Protein AF-A0A1V4ZSV1-F1 (afdb_monomer_lite)

Foldseek 3Di:
DDDPDPPPVVVVVVVVVLVVLLVVLVVCCVPVVDPVSSVLSVVLSVLVVVLVVQCVVQVVDPCSVVVSVVSVVVSVVVSVVVVVVVVVVVCVVVVPPDDPDDDDDDDDDDDDDDADQDDPCPVVVLADDLVVLQAAKEKDWQQQEWEAAPSRQKTKIKMKIFAAPDAFFKKFKDKAWAPDFPDSHGDPDDPQKDWDKPPRMDRDDHGDMDMIMIMIGGNDNPAAVHWDKIKMKMFIDGPPDNDTRYIAMHIYTYYHDDDPPPPPAFAKAKEWDPVQQEAEDAAQDKTKTKIKTFFGRSQFAKKAKDKFWFPDDDPDPPDDPVRTDHDDPFKDKDKPPRMGGDGHGGIRIIMIMIGGHLPDDFDWIKMWIDIPDRGHIYIHIYGYHHDD

Radius of gyration: 29.88 Å; chains: 1; bounding box: 79×93×64 Å

Sequence (388 aa):
MTRQENSSLHDYAIGILVFCLLVLAGISVVLYGRFFIGLMFLFAGIVTVIIVILWYRLRKRQYGRLAVIIITAAACAVIGILAITIATDAIVHAGGVIPRVPGESGPVPSGPAPWDPPDADLLGRQLNDTAALLTLPVGGFEDGRVFVSSYYPEGFANYTLVTRNMTPTTVELRIFPVEMARSSAGHAPYEDLNVSITPDYFVVAADRSYTAQVRVNLTSGRYDETLKLLPYYVQARPISGDRIIADDWVLVYAGGAFVPGVSGFYRGRAHLLDSDRELTIKAGETGNATFLNQPGIGGTGFVQYNLSMVSGRIDMMPMREDEKRPFPQGMEVTISPNNYTARSFGYYPSVITVKTDPDLPPGDYHVLIEADGIGTNGQCHVHVLPPS

Secondary structure (DSSP, 8-state):
-----SHHHHHHHHHHHHHHHHHHHHHHHHHH--HHHHHHHHHHHHHHHHHHHHHHHHTTSTTHHHHHHHHHHHHHHHHHHHHHHHHHHHHHHHT--------PPPPPPP-PPPPPPP-TTHHHHTTS-HHHHTTS-EEEEBSSEEEE-SSS-EEEEEEEEE--SPPSEEEEEEEEEBSSTT--SB----TTEEEEEESSEEEE-TT-EEEEEEEEEE-SSTTTTS-EEEEEEEEEEETT-SS--EEEEEEEEESS---TT---TT--EEEE-GGGSEEEEETT-EEEEEEEEE--TTB-EEEEEEEEEESS---SSSPPTTTEEPPPTTEEEEEESSEEEEPTT--EEEEEEEEE-TTSPPEEEEEEEEEEES---EEEEEEEEPP-

pLDDT: mean 77.67, std 17.67, range [32.75, 98.12]

Structure (mmCIF, N/CA/C/O backbone):
data_AF-A0A1V4ZSV1-F1
#
_entry.id   AF-A0A1V4ZSV1-F1
#
loop_
_atom_site.group_PDB
_atom_site.id
_atom_site.type_symbol
_atom_site.label_atom_id
_atom_site.label_alt_id
_atom_site.label_comp_id
_atom_site.label_asym_id
_atom_site.label_entity_id
_atom_site.label_seq_id
_atom_site.pdbx_PDB_ins_code
_atom_site.Cartn_x
_atom_site.Cartn_y
_atom_site.Cartn_z
_atom_site.occupancy
_atom_site.B_iso_or_equiv
_atom_site.auth_seq_id
_atom_site.auth_comp_id
_atom_site.auth_asym_id
_atom_site.auth_atom_id
_atom_site.pdbx_PDB_model_num
ATOM 1 N N . MET A 1 1 ? 48.607 66.122 -14.217 1.00 42.91 1 MET A N 1
ATOM 2 C CA . MET A 1 1 ? 48.343 64.949 -15.077 1.00 42.91 1 MET A CA 1
ATOM 3 C C . MET A 1 1 ? 48.735 63.701 -14.303 1.00 42.91 1 MET A C 1
ATOM 5 O O . MET A 1 1 ? 49.895 63.320 -14.311 1.00 42.91 1 MET A O 1
ATOM 9 N N . THR A 1 2 ? 47.807 63.134 -13.538 1.00 42.78 2 THR A N 1
ATOM 10 C CA . THR A 1 2 ? 48.026 61.892 -12.785 1.00 42.78 2 THR A CA 1
ATOM 11 C C . THR A 1 2 ? 47.474 60.719 -13.587 1.00 42.78 2 THR A C 1
ATOM 13 O O . THR A 1 2 ? 46.363 60.760 -14.110 1.00 42.78 2 THR A O 1
ATOM 16 N N . ARG A 1 3 ? 48.331 59.713 -13.745 1.00 49.41 3 ARG A N 1
ATOM 17 C CA . ARG A 1 3 ? 48.215 58.567 -14.643 1.00 49.41 3 ARG A CA 1
ATOM 18 C C . ARG A 1 3 ? 47.069 57.649 -14.201 1.00 49.41 3 ARG A C 1
ATOM 20 O O . ARG A 1 3 ? 47.126 57.040 -13.136 1.00 49.41 3 ARG A O 1
ATOM 27 N N . GLN A 1 4 ? 46.020 57.575 -15.014 1.00 51.09 4 GLN A N 1
ATOM 28 C CA . GLN A 1 4 ? 44.866 56.695 -14.837 1.00 51.09 4 GLN A CA 1
ATOM 29 C C . GLN A 1 4 ? 45.140 55.368 -15.568 1.00 51.09 4 GLN A C 1
ATOM 31 O O . GLN A 1 4 ? 44.663 55.170 -16.677 1.00 51.09 4 GLN A O 1
ATOM 36 N N . GLU A 1 5 ? 45.955 54.483 -14.983 1.00 52.00 5 GLU A N 1
ATOM 37 C CA . GLU A 1 5 ? 46.407 53.246 -15.664 1.00 52.00 5 GLU A CA 1
ATOM 38 C C . GLU A 1 5 ? 45.900 51.931 -15.041 1.00 52.00 5 GLU A C 1
ATOM 40 O O . GLU A 1 5 ? 46.020 50.884 -15.663 1.00 52.00 5 GLU A O 1
ATOM 45 N N . ASN A 1 6 ? 45.241 51.947 -13.876 1.00 51.28 6 ASN A N 1
ATOM 46 C CA . ASN A 1 6 ? 44.884 50.698 -13.176 1.00 51.28 6 ASN A CA 1
ATOM 47 C C . ASN A 1 6 ? 43.461 50.163 -13.442 1.00 51.28 6 ASN A C 1
ATOM 49 O O . ASN A 1 6 ? 43.064 49.181 -12.821 1.00 51.28 6 ASN A O 1
ATOM 53 N N . SER A 1 7 ? 42.665 50.776 -14.329 1.00 56.38 7 SER A N 1
ATOM 54 C CA . SER A 1 7 ? 41.284 50.311 -14.580 1.00 56.38 7 SER A CA 1
ATOM 55 C C . SER A 1 7 ? 41.194 49.151 -15.575 1.00 56.38 7 SER A C 1
ATOM 57 O O . SER A 1 7 ? 40.276 48.346 -15.458 1.00 56.38 7 SER A O 1
ATOM 59 N N . SER A 1 8 ? 42.140 49.011 -16.510 1.00 62.62 8 SER A N 1
ATOM 60 C CA . SER A 1 8 ? 42.020 48.007 -17.579 1.00 62.62 8 SER A CA 1
ATOM 61 C C . SER A 1 8 ? 42.190 46.575 -17.068 1.00 62.62 8 SER A C 1
ATOM 63 O O . SER A 1 8 ? 41.509 45.666 -17.532 1.00 62.62 8 SER A O 1
ATOM 65 N N . LEU A 1 9 ? 43.052 46.367 -16.072 1.00 71.25 9 LEU A N 1
ATOM 66 C CA . LEU A 1 9 ? 43.400 45.031 -15.587 1.00 71.25 9 LEU A CA 1
ATOM 67 C C . LEU A 1 9 ? 42.244 44.373 -14.816 1.00 71.25 9 LEU A C 1
ATOM 69 O O . LEU A 1 9 ? 42.044 43.163 -14.902 1.00 71.25 9 LEU A O 1
ATOM 73 N N . HIS A 1 10 ? 41.436 45.178 -14.120 1.00 63.69 10 HIS A N 1
ATOM 74 C CA . HIS A 1 10 ? 40.252 44.689 -13.416 1.00 63.69 10 HIS A CA 1
ATOM 75 C C . HIS A 1 10 ? 39.122 44.303 -14.374 1.00 63.69 10 HIS A C 1
ATOM 77 O O . HIS A 1 10 ? 38.497 43.260 -14.186 1.00 63.69 10 HIS A O 1
ATOM 83 N N . ASP A 1 11 ? 38.900 45.102 -15.419 1.00 66.06 11 ASP A N 1
ATOM 84 C CA . ASP A 1 11 ? 37.867 44.830 -16.421 1.00 66.06 11 ASP A CA 1
ATOM 85 C C . ASP A 1 11 ? 38.206 43.562 -17.233 1.00 66.06 11 ASP A C 1
ATOM 87 O O . ASP A 1 11 ? 37.330 42.733 -17.489 1.00 66.06 11 ASP A O 1
ATOM 91 N N . TYR A 1 12 ? 39.493 43.339 -17.537 1.00 68.88 12 TYR A N 1
ATOM 92 C CA . TYR A 1 12 ? 39.969 42.097 -18.158 1.00 68.88 12 TYR A CA 1
ATOM 93 C C . TYR A 1 12 ? 39.761 40.866 -17.263 1.00 68.88 12 TYR A C 1
ATOM 95 O O . TYR A 1 12 ? 39.291 39.833 -17.741 1.00 68.88 12 TYR A O 1
ATOM 103 N N . ALA A 1 13 ? 40.058 40.967 -15.963 1.00 68.69 13 ALA A N 1
ATOM 104 C CA . ALA A 1 13 ? 39.871 39.856 -15.029 1.00 68.69 13 ALA A CA 1
ATOM 105 C C . ALA A 1 13 ? 38.391 39.451 -14.885 1.00 68.69 13 ALA A C 1
ATOM 107 O O . ALA A 1 13 ? 38.075 38.262 -14.839 1.00 68.69 13 ALA A O 1
ATOM 108 N N . ILE A 1 14 ? 37.474 40.427 -14.874 1.00 72.31 14 ILE A N 1
ATOM 109 C CA . ILE A 1 14 ? 36.026 40.171 -14.822 1.00 72.31 14 ILE A CA 1
ATOM 110 C C . ILE A 1 14 ? 35.545 39.506 -16.118 1.00 72.31 14 ILE A C 1
ATOM 112 O O . ILE A 1 14 ? 34.778 38.544 -16.060 1.00 72.31 14 ILE A O 1
ATOM 116 N N . GLY A 1 15 ? 36.021 39.967 -17.280 1.00 72.25 15 GLY A N 1
ATOM 117 C CA . GLY A 1 15 ? 35.687 39.360 -18.572 1.00 72.25 15 GLY A CA 1
ATOM 118 C C . GLY A 1 15 ? 36.099 37.887 -18.662 1.00 72.25 15 GLY A C 1
ATOM 119 O O . GLY A 1 15 ? 35.303 37.049 -19.088 1.00 72.25 15 GLY A O 1
ATOM 120 N N . ILE A 1 16 ? 37.304 37.555 -18.185 1.00 72.06 16 ILE A N 1
ATOM 121 C CA . ILE A 1 16 ? 37.804 36.172 -18.138 1.00 72.06 16 ILE A CA 1
ATOM 122 C C . ILE A 1 16 ? 36.948 35.309 -17.200 1.00 72.06 16 ILE A C 1
ATOM 124 O O . ILE A 1 16 ? 36.587 34.191 -17.562 1.00 72.06 16 ILE A O 1
ATOM 128 N N . LEU A 1 17 ? 36.562 35.826 -16.028 1.00 71.56 17 LEU A N 1
ATOM 129 C CA . LEU A 1 17 ? 35.725 35.091 -15.074 1.00 71.56 17 LEU A CA 1
ATOM 130 C C . LEU A 1 17 ? 34.346 34.742 -15.665 1.00 71.56 17 LEU A C 1
ATOM 132 O O . LEU A 1 17 ? 33.896 33.602 -15.553 1.00 71.56 17 LEU A O 1
ATOM 136 N N . VAL A 1 18 ? 33.691 35.705 -16.327 1.00 70.75 18 VAL A N 1
ATOM 137 C CA . VAL A 1 18 ? 32.384 35.495 -16.977 1.00 70.75 18 VAL A CA 1
ATOM 138 C C . VAL A 1 18 ? 32.493 34.470 -18.106 1.00 70.75 18 VAL A C 1
ATOM 140 O O . VAL A 1 18 ? 31.645 33.584 -18.213 1.00 70.75 18 VAL A O 1
ATOM 143 N N . PHE A 1 19 ? 33.550 34.548 -18.917 1.00 72.38 19 PHE A N 1
ATOM 144 C CA . PHE A 1 19 ? 33.795 33.580 -19.984 1.00 72.38 19 PHE A CA 1
ATOM 145 C C . PHE A 1 19 ? 33.983 32.158 -19.432 1.00 72.38 19 PHE A C 1
ATOM 147 O O . PHE A 1 19 ? 33.337 31.226 -19.908 1.00 72.38 19 PHE A O 1
ATOM 154 N N . CYS A 1 20 ? 34.786 31.992 -18.375 1.00 65.75 20 CYS A N 1
ATOM 155 C CA . CYS A 1 20 ? 34.983 30.695 -17.725 1.00 65.75 20 CYS A CA 1
ATOM 156 C C . CYS A 1 20 ? 33.678 30.118 -17.154 1.00 65.75 20 CYS A C 1
ATOM 158 O O . CYS A 1 20 ? 33.431 28.923 -17.302 1.00 65.75 20 CYS A O 1
ATOM 160 N N . LEU A 1 21 ? 32.816 30.947 -16.552 1.00 64.94 21 LEU A N 1
ATOM 161 C CA . LEU A 1 21 ? 31.514 30.503 -16.037 1.00 64.94 21 LEU A CA 1
ATOM 162 C C . LEU A 1 21 ? 30.581 30.014 -17.154 1.00 64.94 21 LEU A C 1
ATOM 164 O O . LEU A 1 21 ? 29.921 28.991 -16.986 1.00 64.94 21 LEU A O 1
ATOM 168 N N . LEU A 1 22 ? 30.559 30.692 -18.306 1.00 63.09 22 LEU A N 1
ATOM 169 C CA . LEU A 1 22 ? 29.767 30.268 -19.467 1.00 63.09 22 LEU A CA 1
ATOM 170 C C . LEU A 1 22 ? 30.284 28.954 -20.073 1.00 63.09 22 LEU A C 1
ATOM 172 O O . LEU A 1 22 ? 29.487 28.079 -20.411 1.00 63.09 22 LEU A O 1
ATOM 176 N N . VAL A 1 23 ? 31.606 28.787 -20.168 1.00 67.88 23 VAL A N 1
ATOM 177 C CA . VAL A 1 23 ? 32.222 27.544 -20.662 1.00 67.88 23 VAL A CA 1
ATOM 178 C C . VAL A 1 23 ? 31.941 26.379 -19.711 1.00 67.88 23 VAL A C 1
ATOM 180 O O . VAL A 1 23 ? 31.534 25.311 -20.162 1.00 67.88 23 VAL A O 1
ATOM 183 N N . LEU A 1 24 ? 32.080 26.580 -18.397 1.00 63.25 24 LEU A N 1
ATOM 184 C CA . LEU A 1 24 ? 31.774 25.552 -17.397 1.00 63.25 24 LEU A CA 1
ATOM 185 C C . LEU A 1 24 ? 30.283 25.183 -17.380 1.00 63.25 24 LEU A C 1
ATOM 187 O O . LEU A 1 24 ? 29.957 24.004 -17.248 1.00 63.25 24 LEU A O 1
ATOM 191 N N . ALA A 1 25 ? 29.383 26.151 -17.585 1.00 57.81 25 ALA A N 1
ATOM 192 C CA . ALA A 1 25 ? 27.952 25.895 -17.749 1.00 57.81 25 ALA A CA 1
ATOM 193 C C . ALA A 1 25 ? 27.668 25.019 -18.982 1.00 57.81 25 ALA A C 1
ATOM 195 O O . ALA A 1 25 ? 26.944 24.029 -18.882 1.00 57.81 25 ALA A O 1
ATOM 196 N N . GLY A 1 26 ? 28.288 25.334 -20.127 1.00 59.34 26 GLY A N 1
ATOM 197 C CA . GLY A 1 26 ? 28.166 24.540 -21.353 1.00 59.34 26 GLY A CA 1
ATOM 198 C C . GLY A 1 26 ? 28.714 23.118 -21.197 1.00 59.34 26 GLY A C 1
ATOM 199 O O . GLY A 1 26 ? 28.062 22.156 -21.594 1.00 59.34 26 GLY A O 1
ATOM 200 N N . ILE A 1 27 ? 29.869 22.963 -20.544 1.00 58.00 27 ILE A N 1
ATOM 201 C CA . ILE A 1 27 ? 30.461 21.650 -20.251 1.00 58.00 27 ILE A CA 1
ATOM 202 C C . ILE A 1 27 ? 29.568 20.847 -19.290 1.00 58.00 27 ILE A C 1
ATOM 204 O O . ILE A 1 27 ? 29.399 19.645 -19.479 1.00 58.00 27 ILE A O 1
ATOM 208 N N . SER A 1 28 ? 28.945 21.492 -18.298 1.00 52.12 28 SER A N 1
ATOM 209 C CA . SER A 1 28 ? 28.018 20.834 -17.369 1.00 52.12 28 SER A CA 1
ATOM 210 C C . SER A 1 28 ? 26.768 20.285 -18.076 1.00 52.12 28 SER A C 1
ATOM 212 O O . SER A 1 28 ? 26.358 19.162 -17.787 1.00 52.12 28 SER A O 1
ATOM 214 N N . VAL A 1 29 ? 26.216 21.015 -19.058 1.00 51.25 29 VAL A N 1
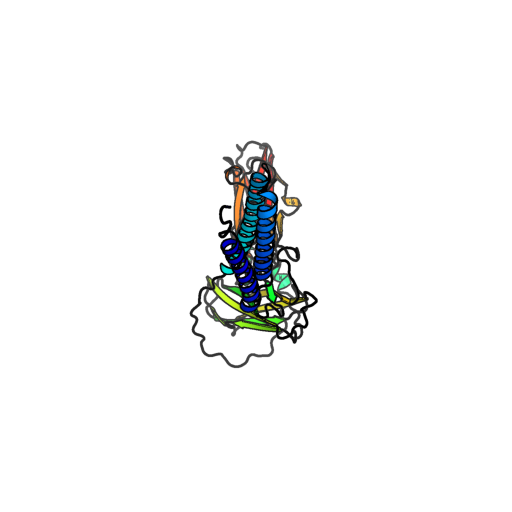ATOM 215 C CA . VAL A 1 29 ? 25.101 20.539 -19.907 1.00 51.25 29 VAL A CA 1
ATOM 216 C C . VAL A 1 29 ? 25.494 19.270 -20.666 1.00 51.25 29 VAL A C 1
ATOM 218 O O . VAL A 1 29 ? 24.734 18.304 -20.686 1.00 51.25 29 VAL A O 1
ATOM 221 N N . VAL A 1 30 ? 26.685 19.269 -21.273 1.00 51.44 30 VAL A N 1
ATOM 222 C CA . VAL A 1 30 ? 27.159 18.170 -22.127 1.00 51.44 30 VAL A CA 1
ATOM 223 C C . VAL A 1 30 ? 27.532 16.933 -21.309 1.00 51.44 30 VAL A C 1
ATOM 225 O O . VAL A 1 30 ? 27.199 15.822 -21.708 1.00 51.44 30 VAL A O 1
ATOM 228 N N . LEU A 1 31 ? 28.201 17.103 -20.165 1.00 45.91 31 LEU A N 1
ATOM 229 C CA . LEU A 1 31 ? 28.701 15.975 -19.372 1.00 45.91 31 LEU A CA 1
ATOM 230 C C . LEU A 1 31 ? 27.630 15.299 -18.515 1.00 45.91 31 LEU A C 1
ATOM 232 O O . LEU A 1 31 ? 27.736 14.102 -18.266 1.00 45.91 31 LEU A O 1
ATOM 236 N N . TYR A 1 32 ? 26.622 16.037 -18.045 1.00 49.81 32 TYR A N 1
ATOM 237 C CA . TYR A 1 32 ? 25.677 15.498 -17.062 1.00 49.81 32 TYR A CA 1
ATOM 238 C C . TYR A 1 32 ? 24.289 15.192 -17.620 1.00 49.81 32 TYR A C 1
ATOM 240 O O . TYR A 1 32 ? 23.471 14.652 -16.881 1.00 49.81 32 TYR A O 1
ATOM 248 N N . GLY A 1 33 ? 23.989 15.530 -18.882 1.00 42.97 33 GLY A N 1
ATOM 249 C CA . GLY A 1 33 ? 22.722 15.175 -19.546 1.00 42.97 33 GLY A CA 1
ATOM 250 C C . GLY A 1 33 ? 21.450 15.698 -18.856 1.00 42.97 33 GLY A C 1
ATOM 251 O O . GLY A 1 33 ? 20.339 15.366 -19.256 1.00 42.97 33 GLY A O 1
ATOM 252 N N . ARG A 1 34 ? 21.587 16.520 -17.810 1.00 52.75 34 ARG A N 1
ATOM 253 C CA . ARG A 1 34 ? 20.488 17.041 -16.997 1.00 52.75 34 ARG A CA 1
ATOM 254 C C . ARG A 1 34 ? 20.240 18.490 -17.378 1.00 52.75 34 ARG A C 1
ATOM 256 O O . ARG A 1 34 ? 20.882 19.408 -16.866 1.00 52.75 34 ARG A O 1
ATOM 263 N N . PHE A 1 35 ? 19.271 18.673 -18.272 1.00 51.59 35 PHE A N 1
ATOM 264 C CA . PHE A 1 35 ? 18.852 19.961 -18.835 1.00 51.59 35 PHE A CA 1
ATOM 265 C C . PHE A 1 35 ? 18.595 21.036 -17.756 1.00 51.59 35 PHE A C 1
ATOM 267 O O . PHE A 1 35 ? 18.921 22.206 -17.949 1.00 51.59 35 PHE A O 1
ATOM 274 N N . PHE A 1 36 ? 18.103 20.630 -16.579 1.00 54.59 36 PHE A N 1
ATOM 275 C CA . PHE A 1 36 ? 17.832 21.525 -15.449 1.00 54.59 36 PHE A CA 1
ATOM 276 C C . PHE A 1 36 ? 19.088 22.130 -14.805 1.00 54.59 36 PHE A C 1
ATOM 278 O O . PHE A 1 36 ? 19.094 23.319 -14.497 1.00 54.59 36 PHE A O 1
ATOM 285 N N . ILE A 1 37 ? 20.171 21.362 -14.649 1.00 56.47 37 ILE A N 1
ATOM 286 C CA . ILE A 1 37 ? 21.413 21.856 -14.025 1.00 56.47 37 ILE A CA 1
ATOM 287 C C . ILE A 1 37 ? 22.094 22.869 -14.953 1.00 56.47 37 ILE A C 1
ATOM 289 O O . ILE A 1 37 ? 22.528 23.938 -14.524 1.00 56.47 37 ILE A O 1
ATOM 293 N N . GLY A 1 38 ? 22.111 22.572 -16.252 1.00 56.75 38 GLY A N 1
ATOM 294 C CA . GLY A 1 38 ? 22.629 23.477 -17.270 1.00 56.75 38 GLY A CA 1
ATOM 295 C C . GLY A 1 38 ? 21.881 24.810 -17.351 1.00 56.75 38 GLY A C 1
ATOM 296 O O . GLY A 1 38 ? 22.506 25.872 -17.396 1.00 56.75 38 GLY A O 1
ATOM 297 N N . LEU A 1 39 ? 20.545 24.768 -17.300 1.00 60.38 39 LEU A N 1
ATOM 298 C CA . LEU A 1 39 ? 19.704 25.966 -17.288 1.00 60.38 39 LEU A CA 1
ATOM 299 C C . LEU A 1 39 ? 19.958 26.826 -16.039 1.00 60.38 39 LEU A C 1
ATOM 301 O O . LEU A 1 39 ? 19.975 28.051 -16.138 1.00 60.38 39 LEU A O 1
ATOM 305 N N . MET A 1 40 ? 20.218 26.206 -14.882 1.00 60.53 40 MET A N 1
ATOM 306 C CA . MET A 1 40 ? 20.572 26.929 -13.656 1.00 60.53 40 MET A CA 1
ATOM 307 C C . MET A 1 40 ? 21.905 27.659 -13.768 1.00 60.53 40 MET A C 1
ATOM 309 O O . MET A 1 40 ? 21.979 28.830 -13.399 1.00 60.53 40 MET A O 1
ATOM 313 N N . PHE A 1 41 ? 22.950 27.008 -14.287 1.00 62.62 41 PHE A N 1
ATOM 314 C CA . PHE A 1 41 ? 24.242 27.670 -14.478 1.00 62.62 41 PHE A CA 1
ATOM 315 C C . PHE A 1 41 ? 24.152 28.800 -15.506 1.00 62.62 41 PHE A C 1
ATOM 317 O O . PHE A 1 41 ? 24.727 29.869 -15.293 1.00 62.62 41 PHE A O 1
ATOM 324 N N . LEU A 1 42 ? 23.375 28.609 -16.576 1.00 66.06 42 LEU A N 1
ATOM 325 C CA . LEU A 1 42 ? 23.103 29.658 -17.555 1.00 66.06 42 LEU A CA 1
ATOM 326 C C . LEU A 1 42 ? 22.356 30.840 -16.918 1.00 66.06 42 LEU A C 1
ATOM 328 O O . LEU A 1 42 ? 22.770 31.986 -17.083 1.00 66.06 42 LEU A O 1
ATOM 332 N N . PHE A 1 43 ? 21.294 30.577 -16.152 1.00 68.75 43 PHE A N 1
ATOM 333 C CA . PHE A 1 43 ? 20.513 31.612 -15.474 1.00 68.75 43 PHE A CA 1
ATOM 334 C C . PHE A 1 43 ? 21.350 32.361 -14.429 1.00 68.75 43 PHE A C 1
ATOM 336 O O . PHE A 1 43 ? 21.365 33.591 -14.421 1.00 68.75 43 PHE A O 1
ATOM 343 N N . ALA A 1 44 ? 22.123 31.646 -13.606 1.00 69.56 44 ALA A N 1
ATOM 344 C CA . ALA A 1 44 ? 23.052 32.236 -12.644 1.00 69.56 44 ALA A CA 1
ATOM 345 C C . ALA A 1 44 ? 24.128 33.090 -13.337 1.00 69.56 44 ALA A C 1
ATOM 347 O O . ALA A 1 44 ? 24.463 34.177 -12.858 1.00 69.56 44 ALA A O 1
ATOM 348 N N . GLY A 1 45 ? 24.629 32.646 -14.493 1.00 70.44 45 GLY A N 1
ATOM 349 C CA . GLY A 1 45 ? 25.552 33.412 -15.330 1.00 70.44 45 GLY A CA 1
ATOM 350 C C . GLY A 1 45 ? 24.927 34.706 -15.856 1.00 70.44 45 GLY A C 1
ATOM 351 O O . GLY A 1 45 ? 25.502 35.780 -15.682 1.00 70.44 45 GLY A O 1
ATOM 352 N N . ILE A 1 46 ? 23.719 34.634 -16.425 1.00 73.44 46 ILE A N 1
ATOM 353 C CA . ILE A 1 46 ? 22.974 35.801 -16.928 1.00 73.44 46 ILE A CA 1
ATOM 354 C C . ILE A 1 46 ? 22.704 36.805 -15.800 1.00 73.44 46 ILE A C 1
ATOM 356 O O . ILE A 1 46 ? 22.977 37.996 -15.956 1.00 73.44 46 ILE A O 1
ATOM 360 N N . VAL A 1 47 ? 22.222 36.338 -14.646 1.00 74.00 47 VAL A N 1
ATOM 361 C CA . VAL A 1 47 ? 21.945 37.189 -13.479 1.00 74.00 47 VAL A CA 1
ATOM 362 C C . VAL A 1 47 ? 23.222 37.870 -12.984 1.00 74.00 47 VAL A C 1
ATOM 364 O O . VAL A 1 47 ? 23.212 39.072 -12.719 1.00 74.00 47 VAL A O 1
ATOM 367 N N . THR A 1 48 ? 24.342 37.146 -12.940 1.00 74.12 48 THR A N 1
ATOM 368 C CA . THR A 1 48 ? 25.646 37.696 -12.544 1.00 74.12 48 THR A CA 1
ATOM 369 C C . THR A 1 48 ? 26.101 38.799 -13.503 1.00 74.12 48 THR A C 1
ATOM 371 O O . THR A 1 48 ? 26.500 39.875 -13.058 1.00 74.12 48 THR A O 1
ATOM 374 N N . VAL A 1 49 ? 25.978 38.586 -14.818 1.00 74.06 49 VAL A N 1
ATOM 375 C CA . VAL A 1 49 ? 26.299 39.603 -15.835 1.00 74.06 49 VAL A CA 1
ATOM 376 C C . VAL A 1 49 ? 25.415 40.844 -15.673 1.00 74.06 49 VAL A C 1
ATOM 378 O O . VAL A 1 49 ? 25.924 41.966 -15.692 1.00 74.06 49 VAL A O 1
ATOM 381 N N . ILE A 1 50 ? 24.110 40.669 -15.446 1.00 74.88 50 ILE A N 1
ATOM 382 C CA . ILE A 1 50 ? 23.176 41.781 -15.209 1.00 74.88 50 ILE A CA 1
ATOM 383 C C . ILE A 1 50 ? 23.571 42.571 -13.954 1.00 74.88 50 ILE A C 1
ATOM 385 O O . ILE A 1 50 ? 23.612 43.802 -14.001 1.00 74.88 50 ILE A O 1
ATOM 389 N N . ILE A 1 51 ? 23.916 41.893 -12.854 1.00 73.38 51 ILE A N 1
ATOM 390 C CA . ILE A 1 51 ? 24.369 42.534 -11.610 1.00 73.38 51 ILE A CA 1
ATOM 391 C C . ILE A 1 51 ? 25.655 43.335 -11.845 1.00 73.38 51 ILE A C 1
ATOM 393 O O . ILE A 1 51 ? 25.742 44.479 -11.400 1.00 73.38 51 ILE A O 1
ATOM 397 N N . VAL A 1 52 ? 26.625 42.791 -12.586 1.00 74.44 52 VAL A N 1
ATOM 398 C CA . VAL A 1 52 ? 27.881 43.488 -12.919 1.00 74.44 52 VAL A CA 1
ATOM 399 C C . VAL A 1 52 ? 27.616 44.736 -13.769 1.00 74.44 52 VAL A C 1
ATOM 401 O O . VAL A 1 52 ? 28.142 45.812 -13.467 1.00 74.44 52 VAL A O 1
ATOM 404 N N . ILE A 1 53 ? 26.750 44.639 -14.785 1.00 75.19 53 ILE A N 1
ATOM 405 C CA . ILE A 1 53 ? 26.363 45.779 -15.634 1.00 75.19 53 ILE A CA 1
ATOM 406 C C . ILE A 1 53 ? 25.648 46.856 -14.807 1.00 75.19 53 ILE A C 1
ATOM 408 O O . ILE A 1 53 ? 25.961 48.048 -14.925 1.00 75.19 53 ILE A O 1
ATOM 412 N N . LEU A 1 54 ? 24.700 46.454 -13.955 1.00 71.06 54 LEU A N 1
ATOM 413 C CA . LEU A 1 54 ? 23.977 47.360 -13.065 1.00 71.06 54 LEU A CA 1
ATOM 414 C C . LEU A 1 54 ? 24.927 48.034 -12.078 1.00 71.06 54 LEU A C 1
ATOM 416 O O . LEU A 1 54 ? 24.857 49.250 -11.915 1.00 71.06 54 LEU A O 1
ATOM 420 N N . TRP A 1 55 ? 25.859 47.291 -11.480 1.00 74.56 55 TRP A N 1
ATOM 421 C CA . TRP A 1 55 ? 26.869 47.841 -10.581 1.00 74.56 55 TRP A CA 1
ATOM 422 C C . TRP A 1 55 ? 27.735 48.892 -11.275 1.00 74.56 55 TRP A C 1
ATOM 424 O O . TRP A 1 55 ? 27.890 49.999 -10.753 1.00 74.56 55 TRP A O 1
ATOM 434 N N . TYR A 1 56 ? 28.230 48.599 -12.481 1.00 75.06 56 TYR A N 1
ATOM 435 C CA . TYR A 1 56 ? 29.063 49.531 -13.242 1.00 75.06 56 TYR A CA 1
ATOM 436 C C . TYR A 1 56 ? 28.311 50.828 -13.584 1.00 75.06 56 TYR A C 1
ATOM 438 O O . TYR A 1 56 ? 28.848 51.928 -13.424 1.00 75.06 56 TYR A O 1
ATOM 446 N N . ARG A 1 57 ? 27.037 50.723 -13.988 1.00 75.62 57 ARG A N 1
ATOM 447 C CA . ARG A 1 57 ? 26.196 51.888 -14.317 1.00 75.62 57 ARG A CA 1
ATOM 448 C C . ARG A 1 57 ? 25.765 52.687 -13.087 1.00 75.62 57 ARG A C 1
ATOM 450 O O . ARG A 1 57 ? 25.710 53.916 -13.143 1.00 75.62 57 ARG A O 1
ATOM 457 N N . LEU A 1 58 ? 25.458 52.016 -11.979 1.00 71.25 58 LEU A N 1
ATOM 458 C CA . LEU A 1 58 ? 24.863 52.639 -10.796 1.00 71.25 58 LEU A CA 1
ATOM 459 C C . LEU A 1 58 ? 25.898 53.152 -9.788 1.00 71.25 58 LEU A C 1
ATOM 461 O O . LEU A 1 58 ? 25.578 54.053 -9.013 1.00 71.25 58 LEU A O 1
ATOM 465 N N . ARG A 1 59 ? 27.155 52.686 -9.830 1.00 67.88 59 ARG A N 1
ATOM 466 C CA . ARG A 1 59 ? 28.235 53.110 -8.914 1.00 67.88 59 ARG A CA 1
ATOM 467 C C . ARG A 1 59 ? 28.474 54.627 -8.874 1.00 67.88 59 ARG A C 1
ATOM 469 O O . ARG A 1 59 ? 28.988 55.122 -7.871 1.00 67.88 59 ARG A O 1
ATOM 476 N N . LYS A 1 60 ? 28.111 55.365 -9.931 1.00 72.88 60 LYS A N 1
ATOM 477 C CA . LYS A 1 60 ? 28.261 56.832 -10.007 1.00 72.88 60 LYS A CA 1
ATOM 478 C C . LYS A 1 60 ? 27.145 57.623 -9.308 1.00 72.88 60 LYS A C 1
ATOM 480 O O . LYS A 1 60 ? 27.298 58.828 -9.141 1.00 72.88 60 LYS A O 1
ATOM 485 N N . ARG A 1 61 ? 26.037 56.994 -8.898 1.00 72.44 61 ARG A N 1
ATOM 486 C CA . ARG A 1 61 ? 24.917 57.668 -8.214 1.00 72.44 61 ARG A CA 1
ATOM 487 C C . ARG A 1 61 ? 24.885 57.295 -6.731 1.00 72.44 61 ARG A C 1
ATOM 489 O O . ARG A 1 61 ? 25.049 56.129 -6.387 1.00 72.44 61 ARG A O 1
ATOM 496 N N . GLN A 1 62 ? 24.622 58.273 -5.862 1.00 71.19 62 GLN A N 1
ATOM 497 C CA . GLN A 1 62 ? 24.624 58.113 -4.397 1.00 71.19 62 GLN A CA 1
ATOM 498 C C . GLN A 1 62 ? 23.686 56.986 -3.911 1.00 71.19 62 GLN A C 1
ATOM 500 O O . GLN A 1 62 ? 24.059 56.218 -3.030 1.00 71.19 62 GLN A O 1
ATOM 505 N N . TYR A 1 63 ? 22.530 56.806 -4.561 1.00 70.81 63 TYR A N 1
ATOM 506 C CA . TYR A 1 63 ? 21.564 55.733 -4.266 1.00 70.81 63 TYR A CA 1
ATOM 507 C C . TYR A 1 63 ? 21.832 54.408 -5.002 1.00 70.81 63 TYR A C 1
ATOM 509 O O . TYR A 1 63 ? 21.203 53.391 -4.716 1.00 70.81 63 TYR A O 1
ATOM 517 N N . GLY A 1 64 ? 22.780 54.386 -5.941 1.00 68.50 64 GLY A N 1
ATOM 518 C CA . GLY A 1 64 ? 23.047 53.220 -6.782 1.00 68.50 64 GLY A CA 1
ATOM 519 C C . GLY A 1 64 ? 23.694 52.052 -6.039 1.00 68.50 64 GLY A C 1
ATOM 520 O O . GLY A 1 64 ? 23.474 50.902 -6.401 1.00 68.50 64 GLY A O 1
ATOM 521 N N . ARG A 1 65 ? 24.439 52.323 -4.959 1.00 68.44 65 ARG A N 1
ATOM 522 C CA . ARG A 1 65 ? 25.049 51.267 -4.133 1.00 68.44 65 ARG A CA 1
ATOM 523 C C . ARG A 1 65 ? 24.005 50.458 -3.365 1.00 68.44 65 ARG A C 1
ATOM 525 O O . ARG A 1 65 ? 24.101 49.238 -3.338 1.00 68.44 65 ARG A O 1
ATOM 532 N N . LEU A 1 66 ? 22.997 51.125 -2.798 1.00 69.44 66 LEU A N 1
ATOM 533 C CA . LEU A 1 66 ? 21.928 50.462 -2.048 1.00 69.44 66 LEU A CA 1
ATOM 534 C C . LEU A 1 66 ? 21.083 49.564 -2.966 1.00 69.44 66 LEU A C 1
ATOM 536 O O . LEU A 1 66 ? 20.817 48.417 -2.627 1.00 69.44 66 LEU A O 1
ATOM 540 N N . ALA A 1 67 ? 20.740 50.054 -4.163 1.00 71.62 67 ALA A N 1
ATOM 541 C CA . ALA A 1 67 ? 19.977 49.285 -5.147 1.00 71.62 67 ALA A CA 1
ATOM 542 C C . ALA A 1 67 ? 20.710 48.007 -5.589 1.00 71.62 67 ALA A C 1
ATOM 544 O O . ALA A 1 67 ? 20.097 46.947 -5.681 1.00 71.62 67 ALA A O 1
ATOM 545 N N . VAL A 1 68 ? 22.028 48.077 -5.808 1.00 71.81 68 VAL A N 1
ATOM 546 C CA . VAL A 1 68 ? 22.815 46.895 -6.192 1.00 71.81 68 VAL A CA 1
ATOM 547 C C . VAL A 1 68 ? 22.881 45.873 -5.059 1.00 71.81 68 VAL A C 1
ATOM 549 O O . VAL A 1 68 ? 22.750 44.681 -5.324 1.00 71.81 68 VAL A O 1
ATOM 552 N N . ILE A 1 69 ? 23.029 46.312 -3.805 1.00 69.75 69 ILE A N 1
ATOM 553 C CA . ILE A 1 69 ? 23.009 45.407 -2.647 1.00 69.75 69 ILE A CA 1
ATOM 554 C C . ILE A 1 69 ? 21.660 44.680 -2.558 1.00 69.75 69 ILE A C 1
ATOM 556 O O . ILE A 1 69 ? 21.647 43.459 -2.432 1.00 69.75 69 ILE A O 1
ATOM 560 N N . ILE A 1 70 ? 20.540 45.398 -2.699 1.00 71.25 70 ILE A N 1
ATOM 561 C CA . ILE A 1 70 ? 19.192 44.807 -2.629 1.00 71.25 70 ILE A CA 1
ATOM 562 C C . ILE A 1 70 ? 18.967 43.799 -3.766 1.00 71.25 70 ILE A C 1
ATOM 564 O O . ILE A 1 70 ? 18.506 42.688 -3.515 1.00 71.25 70 ILE A O 1
ATOM 568 N N . ILE A 1 71 ? 19.337 44.145 -5.003 1.00 75.00 71 ILE A N 1
ATOM 569 C CA . ILE A 1 71 ? 19.183 43.253 -6.166 1.00 75.00 71 ILE A CA 1
ATOM 570 C C . ILE A 1 71 ? 20.066 42.007 -6.026 1.00 75.00 71 ILE A C 1
ATOM 572 O O . ILE A 1 71 ? 19.621 40.902 -6.323 1.00 75.00 71 ILE A O 1
ATOM 576 N N . THR A 1 72 ? 21.295 42.168 -5.531 1.00 73.00 72 THR A N 1
ATOM 577 C CA . THR A 1 72 ? 22.216 41.043 -5.308 1.00 73.00 72 THR A CA 1
ATOM 578 C C . THR A 1 72 ? 21.690 40.119 -4.211 1.00 73.00 72 THR A C 1
ATOM 580 O O . THR A 1 72 ? 21.674 38.906 -4.392 1.00 73.00 72 THR A O 1
ATOM 583 N N . ALA A 1 73 ? 21.191 40.677 -3.103 1.00 69.00 73 ALA A N 1
ATOM 584 C CA . ALA A 1 73 ? 20.583 39.899 -2.028 1.00 69.00 73 ALA A CA 1
ATOM 585 C C . ALA A 1 73 ? 19.343 39.122 -2.508 1.00 69.00 73 ALA A C 1
ATOM 587 O O . ALA A 1 73 ? 19.215 37.937 -2.207 1.00 69.00 73 ALA A O 1
ATOM 588 N N . ALA A 1 74 ? 18.472 39.751 -3.305 1.00 72.38 74 ALA A N 1
ATOM 589 C CA . ALA A 1 74 ? 17.301 39.095 -3.887 1.00 72.38 74 ALA A CA 1
ATOM 590 C C . ALA A 1 74 ? 17.687 37.960 -4.853 1.00 72.38 74 ALA A C 1
ATOM 592 O O . ALA A 1 74 ? 17.123 36.871 -4.780 1.00 72.38 74 ALA A O 1
ATOM 593 N N . ALA A 1 75 ? 18.687 38.179 -5.713 1.00 76.38 75 ALA A N 1
ATOM 594 C CA . ALA A 1 75 ? 19.200 37.153 -6.617 1.00 76.38 75 ALA A CA 1
ATOM 595 C C . ALA A 1 75 ? 19.791 35.953 -5.857 1.00 76.38 75 ALA A C 1
ATOM 597 O O . ALA A 1 75 ? 19.465 34.808 -6.169 1.00 76.38 75 ALA A O 1
ATOM 598 N N . CYS A 1 76 ? 20.606 36.204 -4.826 1.00 73.00 76 CYS A N 1
ATOM 599 C CA . CYS A 1 76 ? 21.162 35.150 -3.978 1.00 73.00 76 CYS A CA 1
ATOM 600 C C . CYS A 1 76 ? 20.067 34.352 -3.258 1.00 73.00 76 CYS A C 1
ATOM 602 O O . CYS A 1 76 ? 20.160 33.128 -3.190 1.00 73.00 76 CYS A O 1
ATOM 604 N N . ALA A 1 77 ? 19.017 35.017 -2.763 1.00 67.56 77 ALA A N 1
ATOM 605 C CA . ALA A 1 77 ? 17.894 34.348 -2.109 1.00 67.56 77 ALA A CA 1
ATOM 606 C C . ALA A 1 77 ? 17.141 33.412 -3.070 1.00 67.56 77 ALA A C 1
ATOM 608 O O . ALA A 1 77 ? 16.876 32.265 -2.720 1.00 67.56 77 ALA A O 1
ATOM 609 N N . VAL A 1 78 ? 16.860 33.858 -4.301 1.00 74.44 78 VAL A N 1
ATOM 610 C CA . VAL A 1 78 ? 16.186 33.030 -5.318 1.00 74.44 78 VAL A CA 1
ATOM 611 C C . VAL A 1 78 ? 17.035 31.817 -5.703 1.00 74.44 78 VAL A C 1
ATOM 613 O O . VAL A 1 78 ? 16.515 30.705 -5.756 1.00 74.44 78 VAL A O 1
ATOM 616 N N . ILE A 1 79 ? 18.342 32.006 -5.922 1.00 75.94 79 ILE A N 1
ATOM 617 C CA . ILE A 1 79 ? 19.265 30.904 -6.241 1.00 75.94 79 ILE A CA 1
ATOM 618 C C . ILE A 1 79 ? 19.340 29.905 -5.078 1.00 75.94 79 ILE A C 1
ATOM 620 O O . ILE A 1 79 ? 19.299 28.698 -5.309 1.00 75.94 79 ILE A O 1
ATOM 624 N N . GLY A 1 80 ? 19.407 30.396 -3.836 1.00 69.19 80 GLY A N 1
ATOM 625 C CA . GLY A 1 80 ? 19.426 29.559 -2.636 1.00 69.19 80 GLY A CA 1
ATOM 626 C C . GLY A 1 80 ? 18.163 28.711 -2.484 1.00 69.19 80 GLY A C 1
ATOM 627 O O . GLY A 1 80 ? 18.268 27.510 -2.249 1.00 69.19 80 GLY A O 1
ATOM 628 N N . ILE A 1 81 ? 16.980 29.304 -2.689 1.00 68.81 81 ILE A N 1
ATOM 629 C CA . ILE A 1 81 ? 15.701 28.577 -2.659 1.00 68.81 81 ILE A CA 1
ATOM 630 C C . ILE A 1 81 ? 15.689 27.481 -3.731 1.00 68.81 81 ILE A C 1
ATOM 632 O O . ILE A 1 81 ? 15.404 26.331 -3.409 1.00 68.81 81 ILE A O 1
ATOM 636 N N . LEU A 1 82 ? 16.071 27.804 -4.973 1.00 69.12 82 LEU A N 1
ATOM 637 C CA . LEU A 1 82 ? 16.108 26.825 -6.065 1.00 69.12 82 LEU A CA 1
ATOM 638 C C . LEU A 1 82 ? 17.060 25.656 -5.769 1.00 69.12 82 LEU A C 1
ATOM 640 O O . LEU A 1 82 ? 16.720 24.501 -6.017 1.00 69.12 82 LEU A O 1
ATOM 644 N N . ALA A 1 83 ? 18.247 25.951 -5.229 1.00 69.00 83 ALA A N 1
ATOM 645 C CA . ALA A 1 83 ? 19.238 24.938 -4.883 1.00 69.00 83 ALA A CA 1
ATOM 646 C C . ALA A 1 83 ? 18.741 24.002 -3.772 1.00 69.00 83 ALA A C 1
ATOM 648 O O . ALA A 1 83 ? 18.933 22.792 -3.874 1.00 69.00 83 ALA A O 1
ATOM 649 N N . ILE A 1 84 ? 18.069 24.542 -2.747 1.00 63.41 84 ILE A N 1
ATOM 650 C CA . ILE A 1 84 ? 17.468 23.738 -1.674 1.00 63.41 84 ILE A CA 1
ATOM 651 C C . ILE A 1 84 ? 16.368 22.840 -2.241 1.00 63.41 84 ILE A C 1
ATOM 653 O O . ILE A 1 84 ? 16.406 21.641 -1.994 1.00 63.41 84 ILE A O 1
ATOM 657 N N . THR A 1 85 ? 15.443 23.373 -3.048 1.00 66.25 85 THR A N 1
ATOM 658 C CA . THR A 1 85 ? 14.350 22.578 -3.635 1.00 66.25 85 THR A CA 1
ATOM 659 C C . THR A 1 85 ? 14.877 21.389 -4.441 1.00 66.25 85 THR A C 1
ATOM 661 O O . THR A 1 85 ? 14.381 20.276 -4.292 1.00 66.25 85 THR A O 1
ATOM 664 N N . ILE A 1 86 ? 15.925 21.596 -5.241 1.00 63.53 86 ILE A N 1
ATOM 665 C CA . ILE A 1 86 ? 16.529 20.538 -6.063 1.00 63.53 86 ILE A CA 1
ATOM 666 C C . ILE A 1 86 ? 17.332 19.547 -5.215 1.00 63.53 86 ILE A C 1
ATOM 668 O O . ILE A 1 86 ? 17.302 18.349 -5.483 1.00 63.53 86 ILE A O 1
ATOM 672 N N . ALA A 1 87 ? 18.044 20.013 -4.185 1.00 59.62 87 ALA A N 1
ATOM 673 C CA . ALA A 1 87 ? 18.758 19.127 -3.269 1.00 59.62 87 ALA A CA 1
ATOM 674 C C . ALA A 1 87 ? 17.788 18.239 -2.478 1.00 59.62 87 ALA A C 1
ATOM 676 O O . ALA A 1 87 ? 18.054 17.052 -2.313 1.00 59.62 87 ALA A O 1
ATOM 677 N N . THR A 1 88 ? 16.653 18.782 -2.029 1.00 53.25 88 THR A N 1
ATOM 678 C CA . THR A 1 88 ? 15.601 18.006 -1.362 1.00 53.25 88 THR A CA 1
ATOM 679 C C . THR A 1 88 ? 15.030 16.941 -2.296 1.00 53.25 88 THR A C 1
ATOM 681 O O . THR A 1 88 ? 14.937 15.787 -1.893 1.00 53.25 88 THR A O 1
ATOM 684 N N . ASP A 1 89 ? 14.743 17.287 -3.552 1.00 54.31 89 ASP A N 1
ATOM 685 C CA . ASP A 1 89 ? 14.265 16.342 -4.572 1.00 54.31 89 ASP A CA 1
ATOM 686 C C . ASP A 1 89 ? 15.292 15.225 -4.854 1.00 54.31 89 ASP A C 1
ATOM 688 O O . ASP A 1 89 ? 14.978 14.034 -4.849 1.00 54.31 89 ASP A O 1
ATOM 692 N N . ALA A 1 90 ? 16.573 15.591 -4.973 1.00 54.47 90 ALA A N 1
ATOM 693 C CA . ALA A 1 90 ? 17.661 14.638 -5.171 1.00 54.47 90 ALA A CA 1
ATOM 694 C C . ALA A 1 90 ? 17.891 13.718 -3.960 1.00 54.47 90 ALA A C 1
ATOM 696 O O . ALA A 1 90 ? 18.195 12.545 -4.154 1.00 54.47 90 ALA A O 1
ATOM 697 N N . ILE A 1 91 ? 17.748 14.213 -2.725 1.00 48.53 91 ILE A N 1
ATOM 698 C CA . ILE A 1 91 ? 17.874 13.406 -1.498 1.00 48.53 91 ILE A CA 1
ATOM 699 C C . ILE A 1 91 ? 16.692 12.441 -1.364 1.00 48.53 91 ILE A C 1
ATOM 701 O O . ILE A 1 91 ? 16.903 11.273 -1.039 1.00 48.53 91 ILE A O 1
ATOM 705 N N . VAL A 1 92 ? 15.473 12.891 -1.676 1.00 46.88 92 VAL A N 1
ATOM 706 C CA . VAL A 1 92 ? 14.276 12.035 -1.703 1.00 46.88 92 VAL A CA 1
ATOM 707 C C . VAL A 1 92 ? 14.439 10.897 -2.717 1.00 46.88 92 VAL A C 1
ATOM 709 O O . VAL A 1 92 ? 14.013 9.779 -2.453 1.00 46.88 92 VAL A O 1
ATOM 712 N N . HIS A 1 93 ? 15.121 11.134 -3.840 1.00 47.97 93 HIS A N 1
ATOM 713 C CA . HIS A 1 93 ? 15.374 10.100 -4.850 1.00 47.97 93 HIS A CA 1
ATOM 714 C C . HIS A 1 93 ? 16.644 9.265 -4.613 1.00 47.97 93 HIS A C 1
ATOM 716 O O . HIS A 1 93 ? 16.695 8.104 -5.012 1.00 47.97 93 HIS A O 1
ATOM 722 N N . ALA A 1 94 ? 17.664 9.807 -3.944 1.00 41.69 94 ALA A N 1
ATOM 723 C CA . ALA A 1 94 ? 18.889 9.078 -3.600 1.00 41.69 94 ALA A CA 1
ATOM 724 C C . ALA A 1 94 ? 18.750 8.220 -2.328 1.00 41.69 94 ALA A C 1
ATOM 726 O O . ALA A 1 94 ? 19.569 7.329 -2.109 1.00 41.69 94 ALA A O 1
ATOM 727 N N . GLY A 1 95 ? 17.716 8.451 -1.510 1.00 33.53 95 GLY A N 1
ATOM 728 C CA . GLY A 1 95 ? 17.392 7.653 -0.322 1.00 33.53 95 GLY A CA 1
ATOM 729 C C . GLY A 1 95 ? 16.974 6.203 -0.608 1.00 33.53 95 GLY A C 1
ATOM 730 O O . GLY A 1 95 ? 16.965 5.390 0.310 1.00 33.53 95 GLY A O 1
ATOM 731 N N . GLY A 1 96 ? 16.714 5.842 -1.870 1.00 34.16 96 GLY A N 1
ATOM 732 C CA . GLY A 1 96 ? 16.475 4.464 -2.318 1.00 34.16 96 GLY A CA 1
ATOM 733 C C . GLY A 1 96 ? 17.752 3.620 -2.424 1.00 34.16 96 GLY A C 1
ATOM 734 O O . GLY A 1 96 ? 17.969 2.945 -3.432 1.00 34.16 96 GLY A O 1
ATOM 735 N N . VAL A 1 97 ? 18.636 3.676 -1.420 1.00 33.00 97 VAL A N 1
ATOM 736 C CA . VAL A 1 97 ? 19.827 2.817 -1.362 1.00 33.00 97 VAL A CA 1
ATOM 737 C C . VAL A 1 97 ? 19.378 1.375 -1.136 1.00 33.00 97 VAL A C 1
ATOM 739 O O . VAL A 1 97 ? 19.004 0.974 -0.038 1.00 33.00 97 VAL A O 1
ATOM 742 N N . ILE A 1 98 ? 19.440 0.599 -2.213 1.00 37.22 98 ILE A N 1
ATOM 743 C CA . ILE A 1 98 ? 19.227 -0.848 -2.266 1.00 37.22 98 ILE A CA 1
ATOM 744 C C . ILE A 1 98 ? 20.123 -1.537 -1.216 1.00 37.22 98 ILE A C 1
ATOM 746 O O . ILE A 1 98 ? 21.353 -1.432 -1.316 1.00 37.22 98 ILE A O 1
ATOM 750 N N . PRO A 1 99 ? 19.581 -2.309 -0.254 1.00 34.69 99 PRO A N 1
ATOM 751 C CA . PRO A 1 99 ? 20.388 -3.297 0.441 1.00 34.69 99 PRO A CA 1
ATOM 752 C C . PRO A 1 99 ? 20.815 -4.346 -0.588 1.00 34.69 99 PRO A C 1
ATOM 754 O O . PRO A 1 99 ? 19.975 -4.995 -1.211 1.00 34.69 99 PRO A O 1
ATOM 757 N N . ARG A 1 100 ? 22.127 -4.531 -0.781 1.00 33.03 100 ARG A N 1
ATOM 758 C CA . ARG A 1 100 ? 22.646 -5.718 -1.473 1.00 33.03 100 ARG A CA 1
ATOM 759 C C . ARG A 1 100 ? 22.150 -6.949 -0.717 1.00 33.03 100 ARG A C 1
ATOM 761 O O . ARG A 1 100 ? 22.651 -7.234 0.367 1.00 33.03 100 ARG A O 1
ATOM 768 N N . VAL A 1 101 ? 21.191 -7.667 -1.290 1.00 35.22 101 VAL A N 1
ATOM 769 C CA . VAL A 1 101 ? 20.818 -9.006 -0.836 1.00 35.22 101 VAL A CA 1
ATOM 770 C C . VAL A 1 101 ? 21.886 -9.978 -1.349 1.00 35.22 101 VAL A C 1
ATOM 772 O O . VAL A 1 101 ? 22.082 -10.064 -2.563 1.00 35.22 101 VAL A O 1
ATOM 775 N N . PRO A 1 102 ? 22.605 -10.706 -0.479 1.00 36.44 102 PRO A N 1
ATOM 776 C CA . PRO A 1 102 ? 23.359 -11.874 -0.896 1.00 36.44 102 PRO A CA 1
ATOM 777 C C . PRO A 1 102 ? 22.377 -13.047 -0.999 1.00 36.44 102 PRO A C 1
ATOM 779 O O . PRO A 1 102 ? 21.794 -13.461 -0.000 1.00 36.44 102 PRO A O 1
ATOM 782 N N . GLY A 1 103 ? 22.162 -13.560 -2.207 1.00 32.75 103 GLY A N 1
ATOM 783 C CA . GLY A 1 103 ? 21.317 -14.728 -2.440 1.00 32.75 103 GLY A CA 1
ATOM 784 C C . GLY A 1 103 ? 21.938 -15.632 -3.491 1.00 32.75 103 GLY A C 1
ATOM 785 O O . GLY A 1 103 ? 21.899 -15.320 -4.678 1.00 32.75 103 GLY A O 1
ATOM 786 N N . GLU A 1 104 ? 22.531 -16.733 -3.033 1.00 34.66 104 GLU A N 1
ATOM 787 C CA . GLU A 1 104 ? 22.914 -17.875 -3.859 1.00 34.66 104 GLU A CA 1
ATOM 788 C C . GLU A 1 104 ? 21.678 -18.390 -4.608 1.00 34.66 104 GLU A C 1
ATOM 790 O O . GLU A 1 104 ? 20.687 -18.795 -3.999 1.00 34.66 104 GLU A O 1
ATOM 795 N N . SER A 1 105 ? 21.729 -18.358 -5.937 1.00 33.00 105 SER A N 1
ATOM 796 C CA . SER A 1 105 ? 20.762 -19.043 -6.791 1.00 33.00 105 SER A CA 1
ATOM 797 C C . SER A 1 105 ? 21.172 -20.512 -6.899 1.00 33.00 105 SER A C 1
ATOM 799 O O . SER A 1 105 ? 22.283 -20.838 -7.316 1.00 33.00 105 SER A O 1
ATOM 801 N N . GLY A 1 106 ? 20.277 -21.407 -6.486 1.00 36.56 106 GLY A N 1
ATOM 802 C CA . GLY A 1 106 ? 20.400 -22.839 -6.736 1.00 36.56 106 GLY A CA 1
ATOM 803 C C . GLY A 1 106 ? 20.063 -23.201 -8.192 1.00 36.56 106 GLY A C 1
ATOM 804 O O . GLY A 1 106 ? 19.598 -22.359 -8.965 1.00 36.56 106 GLY A O 1
ATOM 805 N N . PRO A 1 107 ? 20.300 -24.457 -8.604 1.00 33.19 107 PRO A N 1
ATOM 806 C CA . PRO A 1 107 ? 20.023 -24.902 -9.963 1.00 33.19 107 PRO A CA 1
ATOM 807 C C . PRO A 1 107 ? 18.516 -24.919 -10.269 1.00 33.19 107 PRO A C 1
ATOM 809 O O . PRO A 1 107 ? 17.703 -25.428 -9.499 1.00 33.19 107 PRO A O 1
ATOM 812 N N . VAL A 1 108 ? 18.185 -24.363 -11.434 1.00 38.50 108 VAL A N 1
ATOM 813 C CA . VAL A 1 108 ? 16.842 -24.212 -12.009 1.00 38.50 108 VAL A CA 1
ATOM 814 C C . VAL A 1 108 ? 16.232 -25.585 -12.353 1.00 38.50 108 VAL A C 1
ATOM 816 O O . VAL A 1 108 ? 16.874 -26.356 -13.074 1.00 38.50 108 VAL A O 1
ATOM 819 N N . PRO A 1 109 ? 15.004 -25.921 -11.906 1.00 39.22 109 PRO A N 1
ATOM 820 C CA . PRO A 1 109 ? 14.291 -27.108 -12.374 1.00 39.22 109 PRO A CA 1
ATOM 821 C C . PRO A 1 109 ? 13.793 -26.925 -13.815 1.00 39.22 109 PRO A C 1
ATOM 823 O O . PRO A 1 109 ? 13.341 -25.852 -14.209 1.00 39.22 109 PRO A O 1
ATOM 826 N N . SER A 1 110 ? 13.859 -27.990 -14.611 1.00 39.34 110 SER A N 1
ATOM 827 C CA . SER A 1 110 ? 13.477 -27.990 -16.023 1.00 39.34 110 SER A CA 1
ATOM 828 C C . SER A 1 110 ? 11.958 -28.087 -16.227 1.00 39.34 110 SER A C 1
ATOM 830 O O . SER A 1 110 ? 11.345 -29.086 -15.873 1.00 39.34 110 SER A O 1
ATOM 832 N N . GLY A 1 111 ? 11.402 -27.059 -16.882 1.00 37.62 111 GLY A N 1
ATOM 833 C CA . GLY A 1 111 ? 10.240 -27.115 -17.782 1.00 37.62 111 GLY A CA 1
ATOM 834 C C . GLY A 1 111 ? 8.850 -27.288 -17.151 1.00 37.62 111 GLY A C 1
ATOM 835 O O . GLY A 1 111 ? 8.489 -28.403 -16.787 1.00 37.62 111 GLY A O 1
ATOM 836 N N . PRO A 1 112 ? 8.007 -26.240 -17.115 1.00 38.66 112 PRO A N 1
ATOM 837 C CA . PRO A 1 112 ? 6.656 -26.363 -16.589 1.00 38.66 112 PRO A CA 1
ATOM 838 C C . PRO A 1 112 ? 5.585 -26.631 -17.657 1.00 38.66 112 PRO A C 1
ATOM 840 O O . PRO A 1 112 ? 5.689 -26.194 -18.805 1.00 38.66 112 PRO A O 1
ATOM 843 N N . ALA A 1 113 ? 4.532 -27.327 -17.221 1.00 42.72 113 ALA A N 1
ATOM 844 C CA . ALA A 1 113 ? 3.274 -27.570 -17.925 1.00 42.72 113 ALA A CA 1
ATOM 845 C C . ALA A 1 113 ? 2.620 -26.271 -18.460 1.00 42.72 113 ALA A C 1
ATOM 847 O O . ALA A 1 113 ? 2.920 -25.184 -17.958 1.00 42.72 113 ALA A O 1
ATOM 848 N N . PRO A 1 114 ? 1.732 -26.353 -19.474 1.00 46.62 114 PRO A N 1
ATOM 849 C CA . PRO A 1 114 ? 0.973 -25.200 -19.955 1.00 46.62 114 PRO A CA 1
ATOM 850 C C . PRO A 1 114 ? 0.177 -24.569 -18.808 1.00 46.62 114 PRO A C 1
ATOM 852 O O . PRO A 1 114 ? -0.486 -25.258 -18.039 1.00 46.62 114 PRO A O 1
ATOM 855 N N . TRP A 1 115 ? 0.315 -23.254 -18.678 1.00 56.31 115 TRP A N 1
ATOM 856 C CA . TRP A 1 115 ? -0.167 -22.484 -17.540 1.00 56.31 115 TRP A CA 1
ATOM 857 C C . TRP A 1 115 ? -1.637 -22.141 -17.717 1.00 56.31 115 TRP A C 1
ATOM 859 O O . TRP A 1 115 ? -2.011 -21.539 -18.725 1.00 56.31 115 TRP A O 1
ATOM 869 N N . ASP A 1 116 ? -2.452 -22.521 -16.736 1.00 50.16 116 ASP A N 1
ATOM 870 C CA . ASP A 1 116 ? -3.870 -22.194 -16.740 1.00 50.16 116 ASP A CA 1
ATOM 871 C C . ASP A 1 116 ? -4.080 -20.675 -16.636 1.00 50.16 116 ASP A C 1
ATOM 873 O O . ASP A 1 116 ? -3.321 -19.982 -15.944 1.00 50.16 116 ASP A O 1
ATOM 877 N N . PRO A 1 117 ? -5.107 -20.135 -17.313 1.00 48.19 117 PRO A N 1
ATOM 878 C CA . PRO A 1 117 ? -5.505 -18.751 -17.126 1.00 48.19 117 PRO A CA 1
ATOM 879 C C . PRO A 1 117 ? -5.827 -18.489 -15.641 1.00 48.19 117 PRO A C 1
ATOM 881 O O . PRO A 1 117 ? -6.341 -19.375 -14.955 1.00 48.19 117 PRO A O 1
ATOM 884 N N . PRO A 1 118 ? -5.527 -17.286 -15.125 1.00 48.88 118 PRO A N 1
ATOM 885 C CA . PRO A 1 118 ? -5.769 -16.944 -13.726 1.00 48.88 118 PRO A CA 1
ATOM 886 C C . PRO A 1 118 ? -7.233 -17.164 -13.321 1.00 48.88 118 PRO A C 1
ATOM 888 O O . PRO A 1 118 ? -8.148 -16.807 -14.061 1.00 48.88 118 PRO A O 1
ATOM 891 N N . ASP A 1 119 ? -7.441 -17.730 -12.127 1.00 51.03 119 ASP A N 1
ATOM 892 C CA . ASP A 1 119 ? -8.766 -18.009 -11.559 1.00 51.03 119 ASP A CA 1
ATOM 893 C C . ASP A 1 119 ? -9.576 -16.703 -11.447 1.00 51.03 119 ASP A C 1
ATOM 895 O O . ASP A 1 119 ? -9.215 -15.800 -10.690 1.00 51.03 119 ASP A O 1
ATOM 899 N N . ALA A 1 120 ? -10.672 -16.584 -12.203 1.00 49.75 120 ALA A N 1
ATOM 900 C CA . ALA A 1 120 ? -11.550 -15.411 -12.182 1.00 49.75 120 ALA A CA 1
ATOM 901 C C . ALA A 1 120 ? -12.176 -15.163 -10.792 1.00 49.75 120 ALA A C 1
ATOM 903 O O . ALA A 1 120 ? -12.601 -14.048 -10.490 1.00 49.75 120 ALA A O 1
ATOM 904 N N . ASP A 1 121 ? -12.188 -16.181 -9.926 1.00 50.56 121 ASP A N 1
ATOM 905 C CA . ASP A 1 121 ? -12.714 -16.128 -8.563 1.00 50.56 121 ASP A CA 1
ATOM 906 C C . ASP A 1 121 ? -11.724 -15.511 -7.546 1.00 50.56 121 ASP A C 1
ATOM 908 O O . ASP A 1 121 ? -12.089 -15.229 -6.406 1.00 50.56 121 ASP A O 1
ATOM 912 N N . LEU A 1 122 ? -10.468 -15.229 -7.925 1.00 50.81 122 LEU A N 1
ATOM 913 C CA . LEU A 1 122 ? -9.481 -14.605 -7.024 1.00 50.81 122 LEU A CA 1
ATOM 914 C C . LEU A 1 122 ? -9.878 -13.179 -6.608 1.00 50.81 122 LEU A C 1
ATOM 916 O O . LEU A 1 122 ? -9.773 -12.842 -5.430 1.00 50.81 122 LEU A O 1
ATOM 920 N N . LEU A 1 123 ? -10.416 -12.378 -7.535 1.00 44.06 123 LEU A N 1
ATOM 921 C CA . LEU A 1 123 ? -10.999 -11.057 -7.245 1.00 44.06 123 LEU A CA 1
ATOM 922 C C . LEU A 1 123 ? -12.269 -11.164 -6.378 1.00 44.06 123 LEU A C 1
ATOM 924 O O . LEU A 1 123 ? -12.523 -10.292 -5.551 1.00 44.06 123 LEU A O 1
ATOM 928 N N . GLY A 1 124 ? -13.042 -12.247 -6.524 1.00 46.38 124 GLY A N 1
ATOM 929 C CA . GLY A 1 124 ? -14.220 -12.538 -5.697 1.00 46.38 124 GLY A CA 1
ATOM 930 C C . GLY A 1 124 ? -13.860 -12.928 -4.259 1.00 46.38 124 GLY A C 1
ATOM 931 O O . GLY A 1 124 ? -14.513 -12.491 -3.314 1.00 46.38 124 GLY A O 1
ATOM 932 N N . ARG A 1 125 ? -12.764 -13.675 -4.069 1.00 51.28 125 ARG A N 1
ATOM 933 C CA . ARG A 1 125 ? -12.231 -14.045 -2.743 1.00 51.28 125 ARG A CA 1
ATOM 934 C C . ARG A 1 125 ? -11.498 -12.902 -2.036 1.00 51.28 125 ARG A C 1
ATOM 936 O O . ARG A 1 125 ? -11.387 -12.928 -0.815 1.00 51.28 125 ARG A O 1
ATOM 943 N N . GLN A 1 126 ? -11.035 -11.885 -2.769 1.00 51.97 126 GLN A N 1
ATOM 944 C CA . GLN A 1 126 ? -10.439 -10.665 -2.200 1.00 51.97 126 GLN A CA 1
ATOM 945 C C . GLN A 1 126 ? -11.452 -9.786 -1.441 1.00 51.97 126 GLN A C 1
ATOM 947 O O . GLN A 1 126 ? -11.038 -8.850 -0.759 1.00 51.97 126 GLN A O 1
ATOM 952 N N . LEU A 1 127 ? -12.755 -10.087 -1.526 1.00 50.28 127 LEU A N 1
ATOM 953 C CA . LEU A 1 127 ? -13.814 -9.269 -0.937 1.00 50.28 127 LEU A CA 1
ATOM 954 C C . LEU A 1 127 ? -14.270 -9.650 0.477 1.00 50.28 127 LEU A C 1
ATOM 956 O O . LEU A 1 127 ? -15.117 -8.936 0.992 1.00 50.28 127 LEU A O 1
ATOM 960 N N . ASN A 1 128 ? -13.749 -10.683 1.147 1.00 53.25 128 ASN A N 1
ATOM 961 C CA . ASN A 1 128 ? -14.176 -10.992 2.524 1.00 53.25 128 ASN A CA 1
ATOM 962 C C . ASN A 1 128 ? -13.126 -11.798 3.304 1.00 53.25 128 ASN A C 1
ATOM 964 O O . ASN A 1 128 ? -13.123 -13.023 3.263 1.00 53.25 128 ASN A O 1
ATOM 968 N N . ASP A 1 129 ? -12.190 -11.095 3.944 1.00 59.53 129 ASP A N 1
ATOM 969 C CA . ASP A 1 129 ? -11.963 -11.064 5.403 1.00 59.53 129 ASP A CA 1
ATOM 970 C C . ASP A 1 129 ? -10.587 -10.425 5.637 1.00 59.53 129 ASP A C 1
ATOM 972 O O . ASP A 1 129 ? -9.552 -11.024 5.341 1.00 59.53 129 ASP A O 1
ATOM 976 N N . THR A 1 130 ? -10.526 -9.218 6.204 1.00 67.38 130 THR A N 1
ATOM 977 C CA . THR A 1 130 ? -9.243 -8.609 6.618 1.00 67.38 130 THR A CA 1
ATOM 978 C C . THR A 1 130 ? -8.480 -9.531 7.579 1.00 67.38 130 THR A C 1
ATOM 980 O O . THR A 1 130 ? -7.251 -9.555 7.582 1.00 67.38 130 THR A O 1
ATOM 983 N N . ALA A 1 131 ? -9.198 -10.379 8.324 1.00 69.19 131 ALA A N 1
ATOM 984 C CA . ALA A 1 131 ? -8.632 -11.441 9.150 1.00 69.19 131 ALA A CA 1
ATOM 985 C C . ALA A 1 131 ? -7.848 -12.495 8.342 1.00 69.19 131 ALA A C 1
ATOM 987 O O . ALA A 1 131 ? -6.830 -13.003 8.814 1.00 69.19 131 ALA A O 1
ATOM 988 N N . ALA A 1 132 ? -8.257 -12.799 7.106 1.00 70.62 132 ALA A N 1
ATOM 989 C CA . ALA A 1 132 ? -7.541 -13.735 6.244 1.00 70.62 132 ALA A CA 1
ATOM 990 C C . ALA A 1 132 ? -6.147 -13.203 5.875 1.00 70.62 132 ALA A C 1
ATOM 992 O O . ALA A 1 132 ? -5.199 -13.980 5.774 1.00 70.62 132 ALA A O 1
ATOM 993 N N . LEU A 1 133 ? -5.961 -11.882 5.769 1.00 69.56 133 LEU A N 1
ATOM 994 C CA . LEU A 1 133 ? -4.632 -11.302 5.540 1.00 69.56 133 LEU A CA 1
ATOM 995 C C . LEU A 1 133 ? -3.661 -11.527 6.700 1.00 69.56 133 LEU A C 1
ATOM 997 O O . LEU A 1 133 ? -2.452 -11.509 6.478 1.00 69.56 133 LEU A O 1
ATOM 1001 N N . LEU A 1 134 ? -4.152 -11.763 7.919 1.00 73.56 134 LEU A N 1
ATOM 1002 C CA . LEU A 1 134 ? -3.292 -12.093 9.058 1.00 73.56 134 LEU A CA 1
ATOM 1003 C C . LEU A 1 134 ? -2.678 -13.489 8.934 1.00 73.56 134 LEU A C 1
ATOM 1005 O O . LEU A 1 134 ? -1.702 -13.790 9.613 1.00 73.56 134 LEU A O 1
ATOM 1009 N N . THR A 1 135 ? -3.241 -14.351 8.085 1.00 78.62 135 THR A 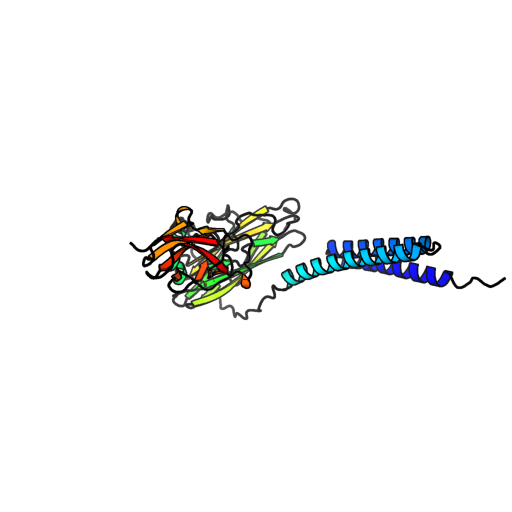N 1
ATOM 1010 C CA . THR A 1 135 ? -2.870 -15.769 8.023 1.00 78.62 135 THR A CA 1
ATOM 1011 C C . THR A 1 135 ? -2.431 -16.233 6.643 1.00 78.62 135 THR A C 1
ATOM 1013 O O . THR A 1 135 ? -1.722 -17.234 6.558 1.00 78.62 135 THR A O 1
ATOM 1016 N N . LEU A 1 136 ? -2.801 -15.510 5.583 1.00 84.56 136 LEU A N 1
ATOM 1017 C CA . LEU A 1 136 ? -2.457 -15.839 4.206 1.00 84.56 136 LEU A CA 1
ATOM 1018 C C . LEU A 1 136 ? -1.191 -15.105 3.734 1.00 84.56 136 LEU A C 1
ATOM 1020 O O . LEU A 1 136 ? -0.933 -13.968 4.153 1.00 84.56 136 LEU A O 1
ATOM 1024 N N . PRO A 1 137 ? -0.420 -15.719 2.816 1.00 87.06 137 PRO A N 1
ATOM 1025 C CA . PRO A 1 137 ? 0.655 -15.034 2.115 1.00 87.06 137 PRO A CA 1
ATOM 1026 C C . PRO A 1 137 ? 0.132 -13.795 1.392 1.00 87.06 137 PRO A C 1
ATOM 1028 O O . PRO A 1 137 ? -0.996 -13.768 0.901 1.00 87.06 137 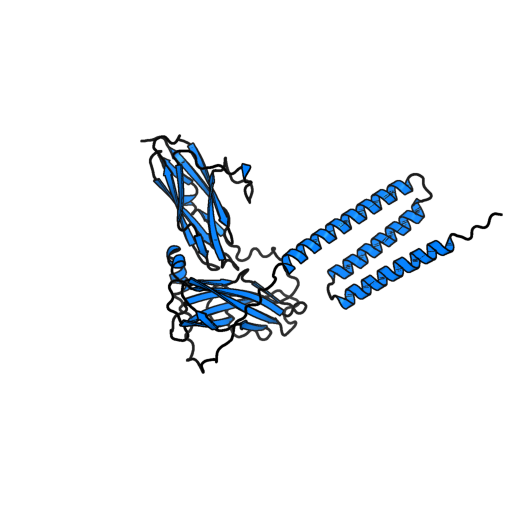PRO A O 1
ATOM 1031 N N . VAL A 1 138 ? 0.948 -12.754 1.322 1.00 87.31 138 VAL A N 1
ATOM 1032 C CA . VAL A 1 138 ? 0.624 -11.495 0.655 1.00 87.31 138 VAL A CA 1
ATOM 1033 C C . VAL A 1 138 ? 1.828 -11.065 -0.156 1.00 87.31 138 VAL A C 1
ATOM 1035 O O . VAL A 1 138 ? 2.949 -11.142 0.327 1.00 87.31 138 VAL A O 1
ATOM 1038 N N . GLY A 1 139 ? 1.602 -10.621 -1.383 1.00 88.50 139 GLY A N 1
ATOM 1039 C CA . GLY A 1 139 ? 2.651 -10.108 -2.244 1.00 88.50 139 GLY A CA 1
ATOM 1040 C C . GLY A 1 139 ? 2.277 -8.733 -2.752 1.00 88.50 139 GLY A C 1
ATOM 1041 O O . GLY A 1 139 ? 1.089 -8.439 -2.882 1.00 88.50 139 GLY A O 1
ATOM 1042 N N . GLY A 1 140 ? 3.280 -7.911 -3.036 1.00 88.69 140 GLY A N 1
ATOM 1043 C CA . GLY A 1 140 ? 3.051 -6.701 -3.797 1.00 88.69 140 GLY A CA 1
ATOM 1044 C C . GLY A 1 140 ? 4.174 -5.691 -3.805 1.00 88.69 140 GLY A C 1
ATOM 1045 O O . GLY A 1 140 ? 5.274 -5.949 -3.322 1.00 88.69 140 GLY A O 1
ATOM 1046 N N . PHE A 1 141 ? 3.885 -4.557 -4.430 1.00 86.19 141 PHE A N 1
ATOM 1047 C CA . PHE A 1 141 ? 4.876 -3.546 -4.762 1.00 86.19 141 PHE A CA 1
ATOM 1048 C C . PHE A 1 141 ? 4.877 -2.366 -3.801 1.00 86.19 141 PHE A C 1
ATOM 1050 O O . PHE A 1 141 ? 3.833 -1.767 -3.543 1.00 86.19 141 PHE A O 1
ATOM 1057 N N . GLU A 1 142 ? 6.078 -1.970 -3.388 1.00 74.44 142 GLU A N 1
ATOM 1058 C CA . GLU A 1 142 ? 6.316 -0.630 -2.857 1.00 74.44 142 GLU A CA 1
ATOM 1059 C C . GLU A 1 142 ? 6.150 0.369 -4.020 1.00 74.44 142 GLU A C 1
ATOM 1061 O O . GLU A 1 142 ? 6.697 0.157 -5.104 1.00 74.44 142 GLU A O 1
ATOM 1066 N N . ASP A 1 143 ? 5.299 1.384 -3.850 1.00 70.69 143 ASP A N 1
ATOM 1067 C CA . ASP A 1 143 ? 4.904 2.402 -4.845 1.00 70.69 143 ASP A CA 1
ATOM 1068 C C . ASP A 1 143 ? 4.152 1.923 -6.104 1.00 70.69 143 ASP A C 1
ATOM 1070 O O . ASP A 1 143 ? 3.408 2.709 -6.700 1.00 70.69 143 ASP A O 1
ATOM 1074 N N . GLY A 1 144 ? 4.250 0.643 -6.487 1.00 75.56 144 GLY A N 1
ATOM 1075 C CA . GLY A 1 144 ? 3.406 -0.007 -7.510 1.00 75.56 144 GLY A CA 1
ATOM 1076 C C . GLY A 1 144 ? 3.514 0.577 -8.917 1.00 75.56 144 GLY A C 1
ATOM 1077 O O . GLY A 1 144 ? 2.640 0.351 -9.761 1.00 75.56 144 GLY A O 1
ATOM 1078 N N . ARG A 1 145 ? 4.563 1.359 -9.178 1.00 85.62 145 ARG A N 1
ATOM 1079 C CA . ARG A 1 145 ? 4.762 2.090 -10.429 1.00 85.62 145 ARG A CA 1
ATOM 1080 C C . ARG A 1 145 ? 6.220 2.019 -10.849 1.00 85.62 145 ARG A C 1
ATOM 1082 O O . ARG A 1 145 ? 7.115 2.122 -10.020 1.00 85.62 145 ARG A O 1
ATOM 1089 N N . VAL A 1 146 ? 6.440 1.916 -12.151 1.00 89.44 146 VAL A N 1
ATOM 1090 C CA . VAL A 1 146 ? 7.755 2.040 -12.780 1.00 89.44 146 VAL A CA 1
ATOM 1091 C C . VAL A 1 146 ? 7.658 3.090 -13.874 1.00 89.44 146 VAL A C 1
ATOM 1093 O O . VAL A 1 146 ? 6.717 3.070 -14.664 1.00 89.44 146 VAL A O 1
ATOM 1096 N N . PHE A 1 147 ? 8.624 4.001 -13.932 1.00 89.25 147 PHE A N 1
ATOM 1097 C CA . PHE A 1 147 ? 8.694 5.037 -14.960 1.00 89.25 147 PHE A CA 1
ATOM 1098 C C . PHE A 1 147 ? 9.857 4.754 -15.901 1.00 89.25 147 PHE A C 1
ATOM 1100 O O . PHE A 1 147 ? 10.975 4.532 -15.442 1.00 89.25 147 PHE A O 1
ATOM 1107 N N . VAL A 1 148 ? 9.586 4.784 -17.205 1.00 90.12 148 VAL A N 1
ATOM 1108 C CA . VAL A 1 148 ? 10.593 4.653 -18.262 1.00 90.12 148 VAL A CA 1
ATOM 1109 C C . VAL A 1 148 ? 10.316 5.640 -19.396 1.00 90.12 148 VAL A C 1
ATOM 1111 O O . VAL A 1 148 ? 9.174 5.984 -19.695 1.00 90.12 148 VAL A O 1
ATOM 1114 N N . SER A 1 149 ? 11.369 6.122 -20.042 1.00 89.75 149 SER A N 1
ATOM 1115 C CA . SER A 1 149 ? 11.309 7.020 -21.208 1.00 89.75 149 SER A CA 1
ATOM 1116 C C . SER A 1 149 ? 12.573 6.847 -22.046 1.00 89.75 149 SER A C 1
ATOM 1118 O O . SER A 1 149 ? 13.521 6.231 -21.570 1.00 89.75 149 SER A O 1
ATOM 1120 N N . SER A 1 150 ? 12.663 7.404 -23.256 1.00 86.62 150 SER A N 1
ATOM 1121 C CA . SER A 1 150 ? 13.930 7.341 -24.006 1.00 86.62 150 SER A CA 1
ATOM 1122 C C . SER A 1 150 ? 15.103 8.015 -23.280 1.00 86.62 150 SER A C 1
ATOM 1124 O O . SER A 1 150 ? 16.252 7.612 -23.455 1.00 86.62 150 SER A O 1
ATOM 1126 N N . TYR A 1 151 ? 14.822 8.998 -22.417 1.00 85.25 151 TYR A N 1
ATOM 1127 C CA . TYR A 1 151 ? 15.816 9.668 -21.571 1.00 85.25 151 TYR A CA 1
ATOM 1128 C C . TYR A 1 151 ? 16.204 8.853 -20.328 1.00 85.25 151 TYR A C 1
ATOM 1130 O O . TYR A 1 151 ? 17.318 8.985 -19.823 1.00 85.25 151 TYR A O 1
ATOM 1138 N N . TYR A 1 152 ? 15.288 8.013 -19.845 1.00 87.31 152 TYR A N 1
ATOM 1139 C CA . TYR A 1 152 ? 15.460 7.117 -18.701 1.00 87.31 152 TYR A CA 1
ATOM 1140 C C . TYR A 1 152 ? 14.961 5.726 -19.098 1.00 87.31 152 TYR A C 1
ATOM 1142 O O . TYR A 1 152 ? 13.846 5.345 -18.728 1.00 87.31 152 TYR A O 1
ATOM 1150 N N . PRO A 1 153 ? 15.733 4.993 -19.919 1.00 90.69 153 PRO A N 1
ATOM 1151 C CA . PRO A 1 153 ? 15.248 3.777 -20.560 1.00 90.69 153 PRO A CA 1
ATOM 1152 C C . PRO A 1 153 ? 15.128 2.608 -19.589 1.00 90.69 153 PRO A C 1
ATOM 1154 O O . PRO A 1 153 ? 14.527 1.606 -19.945 1.00 90.69 153 PRO A O 1
ATOM 1157 N N . GLU A 1 154 ? 15.669 2.717 -18.376 1.00 94.06 154 GLU A N 1
ATOM 1158 C CA . GLU A 1 154 ? 15.568 1.688 -17.347 1.00 94.06 154 GLU A CA 1
ATOM 1159 C C . GLU A 1 154 ? 14.802 2.212 -16.130 1.00 94.06 154 GLU A C 1
ATOM 1161 O O . GLU A 1 154 ? 15.049 3.322 -15.653 1.00 94.06 154 GLU A O 1
ATOM 1166 N N . GLY A 1 155 ? 13.914 1.377 -15.599 1.00 92.62 155 GLY A N 1
ATOM 1167 C CA . GLY A 1 155 ? 13.183 1.608 -14.360 1.00 92.62 155 GLY A CA 1
ATOM 1168 C C . GLY A 1 155 ? 13.075 0.320 -13.550 1.00 92.62 155 GLY A C 1
ATOM 1169 O O . GLY A 1 155 ? 13.218 -0.784 -14.082 1.00 92.62 155 GLY A O 1
ATOM 1170 N N . PHE A 1 156 ? 12.833 0.449 -12.248 1.00 93.50 156 PHE A N 1
ATOM 1171 C CA . PHE A 1 156 ? 12.704 -0.698 -11.355 1.00 93.50 156 PHE A CA 1
ATOM 1172 C C . PHE A 1 156 ? 11.627 -0.480 -10.292 1.00 93.50 156 PHE A C 1
ATOM 1174 O O . PHE A 1 156 ? 11.322 0.655 -9.935 1.00 93.50 156 PHE A O 1
ATOM 1181 N N . ALA A 1 157 ? 11.075 -1.581 -9.785 1.00 91.69 157 ALA A N 1
ATOM 1182 C CA . ALA A 1 157 ? 10.219 -1.618 -8.603 1.00 91.69 157 ALA A CA 1
ATOM 1183 C C . ALA A 1 157 ? 10.509 -2.882 -7.791 1.00 91.69 157 ALA A C 1
ATOM 1185 O O . ALA A 1 157 ? 10.842 -3.927 -8.352 1.00 91.69 157 ALA A O 1
ATOM 1186 N N . ASN A 1 158 ? 10.361 -2.797 -6.473 1.00 92.44 158 ASN A N 1
ATOM 1187 C CA . ASN A 1 158 ? 10.547 -3.941 -5.589 1.00 92.44 158 ASN A CA 1
ATOM 1188 C C . ASN A 1 158 ? 9.200 -4.617 -5.329 1.00 92.44 158 ASN A C 1
ATOM 1190 O O . ASN A 1 158 ? 8.254 -3.981 -4.868 1.00 92.44 158 ASN A O 1
ATOM 1194 N N . TYR A 1 159 ? 9.132 -5.913 -5.607 1.00 92.56 159 TYR A N 1
ATOM 1195 C CA . TYR A 1 159 ? 8.036 -6.791 -5.230 1.00 92.56 159 TYR A CA 1
ATOM 1196 C C . TYR A 1 159 ? 8.417 -7.538 -3.954 1.00 92.56 159 TYR A C 1
ATOM 1198 O O . TYR A 1 159 ? 9.429 -8.236 -3.928 1.00 92.56 159 TYR A O 1
ATOM 1206 N N . THR A 1 160 ? 7.608 -7.427 -2.907 1.00 92.56 160 THR A N 1
ATOM 1207 C CA . THR A 1 160 ? 7.812 -8.139 -1.645 1.00 92.56 160 THR A CA 1
ATOM 1208 C C . THR A 1 160 ? 6.726 -9.185 -1.449 1.00 92.56 160 THR A C 1
ATOM 1210 O O . THR A 1 160 ? 5.543 -8.860 -1.432 1.00 92.56 160 THR A O 1
ATOM 1213 N N . LEU A 1 161 ? 7.136 -10.436 -1.257 1.00 92.56 161 LEU A N 1
ATOM 1214 C CA . LEU A 1 161 ? 6.305 -11.553 -0.831 1.00 92.56 161 LEU A CA 1
ATOM 1215 C C . LEU A 1 161 ? 6.474 -11.765 0.677 1.00 92.56 161 LEU A C 1
ATOM 1217 O O . LEU A 1 161 ? 7.539 -12.165 1.141 1.00 92.56 161 LEU A O 1
ATOM 1221 N N . VAL A 1 162 ? 5.407 -11.546 1.434 1.00 90.62 162 VAL A N 1
ATOM 1222 C CA . VAL A 1 162 ? 5.284 -11.891 2.850 1.00 90.62 162 VAL A CA 1
ATOM 1223 C C . VAL A 1 162 ? 4.569 -13.230 2.953 1.00 90.62 162 VAL A C 1
ATOM 1225 O O . VAL A 1 162 ? 3.378 -13.351 2.675 1.00 90.62 162 VAL A O 1
ATOM 1228 N N . THR A 1 163 ? 5.303 -14.255 3.351 1.00 91.19 163 THR A N 1
ATOM 1229 C CA . THR A 1 163 ? 4.751 -15.589 3.597 1.00 91.19 163 THR A CA 1
ATOM 1230 C C . THR A 1 163 ? 4.184 -15.673 5.007 1.00 91.19 163 THR A C 1
ATOM 1232 O O . THR A 1 163 ? 4.743 -15.091 5.932 1.00 91.19 163 THR A O 1
ATOM 1235 N N . ARG A 1 164 ? 3.064 -16.383 5.180 1.00 87.88 164 ARG A N 1
ATOM 1236 C CA . ARG A 1 164 ? 2.414 -16.594 6.481 1.00 87.88 164 ARG A CA 1
ATOM 1237 C C . ARG A 1 164 ? 1.894 -18.012 6.581 1.00 87.88 164 ARG A C 1
ATOM 1239 O O . ARG A 1 164 ? 1.292 -18.486 5.619 1.00 87.88 164 ARG A O 1
ATOM 1246 N N . ASN A 1 165 ? 2.145 -18.682 7.706 1.00 87.06 165 ASN A N 1
ATOM 1247 C CA . ASN A 1 165 ? 1.674 -20.054 7.960 1.00 87.06 165 ASN A CA 1
ATOM 1248 C C . ASN A 1 165 ? 1.955 -21.052 6.812 1.00 87.06 165 ASN A C 1
ATOM 1250 O O . ASN A 1 165 ? 1.188 -21.988 6.580 1.00 87.06 165 ASN A O 1
ATOM 1254 N N . MET A 1 166 ? 3.038 -20.849 6.056 1.00 87.31 166 MET A N 1
ATOM 1255 C CA . MET A 1 166 ? 3.385 -21.691 4.912 1.00 87.31 166 MET A CA 1
ATOM 1256 C C . MET A 1 166 ? 4.336 -22.811 5.318 1.00 87.31 166 MET A C 1
ATOM 1258 O O . MET A 1 166 ? 5.362 -22.574 5.956 1.00 87.31 166 MET A O 1
ATOM 1262 N N . THR A 1 167 ? 4.063 -24.030 4.857 1.00 90.94 167 THR A N 1
ATOM 1263 C CA . THR A 1 167 ? 5.077 -25.088 4.866 1.00 90.94 167 THR A CA 1
ATOM 1264 C C . THR A 1 167 ? 6.243 -24.690 3.959 1.00 90.94 167 THR A C 1
ATOM 1266 O O . THR A 1 167 ? 5.981 -24.172 2.867 1.00 90.94 167 THR A O 1
ATOM 1269 N N . PRO A 1 168 ? 7.504 -24.950 4.351 1.00 94.50 168 PRO A N 1
ATOM 1270 C CA . PRO A 1 168 ? 8.648 -24.639 3.508 1.00 94.50 168 PRO A CA 1
ATOM 1271 C C . PRO A 1 168 ? 8.508 -25.224 2.101 1.00 94.50 168 PRO A C 1
ATOM 1273 O O . PRO A 1 168 ? 8.180 -26.400 1.944 1.00 94.50 168 PRO A O 1
ATOM 1276 N N . THR A 1 169 ? 8.712 -24.397 1.079 1.00 95.44 169 THR A N 1
ATOM 1277 C CA . THR A 1 169 ? 8.537 -24.776 -0.331 1.00 95.44 169 THR A CA 1
ATOM 1278 C C . THR A 1 169 ? 9.312 -23.829 -1.246 1.00 95.44 169 THR A C 1
ATOM 1280 O O . THR A 1 169 ? 9.823 -22.806 -0.793 1.00 95.44 169 THR A O 1
ATOM 1283 N N . THR A 1 170 ? 9.398 -24.142 -2.536 1.00 96.56 170 THR A N 1
ATOM 1284 C CA . THR A 1 170 ? 9.933 -23.221 -3.543 1.00 96.56 170 THR A CA 1
ATOM 1285 C C . THR A 1 170 ? 8.784 -22.505 -4.235 1.00 96.56 170 THR A C 1
ATOM 1287 O O . THR A 1 170 ? 7.889 -23.148 -4.781 1.00 96.56 170 THR A O 1
ATOM 1290 N N . VAL A 1 171 ? 8.811 -21.176 -4.213 1.00 95.38 171 VAL A N 1
ATOM 1291 C CA . VAL A 1 171 ? 7.828 -20.302 -4.858 1.00 95.38 171 VAL A CA 1
ATOM 1292 C C . VAL A 1 171 ? 8.464 -19.669 -6.083 1.00 95.38 171 VAL A C 1
ATOM 1294 O O . VAL A 1 171 ? 9.504 -19.038 -5.959 1.00 95.38 171 VAL A O 1
ATOM 1297 N N . GLU A 1 172 ? 7.834 -19.819 -7.239 1.00 96.62 172 GLU A N 1
ATOM 1298 C CA . GLU A 1 172 ? 8.177 -19.137 -8.485 1.00 96.62 172 GLU A CA 1
ATOM 1299 C C . GLU A 1 172 ? 7.404 -17.814 -8.584 1.00 96.62 172 GLU A C 1
ATOM 1301 O O . GLU A 1 172 ? 6.229 -17.734 -8.207 1.00 96.62 172 GLU A O 1
ATOM 1306 N N . LEU A 1 173 ? 8.071 -16.785 -9.099 1.00 96.38 173 LEU A N 1
ATOM 1307 C CA . LEU A 1 173 ? 7.520 -15.486 -9.439 1.00 96.38 173 LEU A CA 1
ATOM 1308 C C . LEU A 1 173 ? 7.456 -15.319 -10.951 1.00 96.38 173 LEU A C 1
ATOM 1310 O O . LEU A 1 173 ? 8.421 -15.569 -11.669 1.00 96.38 173 LEU A O 1
ATOM 1314 N N . ARG A 1 174 ? 6.326 -14.812 -11.434 1.00 93.88 174 ARG A N 1
ATOM 1315 C CA . ARG A 1 174 ? 6.108 -14.539 -12.856 1.00 93.88 174 ARG A CA 1
ATOM 1316 C C . ARG A 1 174 ? 5.542 -13.157 -13.043 1.00 93.88 174 ARG A C 1
ATOM 1318 O O . ARG A 1 174 ? 4.707 -12.738 -12.254 1.00 93.88 174 ARG A O 1
ATOM 1325 N N . ILE A 1 175 ? 5.966 -12.490 -14.108 1.00 95.12 175 ILE A N 1
ATOM 1326 C CA . ILE A 1 175 ? 5.454 -11.187 -14.519 1.00 95.12 175 ILE A CA 1
ATOM 1327 C C . ILE A 1 175 ? 5.036 -11.244 -15.984 1.00 95.12 175 ILE A C 1
ATOM 1329 O O . ILE A 1 175 ? 5.778 -11.748 -16.825 1.00 95.12 175 ILE A O 1
ATOM 1333 N N . PHE A 1 176 ? 3.845 -10.742 -16.294 1.00 94.75 176 PHE A N 1
ATOM 1334 C CA . PHE A 1 176 ? 3.340 -10.684 -17.664 1.00 94.75 176 PHE A CA 1
ATOM 1335 C C . PHE A 1 176 ? 2.393 -9.492 -17.860 1.00 94.75 176 PHE A C 1
ATOM 1337 O O . PHE A 1 176 ? 1.802 -9.006 -16.892 1.00 94.75 176 PHE A O 1
ATOM 1344 N N . PRO A 1 177 ? 2.275 -8.966 -19.090 1.00 94.94 177 PRO A N 1
ATOM 1345 C CA . PRO A 1 177 ? 1.395 -7.840 -19.376 1.00 94.94 177 PRO A CA 1
ATOM 1346 C C . PRO A 1 177 ? -0.076 -8.263 -19.331 1.00 94.94 177 PRO A C 1
ATOM 1348 O O . PRO A 1 177 ? -0.430 -9.387 -19.692 1.00 94.94 177 PRO A O 1
ATOM 1351 N N . VAL A 1 178 ? -0.939 -7.334 -18.928 1.00 91.56 178 VAL A N 1
ATOM 1352 C CA . VAL A 1 178 ? -2.398 -7.522 -18.884 1.00 91.56 178 VAL A CA 1
ATOM 1353 C C . VAL A 1 178 ? -3.113 -6.393 -19.618 1.00 91.56 178 VAL A C 1
ATOM 1355 O O . VAL A 1 178 ? -2.518 -5.353 -19.893 1.00 91.56 178 VAL A O 1
ATOM 1358 N N . GLU A 1 179 ? -4.383 -6.598 -19.969 1.00 85.81 179 GLU A N 1
ATOM 1359 C CA . GLU A 1 179 ? -5.145 -5.631 -20.777 1.00 85.81 179 GLU A CA 1
ATOM 1360 C C . GLU A 1 179 ? -5.375 -4.292 -20.059 1.00 85.81 179 GLU A C 1
ATOM 1362 O O . GLU A 1 179 ? -5.371 -3.228 -20.676 1.00 85.81 179 GLU A O 1
ATOM 1367 N N . MET A 1 180 ? -5.595 -4.335 -18.743 1.00 83.62 180 MET A N 1
ATOM 1368 C CA . MET A 1 180 ? -5.847 -3.157 -17.915 1.00 83.62 180 MET A CA 1
ATOM 1369 C C . MET A 1 180 ? -5.480 -3.413 -16.449 1.00 83.62 180 MET A C 1
ATOM 1371 O O . MET A 1 180 ? -5.369 -4.558 -16.010 1.00 83.62 180 MET A O 1
ATOM 1375 N N . ALA A 1 181 ? -5.317 -2.342 -15.667 1.00 78.69 181 ALA A N 1
ATOM 1376 C CA . ALA A 1 181 ? -5.149 -2.456 -14.219 1.00 78.69 181 ALA A CA 1
ATOM 1377 C C . ALA A 1 181 ? -6.348 -3.199 -13.600 1.00 78.69 181 ALA A C 1
ATOM 1379 O O . ALA A 1 181 ? -7.484 -2.962 -14.008 1.00 78.69 181 ALA A O 1
ATOM 1380 N N . ARG A 1 182 ? -6.098 -4.064 -12.605 1.00 76.56 182 ARG A N 1
ATOM 1381 C CA . ARG A 1 182 ? -7.090 -4.971 -11.982 1.00 76.56 182 ARG A CA 1
ATOM 1382 C C . ARG A 1 182 ? -7.599 -6.108 -12.874 1.00 76.56 182 ARG A C 1
ATOM 1384 O O . ARG A 1 182 ? -8.436 -6.883 -12.427 1.00 76.56 182 ARG A O 1
ATOM 1391 N N . SER A 1 183 ? -7.107 -6.232 -14.104 1.00 80.50 183 SER A N 1
ATOM 1392 C CA . SER A 1 183 ? -7.351 -7.413 -14.928 1.00 80.50 183 SER A CA 1
ATOM 1393 C C . SER A 1 183 ? -6.251 -8.445 -14.710 1.00 80.50 183 SER A C 1
ATOM 1395 O O . SER A 1 183 ? -5.090 -8.097 -14.491 1.00 80.50 183 SER A O 1
ATOM 1397 N N . SER A 1 184 ? -6.622 -9.716 -14.789 1.00 81.50 184 SER A N 1
ATOM 1398 C CA . SER A 1 184 ? -5.697 -10.841 -14.907 1.00 81.50 184 SER A CA 1
ATOM 1399 C C . SER A 1 184 ? -5.670 -11.406 -16.337 1.00 81.50 184 SER A C 1
ATOM 1401 O O . SER A 1 184 ? -4.890 -12.310 -16.631 1.00 81.50 184 SER A O 1
ATOM 1403 N N . ALA A 1 185 ? -6.490 -10.856 -17.245 1.00 83.56 185 ALA A N 1
ATOM 1404 C CA . ALA A 1 185 ? -6.504 -11.233 -18.652 1.00 83.56 185 ALA A CA 1
ATOM 1405 C C . ALA A 1 185 ? -5.183 -10.824 -19.309 1.00 83.56 185 ALA A C 1
ATOM 1407 O O . ALA A 1 185 ? -4.823 -9.641 -19.338 1.00 83.56 185 ALA A O 1
ATOM 1408 N N . GLY A 1 186 ? -4.456 -11.828 -19.800 1.00 86.25 186 GLY A N 1
ATOM 1409 C CA . GLY A 1 186 ? -3.165 -11.638 -20.443 1.00 86.25 186 GLY A CA 1
ATOM 1410 C C . GLY A 1 186 ? -3.277 -10.753 -21.679 1.00 86.25 186 GLY A C 1
ATOM 1411 O O . GLY A 1 186 ? -4.231 -10.843 -22.447 1.00 86.25 186 GLY A O 1
ATOM 1412 N N . HIS A 1 187 ? -2.269 -9.917 -21.874 1.00 90.12 187 HIS A N 1
ATOM 1413 C CA . HIS A 1 187 ? -2.091 -9.109 -23.070 1.00 90.12 187 HIS A CA 1
ATOM 1414 C C . HIS A 1 187 ? -0.864 -9.611 -23.841 1.00 90.12 187 HIS A C 1
ATOM 1416 O O . HIS A 1 187 ? -0.007 -10.307 -23.294 1.00 90.12 187 HIS A O 1
ATOM 1422 N N . ALA A 1 188 ? -0.757 -9.278 -25.126 1.00 90.00 188 ALA A N 1
ATOM 1423 C CA . ALA A 1 188 ? 0.472 -9.551 -25.863 1.00 90.00 188 ALA A CA 1
ATOM 1424 C C . ALA A 1 188 ? 1.658 -8.778 -25.237 1.00 90.00 188 ALA A C 1
ATOM 1426 O O . ALA A 1 188 ? 1.464 -7.679 -24.706 1.00 90.00 188 ALA A O 1
ATOM 1427 N N . PRO A 1 189 ? 2.895 -9.299 -25.291 1.00 91.44 189 PRO A N 1
ATOM 1428 C CA . PRO A 1 189 ? 4.082 -8.526 -24.937 1.00 91.44 189 PRO A CA 1
ATOM 1429 C C . PRO A 1 189 ? 4.100 -7.164 -25.637 1.00 91.44 189 PRO A C 1
ATOM 1431 O O . PRO A 1 189 ? 3.856 -7.073 -26.839 1.00 91.44 189 PRO A O 1
ATOM 1434 N N . TYR A 1 190 ? 4.389 -6.101 -24.887 1.00 91.56 190 TYR A N 1
ATOM 1435 C CA . TYR A 1 190 ? 4.620 -4.787 -25.478 1.00 91.56 190 TYR A CA 1
ATOM 1436 C C . TYR A 1 190 ? 5.982 -4.816 -26.184 1.00 91.56 190 TYR A C 1
ATOM 1438 O O . TYR A 1 190 ? 7.004 -4.970 -25.524 1.00 91.56 190 TYR A O 1
ATOM 1446 N N . GLU A 1 191 ? 5.997 -4.689 -27.514 1.00 90.12 191 GLU A N 1
ATOM 1447 C CA . GLU A 1 191 ? 7.199 -4.868 -28.357 1.00 90.12 191 GLU A CA 1
ATOM 1448 C C . GLU A 1 191 ? 8.405 -4.022 -27.919 1.00 90.12 191 GLU A C 1
ATOM 1450 O O . GLU A 1 191 ? 9.553 -4.432 -28.082 1.00 90.12 191 GLU A O 1
ATOM 1455 N N . ASP A 1 192 ? 8.141 -2.844 -27.353 1.00 92.25 192 ASP A N 1
ATOM 1456 C CA . ASP A 1 192 ? 9.156 -1.862 -26.975 1.00 92.25 192 ASP A CA 1
ATOM 1457 C C . ASP A 1 192 ? 9.576 -1.952 -25.500 1.00 92.25 192 ASP A C 1
ATOM 1459 O O . ASP A 1 192 ? 10.375 -1.139 -25.039 1.00 92.25 192 ASP A O 1
ATOM 1463 N N . LEU A 1 193 ? 9.031 -2.904 -24.736 1.00 94.38 193 LEU A N 1
ATOM 1464 C CA . LEU A 1 193 ? 9.359 -3.096 -23.327 1.00 94.38 193 LEU A CA 1
ATOM 1465 C C . LEU A 1 193 ? 9.892 -4.497 -23.073 1.00 94.38 193 LEU A C 1
ATOM 1467 O O . LEU A 1 193 ? 9.225 -5.501 -23.311 1.00 94.38 193 LEU A O 1
ATOM 1471 N N . ASN A 1 194 ? 11.067 -4.551 -22.462 1.00 96.31 194 ASN A N 1
ATOM 1472 C CA . ASN A 1 194 ? 11.569 -5.759 -21.839 1.00 96.31 194 ASN A CA 1
ATOM 1473 C C . ASN A 1 194 ? 11.336 -5.672 -20.329 1.00 96.31 194 ASN A C 1
ATOM 1475 O O . ASN A 1 194 ? 11.874 -4.780 -19.672 1.00 96.31 194 ASN A O 1
ATOM 1479 N N . VAL A 1 195 ? 10.525 -6.581 -19.788 1.00 96.31 195 VAL A N 1
ATOM 1480 C CA . VAL A 1 195 ? 10.177 -6.615 -18.364 1.00 96.31 195 VAL A CA 1
ATOM 1481 C C . VAL A 1 195 ? 10.554 -7.960 -17.776 1.00 96.31 195 VAL A C 1
ATOM 1483 O O . VAL A 1 195 ? 10.151 -9.003 -18.284 1.00 96.31 195 VAL A O 1
ATOM 1486 N N . SER A 1 196 ? 11.313 -7.926 -16.686 1.00 96.50 196 SER A N 1
ATOM 1487 C CA . SER A 1 196 ? 11.796 -9.112 -15.981 1.00 96.50 196 SER A CA 1
ATOM 1488 C C . SER A 1 196 ? 11.636 -8.954 -14.474 1.00 96.50 196 SER A C 1
ATOM 1490 O O . SER A 1 196 ? 11.624 -7.834 -13.969 1.00 96.50 196 SER A O 1
ATOM 1492 N N . ILE A 1 197 ? 11.579 -10.069 -13.747 1.00 96.94 197 ILE A N 1
ATOM 1493 C CA . ILE A 1 197 ? 11.590 -10.106 -12.281 1.00 96.94 197 ILE A CA 1
ATOM 1494 C C . ILE A 1 197 ? 12.771 -10.955 -11.800 1.00 96.94 197 ILE A C 1
ATOM 1496 O O . ILE A 1 197 ? 13.079 -11.980 -12.405 1.00 96.94 197 ILE A O 1
ATOM 1500 N N . THR A 1 198 ? 13.499 -10.504 -10.777 1.00 96.75 198 THR A N 1
ATOM 1501 C CA . THR A 1 198 ? 14.696 -11.203 -10.283 1.00 96.75 198 THR A CA 1
ATOM 1502 C C . THR A 1 198 ? 14.858 -11.066 -8.759 1.00 96.75 198 THR A C 1
ATOM 1504 O O . THR A 1 198 ? 14.843 -9.942 -8.258 1.00 96.75 198 THR A O 1
ATOM 1507 N N . PRO A 1 199 ? 15.070 -12.168 -8.013 1.00 97.38 199 PRO A N 1
ATOM 1508 C CA . PRO A 1 199 ? 15.010 -13.542 -8.506 1.00 97.38 199 PRO A CA 1
ATOM 1509 C C . PRO A 1 199 ? 13.584 -13.906 -8.944 1.00 97.38 199 PRO A C 1
ATOM 1511 O O . PRO A 1 199 ? 12.604 -13.300 -8.513 1.00 97.38 199 PRO A O 1
ATOM 1514 N N . ASP A 1 200 ? 13.488 -14.875 -9.840 1.00 95.06 200 ASP A N 1
ATOM 1515 C CA . ASP A 1 200 ? 12.240 -15.446 -10.349 1.00 95.06 200 ASP A CA 1
ATOM 1516 C C . ASP A 1 200 ? 11.749 -16.623 -9.490 1.00 95.06 200 ASP A C 1
ATOM 1518 O O . ASP A 1 200 ? 10.697 -17.191 -9.760 1.00 95.06 200 ASP A O 1
ATOM 1522 N N . TYR A 1 201 ? 12.465 -16.978 -8.421 1.00 96.75 201 TYR A N 1
ATOM 1523 C CA . TYR A 1 201 ? 11.993 -17.912 -7.405 1.00 96.75 201 TYR A CA 1
ATOM 1524 C C . TYR A 1 201 ? 12.621 -17.652 -6.027 1.00 96.75 201 TYR A C 1
ATOM 1526 O O . TYR A 1 201 ? 13.679 -17.035 -5.897 1.00 96.75 201 TYR A O 1
ATOM 1534 N N . PHE A 1 202 ? 11.986 -18.192 -4.988 1.00 96.25 202 PHE A N 1
ATOM 1535 C CA . PHE A 1 202 ? 12.474 -18.214 -3.612 1.00 96.25 202 PHE A CA 1
ATOM 1536 C C . PHE A 1 202 ? 12.294 -19.594 -2.988 1.00 96.25 202 PHE A C 1
ATOM 1538 O O . PHE A 1 202 ? 11.274 -20.245 -3.201 1.00 96.25 202 PHE A O 1
ATOM 1545 N N . VAL A 1 203 ? 13.234 -20.009 -2.137 1.00 95.81 203 VAL A N 1
ATOM 1546 C CA . VAL A 1 203 ? 12.975 -21.057 -1.140 1.00 95.81 203 VAL A CA 1
ATOM 1547 C C . VAL A 1 203 ? 12.390 -20.371 0.088 1.00 95.81 203 VAL A C 1
ATOM 1549 O O . VAL A 1 203 ? 13.088 -19.635 0.788 1.00 95.81 203 VAL A O 1
ATOM 1552 N N . VAL A 1 204 ? 11.094 -20.565 0.312 1.00 94.44 204 VAL A N 1
ATOM 1553 C CA . VAL A 1 204 ? 10.345 -19.854 1.347 1.00 94.44 204 VAL A CA 1
ATOM 1554 C C . VAL A 1 204 ? 10.107 -20.710 2.586 1.00 94.44 204 VAL A C 1
ATOM 1556 O O . VAL A 1 204 ? 10.020 -21.933 2.503 1.00 94.44 204 VAL A O 1
ATOM 1559 N N . ALA A 1 205 ? 9.964 -20.053 3.733 1.00 93.50 205 ALA A N 1
ATOM 1560 C CA . ALA A 1 205 ? 9.529 -20.614 5.010 1.00 93.50 205 ALA A CA 1
ATOM 1561 C C . ALA A 1 205 ? 8.437 -19.714 5.606 1.00 93.50 205 ALA A C 1
ATOM 1563 O O . ALA A 1 205 ? 8.311 -18.573 5.178 1.00 93.50 205 ALA A O 1
ATOM 1564 N N . ALA A 1 206 ? 7.664 -20.199 6.581 1.00 92.75 206 ALA A N 1
ATOM 1565 C CA . ALA A 1 206 ? 6.620 -19.402 7.229 1.00 92.75 206 ALA A CA 1
ATOM 1566 C C . ALA A 1 206 ? 7.150 -18.085 7.824 1.00 92.75 206 ALA A C 1
ATOM 1568 O O . ALA A 1 206 ? 8.259 -18.038 8.361 1.00 92.75 206 ALA A O 1
ATOM 1569 N N . ASP A 1 207 ? 6.307 -17.052 7.771 1.00 89.75 207 ASP A N 1
ATOM 1570 C CA . ASP A 1 207 ? 6.458 -15.781 8.490 1.00 89.75 207 ASP A CA 1
ATOM 1571 C C . ASP A 1 207 ? 7.749 -15.024 8.139 1.00 89.75 207 ASP A C 1
ATOM 1573 O O . ASP A 1 207 ? 8.417 -14.419 8.982 1.00 89.75 207 ASP A O 1
ATOM 1577 N N . ARG A 1 208 ? 8.118 -15.071 6.854 1.00 93.62 208 ARG A N 1
ATOM 1578 C CA . ARG A 1 208 ? 9.283 -14.386 6.280 1.00 93.62 208 ARG A CA 1
ATOM 1579 C C . ARG A 1 208 ? 8.890 -13.503 5.101 1.00 93.62 208 ARG A C 1
ATOM 1581 O O . ARG A 1 208 ? 7.936 -13.800 4.377 1.00 93.62 208 ARG A O 1
ATOM 1588 N N . SER A 1 209 ? 9.685 -12.459 4.886 1.00 92.88 209 SER A N 1
ATOM 1589 C CA . SER A 1 209 ? 9.579 -11.556 3.738 1.00 92.88 209 SER A CA 1
ATOM 1590 C C . SER A 1 209 ? 10.696 -11.824 2.735 1.00 92.88 209 SER A C 1
ATOM 1592 O O . SER A 1 209 ? 11.856 -11.971 3.120 1.00 92.88 209 SER A O 1
ATOM 1594 N N . TYR A 1 210 ? 10.341 -11.850 1.455 1.00 94.81 210 TYR A N 1
ATOM 1595 C CA . TYR A 1 210 ? 11.239 -12.080 0.326 1.00 94.81 210 TYR A CA 1
ATOM 1596 C C . TYR A 1 210 ? 11.034 -10.977 -0.704 1.00 94.81 210 TYR A C 1
ATOM 1598 O O . TYR A 1 210 ? 9.893 -10.673 -1.039 1.00 94.81 210 TYR A O 1
ATOM 1606 N N . THR A 1 211 ? 12.111 -10.391 -1.221 1.00 94.75 211 THR A N 1
ATOM 1607 C CA . THR A 1 211 ? 12.021 -9.257 -2.150 1.00 94.75 211 THR A CA 1
ATOM 1608 C C . THR A 1 211 ? 12.674 -9.596 -3.480 1.00 94.75 211 THR A C 1
ATOM 1610 O O . THR A 1 211 ? 13.826 -10.027 -3.521 1.00 94.75 211 THR A O 1
ATOM 1613 N N . ALA A 1 212 ? 11.928 -9.390 -4.563 1.00 95.69 212 ALA A N 1
ATOM 1614 C CA . ALA A 1 212 ? 12.403 -9.450 -5.936 1.00 95.69 212 ALA A CA 1
ATOM 1615 C C . ALA A 1 212 ? 12.338 -8.062 -6.570 1.00 95.69 212 ALA A C 1
ATOM 1617 O O . ALA A 1 212 ? 11.495 -7.240 -6.221 1.00 95.69 212 ALA A O 1
ATOM 1618 N N . GLN A 1 213 ? 13.219 -7.799 -7.524 1.00 95.50 213 GLN A N 1
ATOM 1619 C CA . GLN A 1 213 ? 13.216 -6.575 -8.302 1.00 95.50 213 GLN A CA 1
ATOM 1620 C C . GLN A 1 213 ? 12.579 -6.841 -9.661 1.00 95.50 213 GLN A C 1
ATOM 1622 O O . GLN A 1 213 ? 13.046 -7.687 -10.423 1.00 95.50 213 GLN A O 1
ATOM 1627 N N . VAL A 1 214 ? 11.532 -6.087 -9.978 1.00 95.81 214 VAL A N 1
ATOM 1628 C CA . VAL A 1 214 ? 11.039 -5.943 -11.343 1.00 95.81 214 VAL A CA 1
ATOM 1629 C C . VAL A 1 214 ? 11.877 -4.886 -12.038 1.00 95.81 214 VAL A C 1
ATOM 1631 O O . VAL A 1 214 ? 12.020 -3.775 -11.532 1.00 95.81 214 VAL A O 1
ATOM 1634 N N . ARG A 1 215 ? 12.420 -5.234 -13.201 1.00 96.56 215 ARG A N 1
ATOM 1635 C CA . ARG A 1 215 ? 13.212 -4.356 -14.058 1.00 96.56 215 ARG A CA 1
ATOM 1636 C C . ARG A 1 215 ? 12.475 -4.165 -15.370 1.00 96.56 215 ARG A C 1
ATOM 1638 O O . ARG A 1 215 ? 12.002 -5.132 -15.963 1.00 96.56 215 ARG A O 1
ATOM 1645 N N . VAL A 1 216 ? 12.379 -2.919 -15.804 1.00 96.56 216 VAL A N 1
ATOM 1646 C CA . VAL A 1 216 ? 11.701 -2.517 -17.032 1.00 96.56 216 VAL A CA 1
ATOM 1647 C C . VAL A 1 216 ? 12.706 -1.760 -17.877 1.00 96.56 216 VAL A C 1
ATOM 1649 O O . VAL A 1 216 ? 13.237 -0.748 -17.427 1.00 96.56 216 VAL A O 1
ATOM 1652 N N . ASN A 1 217 ? 12.937 -2.233 -19.096 1.00 96.00 217 ASN A N 1
ATOM 1653 C CA . ASN A 1 217 ? 13.793 -1.572 -20.067 1.00 96.00 217 ASN A CA 1
ATOM 1654 C C . ASN A 1 217 ? 12.972 -1.197 -21.300 1.00 96.00 217 ASN A C 1
ATOM 1656 O O . ASN A 1 217 ? 12.358 -2.058 -21.930 1.00 96.00 217 ASN A O 1
ATOM 1660 N N . LEU A 1 218 ? 12.998 0.079 -21.658 1.00 94.06 218 LEU A N 1
ATOM 1661 C CA . LEU A 1 218 ? 12.421 0.609 -22.878 1.00 94.06 218 LEU A CA 1
ATOM 1662 C C . LEU A 1 218 ? 13.437 0.495 -24.020 1.00 94.06 218 LEU A C 1
ATOM 1664 O O . LEU A 1 218 ? 14.546 1.021 -23.930 1.00 94.06 218 LEU A O 1
ATOM 1668 N N . THR A 1 219 ? 13.065 -0.197 -25.094 1.00 91.94 219 THR A N 1
ATOM 1669 C CA . THR A 1 219 ? 13.954 -0.487 -26.232 1.00 91.94 219 THR A CA 1
ATOM 1670 C C . THR A 1 219 ? 13.756 0.461 -27.416 1.00 91.94 219 THR A C 1
ATOM 1672 O O . THR A 1 219 ? 14.554 0.431 -28.354 1.00 91.94 219 THR A O 1
ATOM 1675 N N . SER A 1 220 ? 12.737 1.328 -27.385 1.00 88.44 220 SER A N 1
ATOM 1676 C CA . SER A 1 220 ? 12.473 2.305 -28.445 1.00 88.44 220 SER A CA 1
ATOM 1677 C C . SER A 1 220 ? 11.927 3.638 -27.916 1.00 88.44 220 SER A C 1
ATOM 1679 O O . SER A 1 220 ? 11.341 3.712 -26.840 1.00 88.44 220 SER A O 1
ATOM 1681 N N . GLY A 1 221 ? 12.076 4.707 -28.705 1.00 84.44 221 GLY A N 1
ATOM 1682 C CA . GLY A 1 221 ? 11.500 6.029 -28.413 1.00 84.44 221 GLY A CA 1
ATOM 1683 C C . GLY A 1 221 ? 10.017 6.171 -28.781 1.00 84.44 221 GLY A C 1
ATOM 1684 O O . GLY A 1 221 ? 9.521 7.290 -28.884 1.00 84.44 221 GLY A O 1
ATOM 1685 N N . ARG A 1 222 ? 9.286 5.064 -29.020 1.00 85.06 222 ARG A N 1
ATOM 1686 C CA . ARG A 1 222 ? 7.882 5.089 -29.492 1.00 85.06 222 ARG A CA 1
ATOM 1687 C C . ARG A 1 222 ? 6.960 5.910 -28.578 1.00 85.06 222 ARG A C 1
ATOM 1689 O O . ARG A 1 222 ? 5.953 6.436 -29.044 1.00 85.06 222 ARG A O 1
ATOM 1696 N N . TYR A 1 223 ? 7.287 6.022 -27.291 1.00 85.12 223 TYR A N 1
ATOM 1697 C CA . TYR A 1 223 ? 6.445 6.689 -26.294 1.00 85.12 223 TYR A CA 1
ATOM 1698 C C . TYR A 1 223 ? 6.854 8.136 -25.977 1.00 85.12 223 TYR A C 1
ATOM 1700 O O . TYR A 1 223 ? 6.228 8.772 -25.132 1.00 85.12 223 TYR A O 1
ATOM 1708 N N . ASP A 1 224 ? 7.861 8.700 -26.642 1.00 82.25 224 ASP A N 1
ATOM 1709 C CA . ASP A 1 224 ? 8.433 10.000 -26.253 1.00 82.25 224 ASP A CA 1
ATOM 1710 C C . ASP A 1 224 ? 7.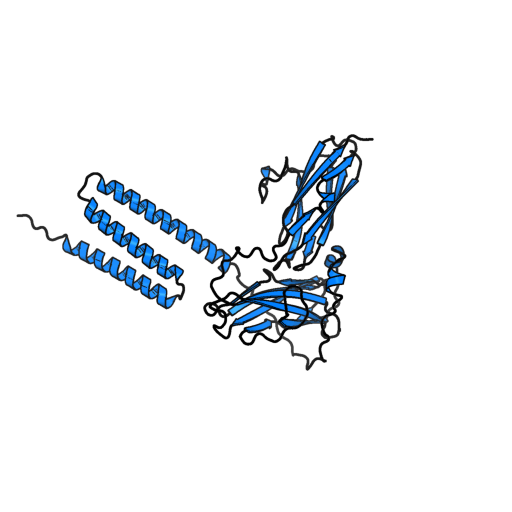427 11.159 -26.314 1.00 82.25 224 ASP A C 1
ATOM 1712 O O . ASP A 1 224 ? 7.491 12.087 -25.506 1.00 82.25 224 ASP A O 1
ATOM 1716 N N . GLU A 1 225 ? 6.447 11.073 -27.214 1.00 81.12 225 GLU A N 1
ATOM 1717 C CA . GLU A 1 225 ? 5.414 12.098 -27.394 1.00 81.12 225 GLU A CA 1
ATOM 1718 C C . GLU A 1 225 ? 4.187 11.901 -26.490 1.00 81.12 225 GLU A C 1
ATOM 1720 O O . GLU A 1 225 ? 3.444 12.851 -26.241 1.00 81.12 225 GLU A O 1
ATOM 1725 N N . THR A 1 226 ? 3.946 10.685 -25.985 1.00 82.31 226 THR A N 1
ATOM 1726 C CA . THR A 1 226 ? 2.742 10.375 -25.198 1.00 82.31 226 THR A CA 1
ATOM 1727 C C . THR A 1 226 ? 3.037 9.435 -24.042 1.00 82.31 226 THR A C 1
ATOM 1729 O O . THR A 1 226 ? 3.516 8.324 -24.255 1.00 82.31 226 THR A O 1
ATOM 1732 N N . LEU A 1 227 ? 2.632 9.826 -22.834 1.00 84.75 227 LEU A N 1
ATOM 1733 C CA . LEU A 1 227 ? 2.651 8.936 -21.679 1.00 84.75 227 LEU A CA 1
ATOM 1734 C C . LEU A 1 227 ? 1.634 7.801 -21.870 1.00 84.75 227 LEU A C 1
ATOM 1736 O O . LEU A 1 227 ? 0.428 8.039 -21.983 1.00 84.75 227 LEU A O 1
ATOM 1740 N N . LYS A 1 228 ? 2.120 6.563 -21.888 1.00 89.44 228 LYS A N 1
ATOM 1741 C CA . LYS A 1 228 ? 1.314 5.344 -21.935 1.00 89.44 228 LYS A CA 1
ATOM 1742 C C . LYS A 1 228 ? 1.358 4.625 -20.599 1.00 89.44 228 LYS A C 1
ATOM 1744 O O . LYS A 1 228 ? 2.388 4.576 -19.934 1.00 89.44 228 LYS A O 1
ATOM 1749 N N . LEU A 1 229 ? 0.212 4.058 -20.239 1.00 89.19 229 LEU A N 1
ATOM 1750 C CA . LEU A 1 229 ? 0.038 3.239 -19.052 1.00 89.19 229 LEU A CA 1
ATOM 1751 C C . LEU A 1 229 ? -0.037 1.776 -19.467 1.00 89.19 229 LEU A C 1
ATOM 1753 O O . LEU A 1 229 ? -0.966 1.395 -20.175 1.00 89.19 229 LEU A O 1
ATOM 1757 N N . LEU A 1 230 ? 0.936 0.983 -19.038 1.00 92.62 230 LEU A N 1
ATOM 1758 C CA . LEU A 1 230 ? 1.140 -0.387 -19.491 1.00 92.62 230 LEU A CA 1
ATOM 1759 C C . LEU A 1 230 ? 1.136 -1.300 -18.253 1.00 92.62 230 LEU A C 1
ATOM 1761 O O . LEU A 1 230 ? 2.136 -1.372 -17.535 1.00 92.62 230 LEU A O 1
ATOM 1765 N N . PRO A 1 231 ? -0.012 -1.913 -17.911 1.00 92.06 231 PRO A N 1
ATOM 1766 C CA . PRO A 1 231 ? -0.143 -2.721 -16.707 1.00 92.06 231 PRO A CA 1
ATOM 1767 C C . PRO A 1 231 ? 0.504 -4.096 -16.876 1.00 92.06 231 PRO A C 1
ATOM 1769 O O . PRO A 1 231 ? 0.341 -4.766 -17.898 1.00 92.06 231 PRO A O 1
ATOM 1772 N N . TYR A 1 232 ? 1.189 -4.526 -15.822 1.00 93.88 232 TYR A N 1
ATOM 1773 C CA . TYR A 1 232 ? 1.715 -5.872 -15.659 1.00 93.88 232 TYR A CA 1
ATOM 1774 C C . TYR A 1 232 ? 1.148 -6.490 -14.388 1.00 93.88 232 TYR A C 1
ATOM 1776 O O . TYR A 1 232 ? 0.844 -5.794 -13.416 1.00 93.88 232 TYR A O 1
ATOM 1784 N N . TYR A 1 233 ? 1.024 -7.808 -14.403 1.00 92.06 233 TYR A N 1
ATOM 1785 C CA . TYR A 1 233 ? 0.541 -8.602 -13.290 1.00 92.06 233 TYR A CA 1
ATOM 1786 C C . TYR A 1 233 ? 1.635 -9.572 -12.858 1.00 92.06 233 TYR A C 1
ATOM 1788 O O . TYR A 1 233 ? 2.286 -10.205 -13.696 1.00 92.06 233 TYR A O 1
ATOM 1796 N N . VAL A 1 234 ? 1.866 -9.634 -11.549 1.00 93.12 234 VAL A N 1
ATOM 1797 C CA . VAL A 1 234 ? 2.820 -10.540 -10.920 1.00 93.12 234 VAL A CA 1
ATOM 1798 C C . VAL A 1 234 ? 2.079 -11.614 -10.158 1.00 93.12 234 VAL A C 1
ATOM 1800 O O . VAL A 1 234 ? 1.167 -11.317 -9.392 1.00 93.12 234 VAL A O 1
ATOM 1803 N N . GLN A 1 235 ? 2.512 -12.855 -10.340 1.00 93.25 235 GLN A N 1
ATOM 1804 C CA . GLN A 1 235 ? 2.008 -14.017 -9.622 1.00 93.25 235 GLN A CA 1
ATOM 1805 C C . GLN A 1 235 ? 3.140 -14.700 -8.868 1.00 93.25 235 GLN A C 1
ATOM 1807 O O . GLN A 1 235 ? 4.228 -14.889 -9.409 1.00 93.25 235 GLN A O 1
ATOM 1812 N N . ALA A 1 236 ? 2.844 -15.122 -7.645 1.00 93.31 236 ALA A N 1
ATOM 1813 C CA . ALA A 1 236 ? 3.662 -16.012 -6.845 1.00 93.31 236 ALA A CA 1
ATOM 1814 C C . ALA A 1 236 ? 2.935 -17.352 -6.682 1.00 93.31 236 ALA A C 1
ATOM 1816 O O . ALA A 1 236 ? 1.782 -17.396 -6.231 1.00 93.31 236 ALA A O 1
ATOM 1817 N N . ARG A 1 237 ? 3.605 -18.454 -7.026 1.00 92.44 237 ARG A N 1
ATOM 1818 C CA . ARG A 1 237 ? 3.040 -19.811 -6.974 1.00 92.44 237 ARG A CA 1
ATOM 1819 C C . ARG A 1 237 ? 4.086 -20.825 -6.490 1.00 92.44 237 ARG A C 1
ATOM 1821 O O . ARG A 1 237 ? 5.223 -20.771 -6.946 1.00 92.44 237 ARG A O 1
ATOM 1828 N N . PRO A 1 238 ? 3.741 -21.773 -5.599 1.00 92.62 238 PRO A N 1
ATOM 1829 C CA . PRO A 1 238 ? 4.617 -22.899 -5.289 1.00 92.62 238 PRO A CA 1
ATOM 1830 C C . PRO A 1 238 ? 4.865 -23.751 -6.538 1.00 92.62 238 PRO A C 1
ATOM 1832 O O . PRO A 1 238 ? 3.905 -24.132 -7.202 1.00 92.62 238 PRO A O 1
ATOM 1835 N N . ILE A 1 239 ? 6.116 -24.121 -6.825 1.00 91.50 239 ILE A N 1
ATOM 1836 C CA . ILE A 1 239 ? 6.456 -24.964 -7.991 1.00 91.50 239 ILE A CA 1
ATOM 1837 C C . ILE A 1 239 ? 5.704 -26.304 -7.947 1.00 91.50 239 ILE A C 1
ATOM 1839 O O . ILE A 1 239 ? 5.289 -26.833 -8.972 1.00 91.50 239 ILE A O 1
ATOM 1843 N N . SER A 1 240 ? 5.499 -26.850 -6.746 1.00 86.75 240 SER A N 1
ATOM 1844 C CA . SER A 1 240 ? 4.842 -28.141 -6.525 1.00 86.75 240 SER A CA 1
ATOM 1845 C C . SER A 1 240 ? 3.311 -28.091 -6.503 1.00 86.75 240 SER A C 1
ATOM 1847 O O . SER A 1 240 ? 2.687 -29.128 -6.298 1.00 86.75 240 SER A O 1
ATOM 1849 N N . GLY A 1 241 ? 2.697 -26.910 -6.584 1.00 79.06 241 GLY A N 1
ATOM 1850 C CA . GLY A 1 241 ? 1.252 -26.740 -6.426 1.00 79.06 241 GLY A CA 1
ATOM 1851 C C . GLY A 1 241 ? 0.655 -25.934 -7.565 1.00 79.06 241 GLY A C 1
ATOM 1852 O O . GLY A 1 241 ? 1.379 -25.229 -8.253 1.00 79.06 241 GLY A O 1
ATOM 1853 N N . ASP A 1 242 ? -0.665 -26.008 -7.742 1.00 74.88 242 ASP A N 1
ATOM 1854 C CA . ASP A 1 242 ? -1.365 -25.342 -8.854 1.00 74.88 242 ASP A CA 1
ATOM 1855 C C . ASP A 1 242 ? -1.963 -23.978 -8.507 1.00 74.88 242 ASP A C 1
ATOM 1857 O O . ASP A 1 242 ? -2.428 -23.245 -9.376 1.00 74.88 242 ASP A O 1
ATOM 1861 N N . ARG A 1 243 ? -1.918 -23.597 -7.229 1.00 83.50 243 ARG A N 1
ATOM 1862 C CA . ARG A 1 243 ? -2.613 -22.413 -6.730 1.00 83.50 243 ARG A CA 1
ATOM 1863 C C . ARG A 1 243 ? -1.679 -21.214 -6.569 1.00 83.50 243 ARG A C 1
ATOM 1865 O O . ARG A 1 243 ? -0.623 -21.317 -5.948 1.00 83.50 243 ARG A O 1
ATOM 1872 N N . ILE A 1 244 ? -2.130 -20.060 -7.056 1.00 85.31 244 ILE A N 1
ATOM 1873 C CA . ILE A 1 244 ? -1.523 -18.752 -6.779 1.00 85.31 244 ILE A CA 1
ATOM 1874 C C . ILE A 1 244 ? -1.662 -18.455 -5.282 1.00 85.31 244 ILE A C 1
ATOM 1876 O O . ILE A 1 244 ? -2.763 -18.516 -4.728 1.00 85.31 244 ILE A O 1
ATOM 1880 N N . ILE A 1 245 ? -0.547 -18.143 -4.626 1.00 87.31 245 ILE A N 1
ATOM 1881 C CA . ILE A 1 245 ? -0.517 -17.825 -3.188 1.00 87.31 245 ILE A CA 1
ATOM 1882 C C . ILE A 1 245 ? -0.495 -16.318 -2.931 1.00 87.31 245 ILE A C 1
ATOM 1884 O O . ILE A 1 245 ? -0.985 -15.860 -1.901 1.00 87.31 245 ILE A O 1
ATOM 1888 N N . ALA A 1 246 ? 0.042 -15.549 -3.874 1.00 88.69 246 ALA A N 1
ATOM 1889 C CA . ALA A 1 246 ? 0.062 -14.099 -3.835 1.00 88.69 246 ALA A CA 1
ATOM 1890 C C . ALA A 1 246 ? 0.166 -13.535 -5.250 1.00 88.69 246 ALA A C 1
ATOM 1892 O O . ALA A 1 246 ? 0.674 -14.189 -6.160 1.00 88.69 246 ALA A O 1
ATOM 1893 N N . ASP A 1 247 ? -0.323 -12.318 -5.416 1.00 87.94 247 ASP A N 1
ATOM 1894 C CA . ASP A 1 247 ? -0.402 -11.629 -6.686 1.00 87.94 247 ASP A CA 1
ATOM 1895 C C . ASP A 1 247 ? -0.491 -10.116 -6.471 1.00 87.94 247 ASP A C 1
ATOM 1897 O O . ASP A 1 247 ? -0.934 -9.670 -5.412 1.00 87.94 247 ASP A O 1
ATOM 1901 N N . ASP A 1 248 ? -0.033 -9.331 -7.445 1.00 88.69 248 ASP A N 1
ATOM 1902 C CA . ASP A 1 248 ? -0.209 -7.874 -7.449 1.00 88.69 248 ASP A CA 1
ATOM 1903 C C . ASP A 1 248 ? -0.012 -7.299 -8.859 1.00 88.69 248 ASP A C 1
ATOM 1905 O O . ASP A 1 248 ? 0.497 -7.968 -9.760 1.00 88.69 248 ASP A O 1
ATOM 1909 N N . TRP A 1 249 ? -0.375 -6.035 -9.048 1.00 88.69 249 TRP A N 1
ATOM 1910 C CA . TRP A 1 249 ? -0.165 -5.293 -10.284 1.00 88.69 249 TRP A CA 1
ATOM 1911 C C . TRP A 1 249 ? 0.940 -4.253 -10.128 1.00 88.69 249 TRP A C 1
ATOM 1913 O O . TRP A 1 249 ? 1.038 -3.568 -9.112 1.00 88.69 249 TRP A O 1
ATOM 1923 N N . VAL A 1 250 ? 1.714 -4.065 -11.193 1.00 90.50 250 VAL A N 1
ATOM 1924 C CA . VAL A 1 250 ? 2.636 -2.935 -11.344 1.00 90.50 250 VAL A CA 1
ATOM 1925 C C . VAL A 1 250 ? 2.292 -2.180 -12.616 1.00 90.50 250 VAL A C 1
ATOM 1927 O O . VAL A 1 250 ? 2.030 -2.783 -13.659 1.00 90.50 250 VAL A O 1
ATOM 1930 N N . LEU A 1 251 ? 2.271 -0.850 -12.542 1.00 90.25 251 LEU A N 1
ATOM 1931 C CA . LEU A 1 251 ? 2.062 -0.025 -13.728 1.00 90.25 251 LEU A CA 1
ATOM 1932 C C . LEU A 1 251 ? 3.368 0.515 -14.261 1.00 90.25 251 LEU A C 1
ATOM 1934 O O . LEU A 1 251 ? 4.075 1.250 -13.575 1.00 90.25 251 LEU A O 1
ATOM 1938 N N . VAL A 1 252 ? 3.627 0.210 -15.525 1.00 92.12 252 VAL A N 1
ATOM 1939 C CA . VAL A 1 252 ? 4.716 0.811 -16.275 1.00 92.12 252 VAL A CA 1
ATOM 1940 C C . VAL A 1 252 ? 4.187 2.047 -16.989 1.00 92.12 252 VAL A C 1
ATOM 1942 O O . VAL A 1 252 ? 3.314 1.969 -17.852 1.00 92.12 252 VAL A O 1
ATOM 1945 N N . TYR A 1 253 ? 4.715 3.201 -16.611 1.00 90.69 253 TYR A N 1
ATOM 1946 C CA . TYR A 1 253 ? 4.510 4.466 -17.294 1.00 90.69 253 TYR A CA 1
ATOM 1947 C C . TYR A 1 253 ? 5.642 4.648 -18.297 1.00 90.69 253 TYR A C 1
ATOM 1949 O O . TYR A 1 253 ? 6.774 4.926 -17.905 1.00 90.69 253 TYR A O 1
ATOM 1957 N N . ALA A 1 254 ? 5.334 4.475 -19.579 1.00 91.19 254 ALA A N 1
ATOM 1958 C CA . ALA A 1 254 ? 6.292 4.663 -20.659 1.00 91.19 254 ALA A CA 1
ATOM 1959 C C . ALA A 1 254 ? 6.000 5.974 -21.396 1.00 91.19 254 ALA A C 1
ATOM 1961 O O . ALA A 1 254 ? 4.883 6.155 -21.881 1.00 91.19 254 ALA A O 1
ATOM 1962 N N . GLY A 1 255 ? 6.973 6.881 -21.491 1.00 86.50 255 GLY A N 1
ATOM 1963 C CA . GLY A 1 255 ? 6.891 8.041 -22.385 1.00 86.50 255 GLY A CA 1
ATOM 1964 C C . GLY A 1 255 ? 7.330 9.387 -21.811 1.00 86.50 255 GLY A C 1
ATOM 1965 O O . GLY A 1 255 ? 8.088 9.439 -20.847 1.00 86.50 255 GLY A O 1
ATOM 1966 N N . GLY A 1 256 ? 6.892 10.467 -22.471 1.00 70.44 256 GLY A N 1
ATOM 1967 C CA . GLY A 1 256 ? 7.320 11.853 -22.230 1.00 70.44 256 GLY A CA 1
ATOM 1968 C C . GLY A 1 256 ? 7.080 12.408 -20.815 1.00 70.44 256 GLY A C 1
ATOM 1969 O O . GLY A 1 256 ? 6.577 11.722 -19.929 1.00 70.44 256 GLY A O 1
ATOM 1970 N N . ALA A 1 257 ? 7.457 13.678 -20.608 1.00 63.88 257 ALA A N 1
ATOM 1971 C CA . ALA A 1 257 ? 7.575 14.325 -19.295 1.00 63.88 257 ALA A CA 1
ATOM 1972 C C . ALA A 1 257 ? 6.397 14.031 -18.344 1.00 63.88 257 ALA A C 1
ATOM 1974 O O . ALA A 1 257 ? 5.303 14.585 -18.468 1.00 63.88 257 ALA A O 1
ATOM 1975 N N . PHE A 1 258 ? 6.647 13.166 -17.361 1.00 61.69 258 PHE A N 1
ATOM 1976 C CA . PHE A 1 258 ? 5.738 12.910 -16.256 1.00 61.69 258 PHE A CA 1
ATOM 1977 C C . PHE A 1 258 ? 5.952 13.965 -15.171 1.00 61.69 258 PHE A C 1
ATOM 1979 O O . PHE A 1 258 ? 7.089 14.281 -14.826 1.00 61.69 258 PHE A O 1
ATOM 1986 N N . VAL A 1 259 ? 4.860 14.486 -14.607 1.00 57.50 259 VAL A N 1
ATOM 1987 C CA . VAL A 1 259 ? 4.908 15.280 -13.374 1.00 57.50 259 VAL A CA 1
ATOM 1988 C C . VAL A 1 259 ? 4.452 14.375 -12.226 1.00 57.50 259 VAL A C 1
ATOM 1990 O O . VAL A 1 259 ? 3.250 14.087 -12.123 1.00 57.50 259 VAL A O 1
ATOM 1993 N N . PRO A 1 260 ? 5.379 13.904 -11.370 1.00 51.28 260 PRO A N 1
ATOM 1994 C CA . PRO A 1 260 ? 5.040 13.168 -10.160 1.00 51.28 260 PRO A CA 1
ATOM 1995 C C . PRO A 1 260 ? 3.960 13.879 -9.341 1.00 51.28 260 PRO A C 1
ATOM 1997 O O . PRO A 1 260 ? 3.976 15.094 -9.173 1.00 51.28 260 PRO A O 1
ATOM 2000 N N . GLY A 1 261 ? 2.973 13.116 -8.866 1.00 50.56 261 GLY A N 1
ATOM 2001 C CA . GLY A 1 261 ? 1.917 13.606 -7.972 1.00 50.56 261 GLY A CA 1
ATOM 2002 C C . GLY A 1 261 ? 0.649 14.169 -8.633 1.00 50.56 261 GLY A C 1
ATOM 2003 O O . GLY A 1 261 ? -0.380 14.237 -7.955 1.00 50.56 261 GLY A O 1
ATOM 2004 N N . VAL A 1 262 ? 0.665 14.502 -9.932 1.00 43.78 262 VAL A N 1
ATOM 2005 C CA . VAL A 1 262 ? -0.484 15.145 -10.618 1.00 43.78 262 VAL A CA 1
ATOM 2006 C C . VAL A 1 262 ? -1.544 14.137 -11.082 1.00 43.78 262 VAL A C 1
ATOM 2008 O O . VAL A 1 262 ? -2.731 14.453 -11.159 1.00 43.78 262 VAL A O 1
ATOM 2011 N N . SER A 1 263 ? -1.162 12.882 -11.319 1.00 50.84 263 SER A N 1
ATOM 2012 C CA . SER A 1 263 ? -2.115 11.816 -11.628 1.00 50.84 263 SER A CA 1
ATOM 2013 C C . SER A 1 263 ? -2.754 11.285 -10.337 1.00 50.84 263 SER A C 1
ATOM 2015 O O . SER A 1 263 ? -2.247 10.373 -9.690 1.00 50.84 263 SER A O 1
ATOM 2017 N N . GLY A 1 264 ? -3.914 11.831 -9.958 1.00 52.19 264 GLY A N 1
ATOM 2018 C CA . GLY A 1 264 ? -4.769 11.309 -8.875 1.00 52.19 264 GLY A CA 1
ATOM 2019 C C . GLY A 1 264 ? -5.356 9.910 -9.136 1.00 52.19 264 GLY A C 1
ATOM 2020 O O . GLY A 1 264 ? -6.234 9.460 -8.400 1.00 52.19 264 GLY A O 1
ATOM 2021 N N . PHE A 1 265 ? -4.898 9.227 -10.185 1.00 57.97 265 PHE A N 1
ATOM 2022 C CA . PHE A 1 265 ? -5.358 7.904 -10.566 1.00 57.97 265 PHE A CA 1
ATOM 2023 C C . PHE A 1 265 ? -4.954 6.883 -9.506 1.00 57.97 265 PHE A C 1
ATOM 2025 O O . PHE A 1 265 ? -3.792 6.804 -9.104 1.00 57.97 265 PHE A O 1
ATOM 2032 N N . TYR A 1 266 ? -5.949 6.118 -9.058 1.00 65.19 266 TYR A N 1
ATOM 2033 C CA . TYR A 1 266 ? -5.791 5.025 -8.106 1.00 65.19 266 TYR A CA 1
ATOM 2034 C C . TYR A 1 266 ? -5.126 5.427 -6.782 1.00 65.19 266 TYR A C 1
ATOM 2036 O O . TYR A 1 266 ? -4.317 4.674 -6.251 1.00 65.19 266 TYR A O 1
ATOM 2044 N N . ARG A 1 267 ? -5.438 6.604 -6.224 1.00 70.69 267 ARG A N 1
ATOM 2045 C CA . ARG A 1 267 ? -5.063 6.885 -4.830 1.00 70.69 267 ARG A CA 1
ATOM 2046 C C . ARG A 1 267 ? -5.848 5.981 -3.886 1.00 70.69 267 ARG A C 1
ATOM 2048 O O . ARG A 1 267 ? -7.034 5.733 -4.117 1.00 70.69 267 ARG A O 1
ATOM 2055 N N . GLY A 1 268 ? -5.172 5.518 -2.838 1.00 73.81 268 GLY A N 1
ATOM 2056 C CA . GLY A 1 268 ? -5.832 4.820 -1.749 1.00 73.81 268 GLY A CA 1
ATOM 2057 C C . GLY A 1 268 ? -6.856 5.719 -1.074 1.00 73.81 268 GLY A C 1
ATOM 2058 O O . GLY A 1 268 ? -6.763 6.949 -1.127 1.00 73.81 268 GLY A O 1
ATOM 2059 N N . ARG A 1 269 ? -7.866 5.096 -0.485 1.00 78.00 269 ARG A N 1
ATOM 2060 C CA . ARG A 1 269 ? -8.896 5.762 0.301 1.00 78.00 269 ARG A CA 1
ATOM 2061 C C . ARG A 1 269 ? -9.135 4.940 1.543 1.00 78.00 269 ARG A C 1
ATOM 2063 O O . ARG A 1 269 ? -9.420 3.758 1.435 1.00 78.00 269 ARG A O 1
ATOM 2070 N N . ALA A 1 270 ? -9.108 5.572 2.697 1.00 82.31 270 ALA A N 1
ATOM 2071 C CA . ALA A 1 270 ? -9.636 4.995 3.912 1.00 82.31 270 ALA A CA 1
ATOM 2072 C C . ALA A 1 270 ? -10.713 5.917 4.481 1.00 82.31 270 ALA A C 1
ATOM 2074 O O . ALA A 1 270 ? -10.568 7.140 4.475 1.00 82.31 270 ALA A O 1
ATOM 2075 N N . HIS A 1 271 ? -11.833 5.331 4.877 1.00 83.69 271 HIS A N 1
ATOM 2076 C CA . HIS A 1 271 ? -13.006 6.056 5.348 1.00 83.69 271 HIS A CA 1
ATOM 2077 C C . HIS A 1 271 ? -13.866 5.147 6.216 1.00 83.69 271 HIS A C 1
ATOM 2079 O O . HIS A 1 271 ? -13.860 3.930 6.054 1.00 83.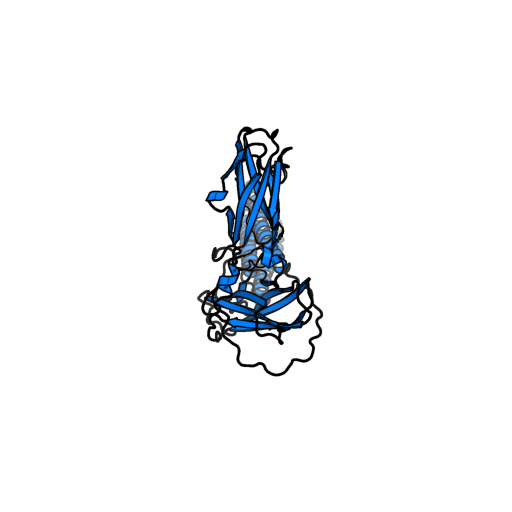69 271 HIS A O 1
ATOM 2085 N N . LEU A 1 272 ? -14.639 5.742 7.118 1.00 85.62 272 LEU A N 1
ATOM 2086 C CA . LEU A 1 272 ? -15.762 5.036 7.723 1.00 85.62 272 LEU A CA 1
ATOM 2087 C C . LEU A 1 272 ? -16.833 4.796 6.665 1.00 85.62 272 LEU A C 1
ATOM 2089 O O . LEU A 1 272 ? -17.014 5.634 5.774 1.00 85.62 272 LEU A O 1
ATOM 2093 N N . LEU A 1 273 ? -17.564 3.689 6.789 1.00 80.62 273 LEU A N 1
ATOM 2094 C CA . LEU A 1 273 ? -18.824 3.550 6.064 1.00 80.62 273 LEU A CA 1
ATOM 2095 C C . LEU A 1 273 ? -19.728 4.738 6.406 1.00 80.62 273 LEU A C 1
ATOM 2097 O O . LEU A 1 273 ? -19.708 5.233 7.529 1.00 80.62 273 LEU A O 1
ATOM 2101 N N . ASP A 1 274 ? -20.509 5.220 5.439 1.00 76.75 274 ASP A N 1
ATOM 2102 C CA . ASP A 1 274 ? -21.297 6.443 5.633 1.00 76.75 274 ASP A CA 1
ATOM 2103 C C . ASP A 1 274 ? -22.285 6.331 6.806 1.00 76.75 274 ASP A C 1
ATOM 2105 O O . ASP A 1 274 ? -22.490 7.314 7.512 1.00 76.75 274 ASP A O 1
ATOM 2109 N N . SER A 1 275 ? -22.821 5.132 7.063 1.00 80.62 275 SER A N 1
ATOM 2110 C CA . SER A 1 275 ? -23.660 4.826 8.233 1.00 80.62 275 SER A CA 1
ATOM 2111 C C . SER A 1 275 ? -22.918 4.876 9.568 1.00 80.62 275 SER A C 1
ATOM 2113 O O . SER A 1 275 ? -23.550 5.044 10.603 1.00 80.62 275 SER A O 1
ATOM 2115 N N . ASP A 1 276 ? -21.595 4.729 9.542 1.00 84.38 276 ASP A N 1
ATOM 2116 C CA . ASP A 1 276 ? -20.749 4.497 10.713 1.00 84.38 276 ASP A CA 1
ATOM 2117 C C . ASP A 1 276 ? -19.883 5.727 11.036 1.00 84.38 276 ASP A C 1
ATOM 2119 O O . ASP A 1 276 ? -19.018 5.675 11.910 1.00 84.38 276 ASP A O 1
ATOM 2123 N N . ARG A 1 277 ? -20.091 6.846 10.323 1.00 85.94 277 ARG A N 1
ATOM 2124 C CA . ARG A 1 277 ? -19.422 8.129 10.605 1.00 85.94 277 ARG A CA 1
ATOM 2125 C C . ARG A 1 277 ? -19.845 8.719 11.945 1.00 85.94 277 ARG A C 1
ATOM 2127 O O . ARG A 1 277 ? -19.034 9.380 12.593 1.00 85.94 277 ARG A O 1
ATOM 2134 N N . GLU A 1 278 ? -21.097 8.478 12.316 1.00 92.38 278 GLU A N 1
ATOM 2135 C CA . GLU A 1 278 ? -21.717 8.915 13.561 1.00 92.38 278 GLU A CA 1
ATOM 2136 C C . GLU A 1 278 ? -22.176 7.675 14.336 1.00 92.38 278 GLU A C 1
ATOM 2138 O O . GLU A 1 278 ? -23.095 6.967 13.927 1.00 92.38 278 GLU A O 1
ATOM 2143 N N . LEU A 1 279 ? -21.527 7.395 15.462 1.00 95.06 279 LEU A N 1
ATOM 2144 C CA . LEU A 1 279 ? -21.837 6.278 16.343 1.00 95.06 279 LEU A CA 1
ATOM 2145 C C . LEU A 1 279 ? -22.574 6.797 17.577 1.00 95.06 279 LEU A C 1
ATOM 2147 O O . LEU A 1 279 ? -21.977 7.455 18.423 1.00 95.06 279 LEU A O 1
ATOM 2151 N N . THR A 1 280 ? -23.862 6.487 17.710 1.00 96.56 280 THR A N 1
ATOM 2152 C CA . THR A 1 280 ? -24.651 6.869 18.894 1.00 96.56 280 THR A CA 1
ATOM 2153 C C . THR A 1 280 ? -24.778 5.696 19.864 1.00 96.56 280 THR A C 1
ATOM 2155 O O . THR A 1 280 ? -25.267 4.637 19.475 1.00 96.56 280 THR A O 1
ATOM 2158 N N . ILE A 1 281 ? -24.369 5.890 21.120 1.00 96.44 281 ILE A N 1
ATOM 2159 C CA . ILE A 1 281 ? -24.415 4.893 22.207 1.00 96.44 281 ILE A CA 1
ATOM 2160 C C . ILE A 1 281 ? -24.815 5.560 23.526 1.00 96.44 281 ILE A C 1
ATOM 2162 O O . ILE A 1 281 ? -24.618 6.759 23.684 1.00 96.44 281 ILE A O 1
ATOM 2166 N N . LYS A 1 282 ? -25.367 4.828 24.495 1.00 97.06 282 LYS A N 1
ATOM 2167 C CA . LYS A 1 282 ? -25.558 5.353 25.862 1.00 97.06 282 LYS A CA 1
ATOM 2168 C C . LYS A 1 282 ? -24.330 5.090 26.729 1.00 97.06 282 LYS A C 1
ATOM 2170 O O . LYS A 1 282 ? -23.589 4.144 26.481 1.00 97.06 282 LYS A O 1
ATOM 2175 N N . ALA A 1 283 ? -24.146 5.887 27.779 1.00 96.62 283 ALA A N 1
ATOM 2176 C CA . ALA A 1 283 ? -23.164 5.586 28.817 1.00 96.62 283 ALA A CA 1
ATOM 2177 C C . ALA A 1 283 ? -23.419 4.184 29.406 1.00 96.62 283 ALA A C 1
ATOM 2179 O O . ALA A 1 283 ? -24.548 3.856 29.780 1.00 96.62 283 ALA A O 1
ATOM 2180 N N . GLY A 1 284 ? -22.378 3.352 29.466 1.00 96.31 284 GLY A N 1
ATOM 2181 C CA . GLY A 1 284 ? -22.470 1.943 29.864 1.00 96.31 284 GLY A CA 1
ATOM 2182 C C . GLY A 1 284 ? -22.646 0.961 28.698 1.00 96.31 284 GLY A C 1
ATOM 2183 O O . GLY A 1 284 ? -22.651 -0.250 28.923 1.00 96.31 284 GLY A O 1
ATOM 2184 N N . GLU A 1 285 ? -22.802 1.443 27.460 1.00 97.44 285 GLU A N 1
ATOM 2185 C CA . GLU A 1 285 ? -22.974 0.598 26.275 1.00 97.44 285 GLU A CA 1
ATOM 2186 C C . GLU A 1 285 ? -21.676 0.437 25.468 1.00 97.44 285 GLU A C 1
ATOM 2188 O O . GLU A 1 285 ? -20.673 1.135 25.651 1.00 97.44 285 GLU A O 1
ATOM 2193 N N . THR A 1 286 ? -21.714 -0.529 24.548 1.00 97.94 286 THR A N 1
ATOM 2194 C CA . THR A 1 286 ? -20.680 -0.770 23.540 1.00 97.94 286 THR A CA 1
ATOM 2195 C C . THR A 1 286 ? -21.261 -0.548 22.150 1.00 97.94 286 THR A C 1
ATOM 2197 O O . THR A 1 286 ? -22.316 -1.094 21.831 1.00 97.94 286 THR A O 1
ATOM 2200 N N . GLY A 1 287 ? -20.554 0.205 21.312 1.00 96.62 287 GLY A N 1
ATOM 2201 C CA . GLY A 1 287 ? -20.895 0.429 19.909 1.00 96.62 287 GLY A CA 1
ATOM 2202 C C . GLY A 1 287 ? -19.762 0.026 18.975 1.00 96.62 287 GLY A C 1
ATOM 2203 O O . GLY A 1 287 ? -18.598 -0.012 19.377 1.00 96.62 287 GLY A O 1
ATOM 2204 N N . ASN A 1 288 ? -20.108 -0.254 17.718 1.00 96.38 288 ASN A N 1
ATOM 2205 C CA . ASN A 1 288 ? -19.154 -0.617 16.677 1.00 96.38 288 ASN A CA 1
ATOM 2206 C C . ASN A 1 288 ? -19.318 0.277 15.446 1.00 96.38 288 ASN A C 1
ATOM 2208 O O . ASN A 1 288 ? -20.439 0.632 15.090 1.00 96.38 288 ASN A O 1
ATOM 2212 N N . ALA A 1 289 ? -18.207 0.577 14.779 1.00 94.00 289 ALA A N 1
ATOM 2213 C CA . ALA A 1 289 ? -18.158 1.298 13.513 1.00 94.00 289 ALA A CA 1
ATOM 2214 C C . ALA A 1 289 ? -17.166 0.617 12.561 1.00 94.00 289 ALA A C 1
ATOM 2216 O O . ALA A 1 289 ? -16.114 0.140 12.986 1.00 94.00 289 ALA A O 1
ATOM 2217 N N . THR A 1 290 ? -17.474 0.572 11.270 1.00 91.56 290 THR A N 1
ATOM 2218 C CA . THR A 1 290 ? -16.622 -0.059 10.258 1.00 91.56 290 THR A CA 1
ATOM 2219 C C . THR A 1 290 ? -15.755 0.984 9.571 1.00 91.56 290 THR A C 1
ATOM 2221 O O . THR A 1 290 ? -16.248 1.878 8.878 1.00 91.56 290 THR A O 1
ATOM 2224 N N . PHE A 1 291 ? -14.442 0.835 9.711 1.00 90.06 291 PHE A N 1
ATOM 2225 C CA . PHE A 1 291 ? -13.443 1.603 8.987 1.00 90.06 291 PHE A CA 1
ATOM 2226 C C . PHE A 1 291 ? -12.925 0.798 7.801 1.00 90.06 291 PHE A C 1
ATOM 2228 O O . PHE A 1 291 ? -12.346 -0.273 7.961 1.00 90.06 291 PHE A O 1
ATOM 2235 N N . LEU A 1 292 ? -13.137 1.306 6.595 1.00 87.62 292 LEU A N 1
ATOM 2236 C CA . LEU A 1 292 ? -12.737 0.660 5.359 1.00 87.62 292 LEU A CA 1
ATOM 2237 C C . LEU A 1 292 ? -11.450 1.290 4.844 1.00 87.62 292 LEU A C 1
ATOM 2239 O O . LEU A 1 292 ? -11.438 2.468 4.495 1.00 87.62 292 LEU A O 1
ATOM 2243 N N . ASN A 1 293 ? -10.391 0.496 4.724 1.00 86.75 293 ASN A N 1
ATOM 2244 C CA . ASN A 1 293 ? -9.191 0.878 3.994 1.00 86.75 293 ASN A CA 1
ATOM 2245 C C . ASN A 1 293 ? -9.189 0.237 2.608 1.00 86.75 293 ASN A C 1
ATOM 2247 O O . ASN A 1 293 ? -9.327 -0.974 2.459 1.00 86.75 293 ASN A O 1
ATOM 2251 N N . GLN A 1 294 ? -9.006 1.062 1.591 1.00 83.06 294 GLN A N 1
ATOM 2252 C CA . GLN A 1 294 ? -8.929 0.668 0.199 1.00 83.06 294 GLN A CA 1
ATOM 2253 C C . GLN A 1 294 ? -7.608 1.185 -0.373 1.00 83.06 294 GLN A C 1
ATOM 2255 O O . GLN A 1 294 ? -7.559 2.310 -0.887 1.00 83.06 294 GLN A O 1
ATOM 2260 N N . PRO A 1 295 ? -6.520 0.405 -0.285 1.00 79.25 295 PRO A N 1
ATOM 2261 C CA . PRO A 1 295 ? -5.250 0.813 -0.840 1.00 79.25 295 PRO A CA 1
ATOM 2262 C C . PRO A 1 295 ? -5.351 1.040 -2.343 1.00 79.25 295 PRO A C 1
ATOM 2264 O O . PRO A 1 295 ? -6.038 0.336 -3.089 1.00 79.25 295 PRO A O 1
ATOM 2267 N N . GLY A 1 296 ? -4.664 2.084 -2.776 1.00 75.44 296 GLY A N 1
ATOM 2268 C CA . GLY A 1 296 ? -4.585 2.456 -4.170 1.00 75.44 296 GLY A CA 1
ATOM 2269 C C . GLY A 1 296 ? -3.548 1.626 -4.904 1.00 75.44 296 GLY A C 1
ATOM 2270 O O . GLY A 1 296 ? -3.242 0.491 -4.548 1.00 75.44 296 GLY A O 1
ATOM 2271 N N . ILE A 1 297 ? -2.971 2.240 -5.923 1.00 69.06 297 ILE A N 1
ATOM 2272 C CA . ILE A 1 297 ? -1.855 1.677 -6.655 1.00 69.06 297 ILE A CA 1
ATOM 2273 C C . ILE A 1 297 ? -0.530 2.046 -5.998 1.00 69.06 297 ILE A C 1
ATOM 2275 O O . ILE A 1 297 ? -0.298 3.224 -5.706 1.00 69.06 297 ILE A O 1
ATOM 2279 N N . GLY A 1 298 ? 0.297 1.030 -5.740 1.00 62.69 298 GLY A N 1
ATOM 2280 C CA . GLY A 1 298 ? 1.406 1.130 -4.783 1.00 62.69 298 GLY A CA 1
ATOM 2281 C C . GLY A 1 298 ? 0.975 0.959 -3.335 1.00 62.69 298 GLY A C 1
ATOM 2282 O O . GLY A 1 298 ? 1.731 1.258 -2.422 1.00 62.69 298 GLY A O 1
ATOM 2283 N N . GLY A 1 299 ? -0.266 0.516 -3.135 1.00 63.69 299 GLY A N 1
ATOM 2284 C CA . GLY A 1 299 ? -0.873 0.296 -1.837 1.00 63.69 299 GLY A CA 1
ATOM 2285 C C . GLY A 1 299 ? -0.647 -1.114 -1.309 1.00 63.69 299 GLY A C 1
ATOM 2286 O O . GLY A 1 299 ? -1.471 -1.586 -0.532 1.00 63.69 299 GLY A O 1
ATOM 2287 N N . THR A 1 300 ? 0.412 -1.809 -1.729 1.00 75.50 300 THR A N 1
ATOM 2288 C CA . THR A 1 300 ? 0.844 -2.986 -0.982 1.00 75.50 300 THR A CA 1
ATOM 2289 C C . THR A 1 300 ? 1.806 -2.535 0.095 1.00 75.50 300 THR A C 1
ATOM 2291 O O . THR A 1 300 ? 2.832 -1.920 -0.175 1.00 75.50 300 THR A O 1
ATOM 2294 N N . GLY A 1 301 ? 1.454 -2.807 1.342 1.00 78.62 301 GLY A N 1
ATOM 2295 C CA . GLY A 1 301 ? 2.195 -2.254 2.456 1.00 78.62 301 GLY A CA 1
ATOM 2296 C C . GLY A 1 301 ? 1.574 -2.599 3.789 1.00 78.62 301 GLY A C 1
ATOM 2297 O O . GLY A 1 301 ? 0.491 -3.179 3.884 1.00 78.62 301 GLY A O 1
ATOM 2298 N N . PHE A 1 302 ? 2.307 -2.260 4.836 1.00 83.94 302 PHE A N 1
ATOM 2299 C CA . PHE A 1 302 ? 1.822 -2.400 6.191 1.00 83.94 302 PHE A CA 1
ATOM 2300 C C . PHE A 1 302 ? 0.852 -1.263 6.515 1.00 83.94 302 PHE A C 1
ATOM 2302 O O . PHE A 1 302 ? 1.095 -0.107 6.169 1.00 83.94 302 PHE A O 1
ATOM 2309 N N . VAL A 1 303 ? -0.251 -1.621 7.156 1.00 86.88 303 VAL A N 1
ATOM 2310 C CA . VAL A 1 303 ? -1.227 -0.701 7.725 1.00 86.88 303 VAL A CA 1
ATOM 2311 C C . VAL A 1 303 ? -1.187 -0.915 9.221 1.00 86.88 303 VAL A C 1
ATOM 2313 O O . VAL A 1 303 ? -1.317 -2.052 9.675 1.00 86.88 303 VAL A O 1
ATOM 2316 N N . GLN A 1 304 ? -1.033 0.167 9.970 1.00 91.50 304 GLN A N 1
ATOM 2317 C CA . GLN A 1 304 ? -1.202 0.173 11.414 1.00 91.50 304 GLN A CA 1
ATOM 2318 C C . GLN A 1 304 ? -2.065 1.357 11.807 1.00 91.50 304 GLN A C 1
ATOM 2320 O O . GLN A 1 304 ? -1.853 2.467 11.328 1.00 91.50 304 GLN A O 1
ATOM 2325 N N . TYR A 1 305 ? -3.038 1.110 12.674 1.00 93.00 305 TYR A N 1
ATOM 2326 C CA . TYR A 1 305 ? -3.917 2.153 13.168 1.00 93.00 305 TYR A CA 1
ATOM 2327 C C . TYR A 1 305 ? -3.497 2.633 14.546 1.00 93.00 305 TYR A C 1
ATOM 2329 O O . TYR A 1 305 ? -3.352 1.831 15.471 1.00 93.00 305 TYR A O 1
ATOM 2337 N N . ASN A 1 306 ? -3.401 3.950 14.686 1.00 93.38 306 ASN A N 1
ATOM 2338 C CA . ASN A 1 306 ? -3.296 4.626 15.967 1.00 93.38 306 ASN A CA 1
ATOM 2339 C C . ASN A 1 306 ? -4.589 5.405 16.208 1.00 93.38 306 ASN A C 1
ATOM 2341 O O . ASN A 1 306 ? -5.090 6.103 15.325 1.00 93.38 306 ASN A O 1
ATOM 2345 N N . LEU A 1 307 ? -5.149 5.254 17.405 1.00 95.50 307 LEU A N 1
ATOM 2346 C CA . LEU A 1 307 ? -6.396 5.899 17.795 1.00 95.50 307 LEU A CA 1
ATOM 2347 C C . LEU A 1 307 ? -6.110 6.942 18.868 1.00 95.50 307 LEU A C 1
ATOM 2349 O O . LEU A 1 307 ? -5.392 6.669 19.829 1.00 95.50 307 LEU A O 1
ATOM 2353 N N . SER A 1 308 ? -6.696 8.124 18.726 1.00 95.12 308 SER A N 1
ATOM 2354 C CA . SER A 1 308 ? -6.616 9.180 19.737 1.00 95.12 308 SER A CA 1
ATOM 2355 C C . SER A 1 308 ? -7.902 9.998 19.780 1.00 95.12 308 SER A C 1
ATOM 2357 O O . SER A 1 308 ? -8.715 9.954 18.857 1.00 95.12 308 SER A O 1
ATOM 2359 N N . MET A 1 309 ? -8.100 10.744 20.865 1.00 95.06 309 MET A N 1
ATOM 2360 C CA . MET A 1 309 ? -9.155 11.753 20.936 1.00 95.06 309 MET A CA 1
ATOM 2361 C C . MET A 1 309 ? -8.657 13.081 20.388 1.00 95.06 309 MET A C 1
ATOM 2363 O O . MET A 1 309 ? -7.519 13.470 20.637 1.00 95.06 309 MET A O 1
ATOM 2367 N N . VAL A 1 310 ? -9.542 13.827 19.735 1.00 93.06 310 VAL A N 1
ATOM 2368 C CA . VAL A 1 310 ? -9.300 15.222 19.344 1.00 93.06 310 VAL A CA 1
ATOM 2369 C C . VAL A 1 310 ? -10.435 16.115 19.838 1.00 93.06 310 VAL A C 1
ATOM 2371 O O . VAL A 1 310 ? -11.548 15.657 20.086 1.00 93.06 310 VAL A O 1
ATOM 2374 N N . SER A 1 311 ? -10.166 17.407 20.030 1.00 83.19 311 SER A N 1
ATOM 2375 C CA . SER A 1 311 ? -11.139 18.344 20.616 1.00 83.19 311 SER A CA 1
ATOM 2376 C C . SER A 1 311 ? -12.245 18.818 19.666 1.00 83.19 311 SER A C 1
ATOM 2378 O O . SER A 1 311 ? -13.066 19.636 20.070 1.00 83.19 311 SER A O 1
ATOM 2380 N N . GLY A 1 312 ? -12.268 18.357 18.415 1.00 81.56 312 GLY A N 1
ATOM 2381 C CA . GLY A 1 312 ? -13.232 18.810 17.418 1.00 81.56 312 GLY A CA 1
ATOM 2382 C C . GLY A 1 312 ? -13.056 18.129 16.066 1.00 81.56 312 GLY A C 1
ATOM 2383 O O . GLY A 1 312 ? -12.468 17.053 15.965 1.00 81.56 312 GLY A O 1
ATOM 2384 N N . ARG A 1 313 ? -13.577 18.760 15.011 1.00 77.62 313 ARG A N 1
ATOM 2385 C CA . ARG A 1 313 ? -13.411 18.286 13.631 1.00 77.62 313 ARG A CA 1
ATOM 2386 C C . ARG A 1 313 ? -11.951 18.378 13.195 1.00 77.62 313 ARG A C 1
ATOM 2388 O O . ARG A 1 313 ? -11.212 19.252 13.634 1.00 77.62 313 ARG A O 1
ATOM 2395 N N . ILE A 1 314 ? -11.552 17.448 12.334 1.00 77.69 314 ILE A N 1
ATOM 2396 C CA . ILE A 1 314 ? -10.213 17.462 11.756 1.00 77.69 314 ILE A CA 1
ATOM 2397 C C . ILE A 1 314 ? -10.163 18.525 10.661 1.00 77.69 314 ILE A C 1
ATOM 2399 O O . ILE A 1 314 ? -10.708 18.331 9.575 1.00 77.69 314 ILE A O 1
ATOM 2403 N N . ASP A 1 315 ? -9.465 19.620 10.945 1.00 72.75 315 ASP A N 1
ATOM 2404 C CA . ASP A 1 315 ? -9.297 20.728 10.001 1.00 72.75 315 ASP A CA 1
ATOM 2405 C C . ASP A 1 315 ? -7.983 20.630 9.200 1.00 72.75 315 ASP A C 1
ATOM 2407 O O . ASP A 1 315 ? -7.812 21.308 8.186 1.00 72.75 315 ASP A O 1
ATOM 2411 N N . MET A 1 316 ? -7.047 19.767 9.620 1.00 71.75 316 MET A N 1
ATOM 2412 C CA . MET A 1 316 ? -5.761 19.550 8.948 1.00 71.75 316 MET A CA 1
ATOM 2413 C C . MET A 1 316 ? -5.198 18.137 9.168 1.00 71.75 316 MET A C 1
ATOM 2415 O O . MET A 1 316 ? -5.535 17.479 10.141 1.00 71.75 316 MET A O 1
ATOM 2419 N N . MET A 1 317 ? -4.323 17.664 8.274 1.00 77.62 317 MET A N 1
ATOM 2420 C CA . MET A 1 317 ? -3.596 16.390 8.409 1.00 77.62 317 MET A CA 1
ATOM 2421 C C . MET A 1 317 ? -2.120 16.569 7.998 1.00 77.62 317 MET A C 1
ATOM 2423 O O . MET A 1 317 ? -1.876 17.276 7.015 1.00 77.62 317 MET A O 1
ATOM 2427 N N . PRO A 1 318 ? -1.146 15.918 8.671 1.00 80.00 318 PRO A N 1
ATOM 2428 C CA . PRO A 1 318 ? -1.305 15.143 9.908 1.00 80.00 318 PRO A CA 1
ATOM 2429 C C . PRO A 1 318 ? -1.700 16.035 11.097 1.00 80.00 318 PRO A C 1
ATOM 2431 O O . PRO A 1 318 ? -1.422 17.237 11.093 1.00 80.00 318 PRO A O 1
ATOM 2434 N N . MET A 1 319 ? -2.373 15.454 12.095 1.00 84.38 319 MET A N 1
ATOM 2435 C CA . MET A 1 319 ? -2.773 16.179 13.304 1.00 84.38 319 MET A CA 1
ATOM 2436 C C . MET A 1 319 ? -1.555 16.460 14.182 1.00 84.38 319 MET A C 1
ATOM 2438 O O . MET A 1 319 ? -0.663 15.618 14.297 1.00 84.38 319 MET A O 1
ATOM 2442 N N . ARG A 1 320 ? -1.503 17.638 14.809 1.00 86.06 320 ARG A N 1
ATOM 2443 C CA . ARG A 1 320 ? -0.416 17.970 15.737 1.00 86.06 320 ARG A CA 1
ATOM 2444 C C . ARG A 1 320 ? -0.563 17.181 17.037 1.00 86.06 320 ARG A C 1
ATOM 2446 O O . ARG A 1 320 ? -1.674 16.960 17.508 1.00 86.06 320 ARG A O 1
ATOM 2453 N N . GLU A 1 321 ? 0.559 16.784 17.632 1.00 88.31 321 GLU A N 1
ATOM 2454 C CA . GLU A 1 321 ? 0.570 15.973 18.860 1.00 88.31 321 GLU A CA 1
ATOM 2455 C C . GLU A 1 321 ? -0.097 16.667 20.060 1.00 88.31 321 GLU A C 1
ATOM 2457 O O . GLU A 1 321 ? -0.675 15.996 20.905 1.00 88.31 321 GLU A O 1
ATOM 2462 N N . ASP A 1 322 ? -0.073 18.001 20.134 1.00 88.88 322 ASP A N 1
ATOM 2463 C CA . ASP A 1 322 ? -0.732 18.779 21.193 1.00 88.88 322 ASP A CA 1
ATOM 2464 C C . ASP A 1 322 ? -2.262 18.863 21.043 1.00 88.88 322 ASP A C 1
ATOM 2466 O O . ASP A 1 322 ? -2.967 19.171 22.007 1.00 88.88 322 ASP A O 1
ATOM 2470 N N . GLU A 1 323 ? -2.789 18.556 19.856 1.00 89.56 323 GLU A N 1
ATOM 2471 C CA . GLU A 1 323 ? -4.229 18.450 19.597 1.00 89.56 323 GLU A CA 1
ATOM 2472 C C . GLU A 1 323 ? -4.771 17.047 19.912 1.00 89.56 323 GLU A C 1
ATOM 2474 O O . GLU A 1 323 ? -5.977 16.884 20.135 1.00 89.56 323 GLU A O 1
ATOM 2479 N N . LYS A 1 324 ? -3.883 16.047 19.990 1.00 92.31 324 LYS A N 1
ATOM 2480 C CA . LYS A 1 324 ? -4.210 14.675 20.383 1.00 92.31 324 LYS A CA 1
ATOM 2481 C C . LYS A 1 324 ? -4.337 14.582 21.900 1.00 92.31 324 LYS A C 1
ATOM 2483 O O . LYS A 1 324 ? -3.520 15.092 22.665 1.00 92.31 324 LYS A O 1
ATOM 2488 N N . ARG A 1 325 ? -5.384 13.905 22.356 1.00 93.12 325 ARG A N 1
ATOM 2489 C CA . ARG A 1 325 ? -5.695 13.702 23.772 1.00 93.12 325 ARG A CA 1
ATOM 2490 C C . ARG A 1 325 ? -5.871 12.213 24.060 1.00 93.12 325 ARG A C 1
ATOM 2492 O O . ARG A 1 325 ? -6.304 11.466 23.177 1.00 93.12 325 ARG A O 1
ATOM 2499 N N . PRO A 1 326 ? -5.569 11.765 25.290 1.00 94.31 326 PRO A N 1
ATOM 2500 C CA . PRO A 1 326 ? -5.968 10.433 25.715 1.00 94.31 326 PRO A CA 1
ATOM 2501 C C . PRO A 1 326 ? -7.498 10.320 25.725 1.00 94.31 326 PRO A C 1
ATOM 2503 O O . PRO A 1 326 ? -8.208 11.319 25.880 1.00 94.31 326 PRO A O 1
ATOM 2506 N N . PHE A 1 327 ? -8.000 9.094 25.590 1.00 96.50 327 PHE A N 1
ATOM 2507 C CA . PHE A 1 327 ? -9.413 8.815 25.830 1.00 96.50 327 PHE A CA 1
ATOM 2508 C C . PHE A 1 327 ? -9.784 9.191 27.277 1.00 96.50 327 PHE A C 1
ATOM 2510 O O . PHE A 1 327 ? -8.966 9.005 28.186 1.00 96.50 327 PHE A O 1
ATOM 2517 N N . PRO A 1 328 ? -10.976 9.770 27.508 1.00 96.00 328 PRO A N 1
ATOM 2518 C CA . PRO A 1 328 ? -11.430 10.096 28.855 1.00 96.00 328 PRO A CA 1
ATOM 2519 C C . PRO A 1 328 ? -11.585 8.822 29.691 1.00 96.00 328 PRO A C 1
ATOM 2521 O O . PRO A 1 328 ? -11.815 7.733 29.164 1.00 96.00 328 PRO A O 1
ATOM 2524 N N . GLN A 1 329 ? -11.495 8.963 31.014 1.00 96.75 329 GLN A N 1
ATOM 2525 C CA . GLN A 1 329 ? -11.791 7.855 31.917 1.00 96.75 329 GLN A CA 1
ATOM 2526 C C . GLN A 1 329 ? -13.213 7.335 31.658 1.00 96.75 329 GLN A C 1
ATOM 2528 O O . GLN A 1 329 ? -14.145 8.126 31.521 1.00 96.75 329 GLN A O 1
ATOM 2533 N N . GLY A 1 330 ? -13.356 6.012 31.584 1.00 96.62 330 GLY A N 1
ATOM 2534 C CA . GLY A 1 330 ? -14.619 5.355 31.259 1.00 96.62 330 GLY A CA 1
ATOM 2535 C C . GLY A 1 330 ? -14.930 5.265 29.766 1.00 96.62 330 GLY A C 1
ATOM 2536 O O . GLY A 1 330 ? -16.047 4.915 29.410 1.00 96.62 330 GLY A O 1
ATOM 2537 N N . MET A 1 331 ? -13.973 5.568 28.882 1.00 97.94 331 MET A N 1
ATOM 2538 C CA . MET A 1 331 ? -14.064 5.265 27.454 1.00 97.94 331 MET A CA 1
ATOM 2539 C C . MET A 1 331 ? -12.864 4.422 27.014 1.00 97.94 331 MET A C 1
ATOM 2541 O O . MET A 1 331 ? -11.713 4.825 27.175 1.00 97.94 331 MET A O 1
ATOM 2545 N N . GLU A 1 332 ? -13.137 3.277 26.397 1.00 97.94 332 GLU A N 1
ATOM 2546 C CA . GLU A 1 332 ? -12.142 2.431 25.739 1.00 97.94 332 GLU A CA 1
ATOM 2547 C C . GLU A 1 332 ? -12.463 2.371 24.245 1.00 97.94 332 GLU A C 1
ATOM 2549 O O . GLU A 1 332 ? -13.581 2.026 23.858 1.00 97.94 332 GLU A O 1
ATOM 2554 N N . VAL A 1 333 ? -11.483 2.688 23.396 1.00 97.75 333 VAL A N 1
ATOM 2555 C CA . VAL A 1 333 ? -11.629 2.584 21.942 1.00 97.75 333 VAL A CA 1
ATOM 2556 C C . VAL A 1 333 ? -10.546 1.677 21.386 1.00 97.75 333 VAL A C 1
ATOM 2558 O O . VAL A 1 333 ? -9.358 1.876 21.631 1.00 97.75 333 VAL A O 1
ATOM 2561 N N . THR A 1 334 ? -10.964 0.680 20.616 1.00 97.44 334 THR A N 1
ATOM 2562 C CA . THR A 1 334 ? -10.072 -0.275 19.953 1.00 97.44 334 THR A CA 1
ATOM 2563 C C . THR A 1 334 ? -10.438 -0.393 18.481 1.00 97.44 334 THR A C 1
ATOM 2565 O O . THR A 1 334 ? -11.545 -0.041 18.085 1.00 97.44 334 THR A O 1
ATOM 2568 N N . ILE A 1 335 ? -9.508 -0.874 17.659 1.00 94.81 335 ILE A N 1
ATOM 2569 C CA . ILE A 1 335 ? -9.743 -1.189 16.248 1.00 94.81 335 ILE A CA 1
ATOM 2570 C C . ILE A 1 335 ? -9.166 -2.567 15.945 1.00 94.81 335 ILE A C 1
ATOM 2572 O O . ILE A 1 335 ? -8.059 -2.882 16.381 1.00 94.81 335 ILE A O 1
ATOM 2576 N N . SER A 1 336 ? -9.919 -3.403 15.232 1.00 92.75 336 SER A N 1
ATOM 2577 C CA . SER A 1 336 ? -9.510 -4.767 14.906 1.00 92.75 336 SER A CA 1
ATOM 2578 C C . SER A 1 336 ? -9.801 -5.125 13.441 1.00 92.75 336 SER A C 1
ATOM 2580 O O . SER A 1 336 ? -10.943 -4.970 13.001 1.00 92.75 336 SER A O 1
ATOM 2582 N N . PRO A 1 337 ? -8.810 -5.634 12.686 1.00 91.06 337 PRO A N 1
ATOM 2583 C CA . PRO A 1 337 ? -7.402 -5.718 13.077 1.00 91.06 337 PRO A CA 1
ATOM 2584 C C . PRO A 1 337 ? -6.767 -4.323 13.200 1.00 91.06 337 PRO A C 1
ATOM 2586 O O . PRO A 1 337 ? -7.086 -3.414 12.438 1.00 91.06 337 PRO A O 1
ATOM 2589 N N . ASN A 1 338 ? -5.856 -4.149 14.163 1.00 89.81 338 ASN A N 1
ATOM 2590 C CA . ASN A 1 338 ? -5.113 -2.893 14.330 1.00 89.81 338 ASN A CA 1
ATOM 2591 C C . ASN A 1 338 ? -3.878 -2.806 13.428 1.00 89.81 338 ASN A C 1
ATOM 2593 O O . ASN A 1 338 ? -3.338 -1.720 13.235 1.00 89.81 338 ASN A O 1
ATOM 2597 N N . ASN A 1 339 ? -3.426 -3.942 12.899 1.00 89.69 339 ASN A N 1
ATOM 2598 C CA . ASN A 1 339 ? -2.342 -4.020 11.945 1.00 89.69 339 ASN A CA 1
ATOM 2599 C C . ASN A 1 339 ? -2.547 -5.168 10.955 1.00 89.69 339 ASN A C 1
ATOM 2601 O O . ASN A 1 339 ? -3.119 -6.201 11.295 1.00 89.69 339 ASN A O 1
ATOM 2605 N N . TYR A 1 340 ? -2.114 -4.971 9.713 1.00 86.44 340 TYR A N 1
ATOM 2606 C CA . TYR A 1 340 ? -2.112 -6.000 8.672 1.00 86.44 340 TYR A CA 1
ATOM 2607 C C . TYR A 1 340 ? -1.285 -5.538 7.465 1.00 86.44 340 TYR A C 1
ATOM 2609 O O . TYR A 1 340 ? -0.957 -4.362 7.325 1.00 86.44 340 TYR A O 1
ATOM 2617 N N . THR A 1 341 ? -0.945 -6.461 6.561 1.00 83.56 341 THR A N 1
ATOM 2618 C CA . THR A 1 341 ? -0.394 -6.096 5.245 1.00 83.56 341 THR A CA 1
ATOM 2619 C C . THR A 1 341 ? -1.521 -6.059 4.233 1.00 83.56 341 THR A C 1
ATOM 2621 O O . THR A 1 341 ? -2.107 -7.098 3.925 1.00 83.56 341 THR A O 1
ATOM 2624 N N . ALA A 1 342 ? -1.816 -4.872 3.727 1.00 82.00 342 ALA A N 1
ATOM 2625 C CA . ALA A 1 342 ? -2.809 -4.669 2.690 1.00 82.00 342 ALA A CA 1
ATOM 2626 C C . ALA A 1 342 ? -2.186 -4.929 1.310 1.00 82.00 342 ALA A C 1
ATOM 2628 O O . ALA A 1 342 ? -0.981 -4.744 1.137 1.00 82.00 342 ALA A O 1
ATOM 2629 N N . ARG A 1 343 ? -2.998 -5.357 0.341 1.00 80.62 343 ARG A N 1
ATOM 2630 C CA . ARG A 1 343 ? -2.624 -5.436 -1.079 1.00 80.62 343 ARG A CA 1
ATOM 2631 C C . ARG A 1 343 ? -3.169 -4.221 -1.818 1.00 80.62 343 ARG A C 1
ATOM 2633 O O . ARG A 1 343 ? -4.218 -3.685 -1.445 1.00 80.62 343 ARG A O 1
ATOM 2640 N N . SER A 1 344 ? -2.518 -3.847 -2.914 1.00 78.44 344 SER A N 1
ATOM 2641 C CA . SER A 1 344 ? -3.071 -2.864 -3.845 1.00 78.44 344 SER A CA 1
ATOM 2642 C C . SER A 1 344 ? -4.479 -3.271 -4.290 1.00 78.44 344 SER A C 1
ATOM 2644 O O . SER A 1 344 ? -4.758 -4.443 -4.541 1.00 78.44 344 SER A O 1
ATOM 2646 N N . PHE A 1 345 ? -5.375 -2.289 -4.403 1.00 74.75 345 PHE A N 1
ATOM 2647 C CA . PHE A 1 345 ? -6.758 -2.451 -4.872 1.00 74.75 345 PHE A CA 1
ATOM 2648 C C . PHE A 1 345 ? -7.689 -3.339 -4.036 1.00 74.75 345 PHE A C 1
ATOM 2650 O O . PHE A 1 345 ? -8.843 -3.515 -4.435 1.00 74.75 345 PHE A O 1
ATOM 2657 N N . GLY A 1 346 ? -7.238 -3.847 -2.890 1.00 77.50 346 GLY A N 1
ATOM 2658 C CA . GLY A 1 346 ? -8.088 -4.583 -1.962 1.00 77.50 346 GLY A CA 1
ATOM 2659 C C . GLY A 1 346 ? -9.050 -3.686 -1.179 1.00 77.50 346 GLY A C 1
ATOM 2660 O O . GLY A 1 346 ? -8.928 -2.460 -1.170 1.00 77.50 346 GLY A O 1
ATOM 2661 N N . TYR A 1 347 ? -10.004 -4.323 -0.503 1.00 80.69 347 TYR A N 1
ATOM 2662 C CA . TYR A 1 347 ? -10.949 -3.688 0.413 1.00 80.69 347 TYR A CA 1
ATOM 2663 C C . TYR A 1 347 ? -10.813 -4.341 1.787 1.00 80.69 347 TYR A C 1
ATOM 2665 O O . TYR A 1 347 ? -11.057 -5.536 1.932 1.00 80.69 347 TYR A O 1
ATOM 2673 N N . TYR A 1 348 ? -10.414 -3.558 2.786 1.00 84.12 348 TYR A N 1
ATOM 2674 C CA . TYR A 1 348 ? -10.041 -4.058 4.107 1.00 84.12 348 TYR A CA 1
ATOM 2675 C C . TYR A 1 348 ? -10.870 -3.387 5.198 1.00 84.12 348 TYR A C 1
ATOM 2677 O O . TYR A 1 348 ? -10.497 -2.312 5.680 1.00 84.12 348 TYR A O 1
ATOM 2685 N N . PRO A 1 349 ? -12.017 -3.978 5.579 1.00 87.88 349 PRO A N 1
ATOM 2686 C CA . PRO A 1 349 ? -12.771 -3.515 6.733 1.00 87.88 349 PRO A CA 1
ATOM 2687 C C . PRO A 1 349 ? -12.009 -3.797 8.033 1.00 87.88 349 PRO A C 1
ATOM 2689 O O . PRO A 1 349 ? -11.450 -4.875 8.229 1.00 87.88 349 PRO A O 1
ATOM 2692 N N . SER A 1 350 ? -12.007 -2.831 8.936 1.00 89.94 350 SER A N 1
ATOM 2693 C CA . SER A 1 350 ? -11.586 -2.965 10.329 1.00 89.94 350 SER A CA 1
ATOM 2694 C C . SER A 1 350 ? -12.710 -2.446 11.213 1.00 89.94 350 SER A C 1
ATOM 2696 O O . SER A 1 350 ? -13.374 -1.470 10.868 1.00 89.94 350 SER A O 1
ATOM 2698 N N . VAL A 1 351 ? -12.952 -3.105 12.337 1.00 93.06 351 VAL A N 1
ATOM 2699 C CA . VAL A 1 351 ? -14.035 -2.743 13.251 1.00 93.06 351 VAL A CA 1
ATOM 2700 C C . VAL A 1 351 ? -13.458 -1.916 14.380 1.00 93.06 351 VAL A C 1
ATOM 2702 O O . VAL A 1 351 ? -12.584 -2.382 15.106 1.00 93.06 351 VAL A O 1
ATOM 2705 N N . ILE A 1 352 ? -13.954 -0.695 14.519 1.00 96.31 352 ILE A N 1
ATOM 2706 C CA . ILE A 1 352 ? -13.735 0.149 15.684 1.00 96.31 352 ILE A CA 1
ATOM 2707 C C . ILE A 1 352 ? -14.780 -0.230 16.721 1.00 96.31 352 ILE A C 1
ATOM 2709 O O . ILE A 1 352 ? -15.971 -0.230 16.419 1.00 96.31 352 ILE A O 1
ATOM 2713 N N . THR A 1 353 ? -14.340 -0.514 17.938 1.00 97.81 353 THR A N 1
ATOM 2714 C CA . THR A 1 353 ? -15.204 -0.816 19.077 1.00 97.81 353 THR A CA 1
ATOM 2715 C C . THR A 1 353 ? -15.011 0.258 20.131 1.00 97.81 353 THR A C 1
ATOM 2717 O O . THR A 1 353 ? -13.893 0.462 20.606 1.00 97.81 353 THR A O 1
ATOM 2720 N N . VAL A 1 354 ? -16.104 0.922 20.502 1.00 98.12 354 VAL A N 1
ATOM 2721 C CA . VAL A 1 354 ? -16.152 1.918 21.575 1.00 98.12 354 VAL A CA 1
ATOM 2722 C C . VAL A 1 354 ? -16.931 1.323 22.734 1.00 98.12 354 VAL A C 1
ATOM 2724 O O . VAL A 1 354 ? -18.105 0.995 22.578 1.00 98.12 354 VAL A O 1
ATOM 2727 N N . LYS A 1 355 ? -16.292 1.190 23.893 1.00 98.12 355 LYS A N 1
ATOM 2728 C CA . LYS A 1 355 ? -16.938 0.795 25.146 1.00 98.12 355 LYS A CA 1
ATOM 2729 C C . LYS A 1 355 ? -16.972 1.982 26.087 1.00 98.12 355 LYS A C 1
ATOM 2731 O O . LYS A 1 355 ? -15.981 2.704 26.202 1.00 98.12 355 LYS A O 1
ATOM 2736 N N . THR A 1 356 ? -18.102 2.162 26.755 1.00 98.00 356 THR A N 1
ATOM 2737 C CA . THR A 1 356 ? -18.295 3.248 27.713 1.00 98.00 356 THR A CA 1
ATOM 2738 C C . THR A 1 356 ? -18.719 2.707 29.068 1.00 98.00 356 THR A C 1
ATOM 2740 O O . THR A 1 356 ? -19.481 1.745 29.141 1.00 98.00 356 THR A O 1
ATOM 2743 N N . ASP A 1 357 ? -18.247 3.345 30.131 1.00 97.75 357 ASP A N 1
ATOM 2744 C CA . ASP A 1 357 ? -18.713 3.108 31.492 1.00 97.75 357 ASP A CA 1
ATOM 2745 C C . ASP A 1 357 ? -19.991 3.924 31.762 1.00 97.75 357 ASP A C 1
ATOM 2747 O O . ASP A 1 357 ? -20.187 4.980 31.151 1.00 97.75 357 ASP A O 1
ATOM 2751 N N . PRO A 1 358 ? -20.854 3.498 32.705 1.00 96.81 358 PRO A N 1
ATOM 2752 C CA . PRO A 1 358 ? -22.069 4.240 33.064 1.00 96.81 358 PRO A CA 1
ATOM 2753 C C . PRO A 1 358 ? -21.814 5.665 33.578 1.00 96.81 358 PRO A C 1
ATOM 2755 O O . PRO A 1 358 ? -22.682 6.525 33.453 1.00 96.81 358 PRO A O 1
ATOM 2758 N N . ASP A 1 359 ? -20.628 5.911 34.145 1.00 96.19 359 ASP A N 1
ATOM 2759 C CA . ASP A 1 359 ? -20.229 7.205 34.711 1.00 96.19 359 ASP A CA 1
ATOM 2760 C C . ASP A 1 359 ? -19.612 8.156 33.669 1.00 96.19 359 ASP A C 1
ATOM 2762 O O . ASP A 1 359 ? -19.281 9.301 33.995 1.00 96.19 359 ASP A O 1
ATOM 2766 N N . LEU A 1 360 ? -19.436 7.705 32.419 1.00 96.62 360 LEU A N 1
ATOM 2767 C CA . LEU A 1 360 ? -18.924 8.552 31.348 1.00 96.62 360 LEU A CA 1
ATOM 2768 C C . LEU A 1 360 ? -19.927 9.690 31.073 1.00 96.62 360 LEU A C 1
ATOM 2770 O O . LEU A 1 360 ? -21.100 9.418 30.797 1.00 96.62 360 LEU A O 1
ATOM 2774 N N . PRO A 1 361 ? -19.502 10.968 31.116 1.00 96.44 361 PRO A N 1
ATOM 2775 C CA . PRO A 1 361 ? -20.398 12.080 30.834 1.00 96.44 361 PRO A CA 1
ATOM 2776 C C . PRO A 1 361 ? -21.017 11.981 29.430 1.00 96.44 361 PRO A C 1
ATOM 2778 O O . PRO A 1 361 ? -20.317 11.652 28.475 1.00 96.44 361 PRO A O 1
ATOM 2781 N N . PRO A 1 362 ? -22.306 12.315 29.262 1.00 96.88 362 PRO A N 1
ATOM 2782 C CA . PRO A 1 362 ? -22.894 12.447 27.936 1.00 96.88 362 PRO A CA 1
ATOM 2783 C C . PRO A 1 362 ? -22.213 13.563 27.139 1.00 96.88 362 PRO A C 1
ATOM 2785 O O . PRO A 1 362 ? -21.857 14.605 27.699 1.00 96.88 362 PRO A O 1
ATOM 2788 N N . GLY A 1 363 ? -22.079 13.378 25.829 1.00 96.12 363 GLY A N 1
ATOM 2789 C CA . GLY A 1 363 ? -21.467 14.370 24.952 1.00 96.12 363 GLY A CA 1
ATOM 2790 C C . GLY A 1 363 ? -20.960 13.801 23.634 1.00 96.12 363 GLY A C 1
ATOM 2791 O O . GLY A 1 363 ? -21.104 12.612 23.347 1.00 96.12 363 GLY A O 1
ATOM 2792 N N . ASP A 1 364 ? -20.350 14.687 22.851 1.00 95.94 364 ASP A N 1
ATOM 2793 C CA . ASP A 1 364 ? -19.763 14.364 21.555 1.00 95.94 364 ASP A CA 1
ATOM 2794 C C . ASP A 1 364 ? -18.261 14.123 21.703 1.00 95.94 364 ASP A C 1
ATOM 2796 O O . ASP A 1 364 ? -17.514 14.963 22.217 1.00 95.94 364 ASP A O 1
ATOM 2800 N N . TYR A 1 365 ? -17.815 12.969 21.223 1.00 95.62 365 TYR A N 1
ATOM 2801 C CA . TYR A 1 365 ? -16.430 12.534 21.270 1.00 95.62 365 TYR A CA 1
ATOM 2802 C C . TYR A 1 365 ? -15.916 12.301 19.853 1.00 95.62 365 TYR A C 1
ATOM 2804 O O . TYR A 1 365 ? -16.531 11.608 19.048 1.00 95.62 365 TYR A O 1
ATOM 2812 N N . HIS A 1 366 ? -14.761 12.875 19.539 1.00 94.94 366 HIS A N 1
ATOM 2813 C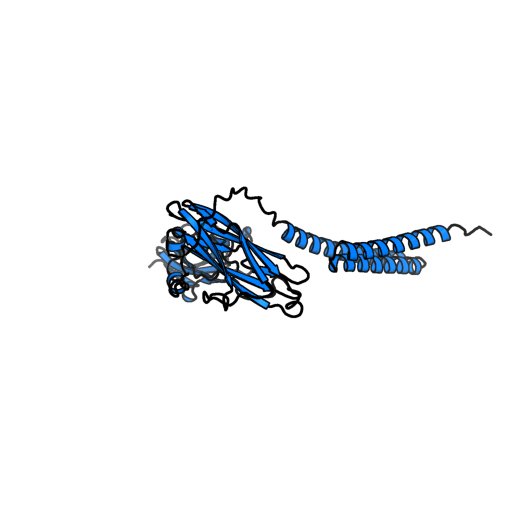 CA . HIS A 1 366 ? -14.158 12.777 18.219 1.00 94.94 366 HIS A CA 1
ATOM 2814 C C . HIS A 1 366 ? -12.938 11.861 18.258 1.00 94.94 366 HIS A C 1
ATOM 2816 O O . HIS A 1 366 ? -11.879 12.244 18.760 1.00 94.94 366 HIS A O 1
ATOM 2822 N N . VAL A 1 367 ? -13.084 10.664 17.695 1.00 95.50 367 VAL A N 1
ATOM 2823 C CA . VAL A 1 367 ? -12.006 9.678 17.587 1.00 95.50 367 VAL A CA 1
ATOM 2824 C C . VAL A 1 367 ? -11.262 9.904 16.276 1.00 95.50 367 VAL A C 1
ATOM 2826 O O . VAL A 1 367 ? -11.824 9.730 15.193 1.00 95.50 367 VAL A O 1
ATOM 2829 N N . LEU A 1 368 ? -9.993 10.288 16.371 1.00 94.06 368 LEU A N 1
ATOM 2830 C CA . LEU A 1 368 ? -9.060 10.336 15.252 1.00 94.06 368 LEU A CA 1
ATOM 2831 C C . LEU A 1 368 ? -8.530 8.922 14.977 1.00 94.06 368 LEU A C 1
ATOM 2833 O O . LEU A 1 368 ? -8.064 8.237 15.888 1.00 94.06 368 LEU A O 1
ATOM 2837 N N . ILE A 1 369 ? -8.588 8.511 13.711 1.00 93.31 369 ILE A N 1
ATOM 2838 C CA . ILE A 1 369 ? -8.046 7.247 13.211 1.00 93.31 369 ILE A CA 1
ATOM 2839 C C . ILE A 1 369 ? -6.863 7.604 12.318 1.00 93.31 369 ILE A C 1
ATOM 2841 O O . ILE A 1 369 ? -7.052 8.081 11.197 1.00 93.31 369 ILE A O 1
ATOM 2845 N N . GLU A 1 370 ? -5.648 7.407 12.810 1.00 90.75 370 GLU A N 1
ATOM 2846 C CA . GLU A 1 370 ? -4.436 7.587 12.014 1.00 90.75 370 GLU A CA 1
ATOM 2847 C C . GLU A 1 370 ? -4.006 6.246 11.449 1.00 90.75 370 GLU A C 1
ATOM 2849 O O . GLU A 1 370 ? -3.933 5.260 12.178 1.00 90.75 370 GLU A O 1
ATOM 2854 N N . ALA A 1 371 ? -3.752 6.206 10.146 1.00 86.62 371 ALA A N 1
ATOM 2855 C CA . ALA A 1 371 ? -3.276 5.014 9.472 1.00 86.62 371 ALA A CA 1
ATOM 2856 C C . ALA A 1 371 ? -1.825 5.236 9.043 1.00 86.62 371 ALA A C 1
ATOM 2858 O O . ALA A 1 371 ? -1.560 5.979 8.099 1.00 86.62 371 ALA A O 1
ATOM 2859 N N . ASP A 1 372 ? -0.896 4.573 9.722 1.00 81.50 372 ASP A N 1
ATOM 2860 C CA . ASP A 1 372 ? 0.508 4.562 9.334 1.00 81.50 372 ASP A CA 1
ATOM 2861 C C . ASP A 1 372 ? 0.704 3.698 8.077 1.00 81.50 372 ASP A C 1
ATOM 2863 O O . ASP A 1 372 ? 0.032 2.678 7.877 1.00 81.50 372 ASP A O 1
ATOM 2867 N N . GLY A 1 373 ? 1.648 4.109 7.225 1.00 75.00 373 GLY A N 1
ATOM 2868 C CA . GLY A 1 373 ? 1.986 3.429 5.975 1.00 75.00 373 GLY A CA 1
ATOM 2869 C C . GLY A 1 373 ? 1.153 3.913 4.787 1.00 75.00 373 GLY A C 1
ATOM 2870 O O . GLY A 1 373 ? 1.285 5.051 4.346 1.00 75.00 373 GLY A O 1
ATOM 2871 N N . ILE A 1 374 ? 0.332 3.024 4.229 1.00 69.06 374 ILE A N 1
ATOM 2872 C CA . ILE A 1 374 ? -0.403 3.224 2.959 1.00 69.06 374 ILE A CA 1
ATOM 2873 C C . ILE A 1 374 ? -1.868 3.665 3.138 1.00 69.06 374 ILE A C 1
ATOM 2875 O O . ILE A 1 374 ? -2.612 3.762 2.158 1.00 69.06 374 ILE A O 1
ATOM 2879 N N . GLY A 1 375 ? -2.308 3.876 4.380 1.00 62.31 375 GLY A N 1
ATOM 2880 C CA . GLY A 1 375 ? -3.672 4.296 4.693 1.00 62.31 375 GLY A CA 1
ATOM 2881 C C . GLY A 1 375 ? -3.861 5.813 4.637 1.00 62.31 375 GLY A C 1
ATOM 2882 O O . GLY A 1 375 ? -2.907 6.585 4.605 1.00 62.31 375 GLY A O 1
ATOM 2883 N N . THR A 1 376 ? -5.120 6.249 4.631 1.00 73.00 376 THR A N 1
ATOM 2884 C CA . THR A 1 376 ? -5.463 7.647 4.920 1.00 73.00 376 THR A CA 1
ATOM 2885 C C . THR A 1 376 ? -6.089 7.747 6.300 1.00 73.00 376 THR A C 1
ATOM 2887 O O . THR A 1 376 ? -6.710 6.806 6.790 1.00 73.00 376 THR A O 1
ATOM 2890 N N . ASN A 1 377 ? -5.953 8.908 6.919 1.00 83.75 377 ASN A N 1
ATOM 2891 C CA . ASN A 1 377 ? -6.538 9.150 8.227 1.00 83.75 377 ASN A CA 1
ATOM 2892 C C . ASN A 1 377 ? -8.057 9.383 8.117 1.00 83.75 377 ASN A C 1
ATOM 2894 O O . ASN A 1 377 ? -8.561 9.799 7.070 1.00 83.75 377 ASN A O 1
ATOM 2898 N N . GLY A 1 378 ? -8.782 9.137 9.206 1.00 87.38 378 GLY A N 1
ATOM 2899 C CA . GLY A 1 378 ? -10.231 9.303 9.300 1.00 87.38 378 GLY A CA 1
ATOM 2900 C C . GLY A 1 378 ? -10.682 9.808 10.668 1.00 87.38 378 GLY A C 1
ATOM 2901 O O . GLY A 1 378 ? -9.876 9.983 11.580 1.00 87.38 378 GLY A O 1
ATOM 2902 N N . GLN A 1 379 ? -11.986 10.046 10.808 1.00 90.81 379 GLN A N 1
ATOM 2903 C CA . GLN A 1 379 ? -12.594 10.496 12.059 1.00 90.81 379 GLN A CA 1
ATOM 2904 C C . GLN A 1 379 ? -13.918 9.785 12.305 1.00 90.81 379 GLN A C 1
ATOM 2906 O O . GLN A 1 379 ? -14.774 9.831 11.426 1.00 90.81 379 GLN A O 1
ATOM 2911 N N . CYS A 1 380 ? -14.103 9.210 13.493 1.00 92.69 380 CYS A N 1
ATOM 2912 C CA . CYS A 1 380 ? -15.390 8.705 13.976 1.00 92.69 380 CYS A CA 1
ATOM 2913 C C . CYS A 1 380 ? -15.977 9.681 15.002 1.00 92.69 380 CYS A C 1
ATOM 2915 O O . CYS A 1 380 ? -15.268 10.131 15.906 1.00 92.69 380 CYS A O 1
ATOM 2917 N N . HIS A 1 381 ? -17.246 10.054 14.834 1.00 94.50 381 HIS A N 1
ATOM 2918 C CA . HIS A 1 381 ? -17.966 10.944 15.746 1.00 94.50 381 HIS A CA 1
ATOM 2919 C C . HIS A 1 381 ? -18.830 10.067 16.646 1.00 94.50 381 HIS A C 1
ATOM 2921 O O . HIS A 1 381 ? -19.711 9.369 16.162 1.00 94.50 381 HIS A O 1
ATOM 2927 N N . VAL A 1 382 ? -18.550 10.054 17.944 1.00 96.06 382 VAL A N 1
ATOM 2928 C CA . VAL A 1 382 ? -19.250 9.217 18.919 1.00 96.06 382 VAL A CA 1
ATOM 2929 C C . VAL A 1 382 ? -20.143 10.101 19.779 1.00 96.06 382 VAL A C 1
ATOM 2931 O O . VAL A 1 382 ? -19.653 10.965 20.501 1.00 96.06 382 VAL A O 1
ATOM 2934 N N . HIS A 1 383 ? -21.446 9.860 19.728 1.00 96.88 383 HIS A N 1
ATOM 2935 C CA . HIS A 1 383 ? -22.452 10.546 20.529 1.00 96.88 383 HIS A CA 1
ATOM 2936 C C . HIS A 1 383 ? -22.815 9.672 21.729 1.00 96.88 383 HIS A C 1
ATOM 2938 O O . HIS A 1 383 ? -23.482 8.647 21.573 1.00 96.88 383 HIS A O 1
ATOM 2944 N N . VAL A 1 384 ? -22.371 10.068 22.923 1.00 97.00 384 VAL A N 1
ATOM 2945 C CA . VAL A 1 384 ? -22.696 9.372 24.173 1.00 97.00 384 VAL A CA 1
ATOM 2946 C C . VAL A 1 384 ? -23.932 10.011 24.797 1.00 97.00 384 VAL A C 1
ATOM 2948 O O . VAL A 1 384 ? -23.920 11.177 25.192 1.00 97.00 384 VAL A O 1
ATOM 2951 N N . LEU A 1 385 ? -25.010 9.241 24.888 1.00 96.50 385 LEU A N 1
ATOM 2952 C CA . LEU A 1 385 ? -26.272 9.626 25.512 1.00 96.50 385 LEU A CA 1
ATOM 2953 C C . LEU A 1 385 ? -26.264 9.321 27.023 1.00 96.50 385 LEU A C 1
ATOM 2955 O O . LEU A 1 385 ? -25.499 8.463 27.470 1.00 96.50 385 LEU A O 1
ATOM 2959 N N . PRO A 1 386 ? -27.138 9.969 27.820 1.00 93.19 386 PRO A N 1
ATOM 2960 C CA . PRO A 1 386 ? -27.322 9.626 29.230 1.00 93.19 386 PRO A CA 1
ATOM 2961 C C . PRO A 1 386 ? -27.634 8.135 29.448 1.00 93.19 386 PRO A C 1
ATOM 2963 O O . PRO A 1 386 ? -28.244 7.511 28.570 1.00 93.19 386 PRO A O 1
ATOM 2966 N N . PRO A 1 387 ? -27.260 7.569 30.613 1.00 89.31 387 PRO A N 1
ATOM 2967 C CA . PRO A 1 387 ? -27.624 6.201 30.967 1.00 89.31 387 PRO A CA 1
ATOM 2968 C C . PRO A 1 387 ? -29.153 6.033 30.991 1.00 89.31 387 PRO A C 1
ATOM 2970 O O . PRO A 1 387 ? -29.893 6.988 31.242 1.00 89.31 387 PRO A O 1
ATOM 2973 N N . SER A 1 388 ? -29.610 4.819 30.669 1.00 76.56 388 SER A N 1
ATOM 2974 C CA . SER A 1 388 ? -31.032 4.458 30.538 1.00 76.56 388 SER A CA 1
ATOM 2975 C C . SER A 1 388 ? -31.803 4.453 31.847 1.00 76.56 388 SER A C 1
ATOM 2977 O O . SER A 1 388 ? -31.234 3.928 32.831 1.00 76.56 388 SER A O 1
#